Protein AF-A0A7I7JTP1-F1 (afdb_monomer)

pLDDT: mean 88.86, std 14.03, range [28.48, 98.88]

Radius of gyration: 30.69 Å; Cα contacts (8 Å, |Δi|>4): 1264; chains: 1; bounding box: 69×74×82 Å

InterPro domains:
  IPR002641 Patatin-like phospholipase domain [PF01734] (325-523)
  IPR002641 Patatin-like phospholipase domain [PS51635] (325-524)
  IPR016035 Acyl transferase/acyl hydrolase/lysophospholipase [SSF52151] (318-543)
  IPR036291 NAD(P)-binding domain superfamily [SSF51735] (4-66)
  IPR045760 2,4-diaminopentanoate dehydrogenase, C-terminal domain [PF19328] (105-294)
  IPR050301 Neuropathy target esterase [PTHR14226] (308-523)

Sequence (605 aa):
MHSPDKAGRDVGDIAGTDPLGVTATNDVDEILALDADAVIYTPLMGDQDQVAALLRAGKNVVTPVGWLYPSERSGAPLREAALAGNATLHGTGIAPGGISEKFPLMLSAMSTGVTFVRAEEYSDLRTYEAPDVLRHVMGFGETPDKALTGPMQKMLDAGFIQAVRMCVDQLGFAADPKVRATQEVAVATAPIDSPIGQIEPGQVAGRKFHWEALVDDEPVVRVTVNWLMGEDNLDPAWSFGPAGQRYEIEVCGNPDFTVSIKGFQSDIGGEGPEYGVVGTAAHCVNSVPAVRGATRDRHLSRSAADQRQSRTREGAPMTDGMRALVLAGGGLAGIAWETGVLLGICDEAPRAGAALLDSEVLVGTSAGSTVAAQLSSGTALEELFARQLSDEAGAREIHPGVAIETITEFFLDAMQTPGATKEEKLRKIGAVAAAADTVSEPTRRDVIAHRLPSHDWPRRVLRMTGIDLDTGELVIFDNDSGVGLVDAVAASCAVPGVWPPVRIGSRRFMDGGVGSTVNMSAADDCATAVALVPSSSQTPSPWGTGTVDEINAFPGATLAIYADAESLQAFGPNPLDPACRAPSAQAGRAQGRREARRVAEFLGA

Solvent-accessible surface area (backbone atoms only — not comparable to full-atom values): 31378 Å² total; per-residue (Å²): 92,90,57,76,94,49,43,76,36,40,47,16,62,74,71,74,48,72,77,67,88,42,69,34,54,60,54,64,68,61,61,56,68,50,97,49,75,60,41,82,51,79,66,98,65,69,54,68,67,62,53,24,50,38,12,44,61,36,20,20,36,30,23,65,52,51,66,64,51,52,53,68,85,75,32,44,69,48,49,54,18,12,59,71,20,65,24,42,78,42,29,30,24,44,72,49,54,26,54,44,24,56,45,47,58,61,55,41,74,74,31,46,78,69,62,32,40,33,16,38,40,30,44,60,55,60,54,54,95,44,39,67,48,44,38,76,53,66,26,43,57,31,47,60,71,56,48,73,71,40,70,42,64,68,61,49,44,68,43,50,51,22,27,45,48,51,42,35,62,77,73,64,57,84,43,52,95,63,67,48,73,49,76,51,72,17,20,18,70,41,76,40,87,45,75,75,46,75,27,44,59,63,15,23,41,29,42,35,40,40,39,30,32,25,42,96,88,41,72,36,31,39,36,35,43,38,43,24,58,62,55,69,51,37,47,65,79,50,70,60,58,98,76,39,63,31,39,38,34,39,35,37,43,50,59,63,52,74,50,78,46,69,78,46,68,58,62,83,89,56,89,77,75,48,33,45,58,51,49,23,51,49,45,48,61,67,42,50,64,56,50,56,42,56,52,49,48,60,58,46,54,53,54,61,58,43,68,72,45,58,83,84,50,81,78,75,72,72,44,88,80,35,30,27,34,34,23,15,32,28,43,45,11,20,37,17,19,54,47,13,23,51,49,13,13,33,73,68,27,52,58,30,26,47,58,53,77,62,29,58,31,34,31,11,12,21,18,13,22,53,46,45,50,34,66,55,47,74,58,55,66,70,57,60,42,49,49,38,65,31,66,75,60,39,70,58,58,72,75,60,91,62,60,70,64,60,47,50,52,56,53,50,61,34,64,65,50,75,93,55,52,74,32,55,31,39,23,48,44,28,55,49,20,71,69,43,88,47,64,54,54,69,64,54,44,53,42,45,46,68,74,35,90,47,67,67,68,50,94,60,52,46,38,28,27,20,22,32,28,86,67,23,44,84,42,77,42,37,80,82,64,82,61,56,43,45,56,47,38,37,13,9,51,5,41,61,59,45,33,39,50,33,74,59,88,96,47,45,21,24,20,19,35,79,85,38,36,58,53,56,75,79,47,68,60,29,43,30,37,40,34,45,34,57,40,52,80,79,54,82,42,96,79,73,65,28,72,59,55,50,54,70,65,44,92,42,52,72,47,81,47,53,38,47,75,66,29,53,58,32,18,53,98,48,32,58,39,67,82,14,16,42,48,7,20,54,34,16,24,56,48,15,40,71,45,18,61,63,49,14,66,73,71,73,80

Foldseek 3Di:
DQDPVQAQDFPCVVVVHPGPVDGDHPDLVVVLPDPEQEDEDEDPADDLVSLLSNLLSLHAYEYCHAPQQDDCVRCVSNVVSNVNSLFHYHHAALVPHPQLAPVQLVVLVVFDAWQAKEKEFDAACQQPPPLCCCCVQCPFLHAPVCNQPDCNQVSVCRRNVSRQVNNCQSVVPPWDPDWDKDKDFKFFQAWAQGPNGIRHGNTTFKMKMWTFTDDVNHGRYIYMYIYGNAQPRIVVRDAPPPVHGWMKMWIVHVNTDIDTGDDQADDNVDDDHRSSVVRGVCVSVVCSVVRSVVSVVVVVVVVVVCVVCVVPDPDDALDPPAEEEFQFAQALLSLLLVLQLLVLLCVQPVVLSVCNLVGLEYEAFASSLLNLLQSQLPDDSVVLNVCLVDV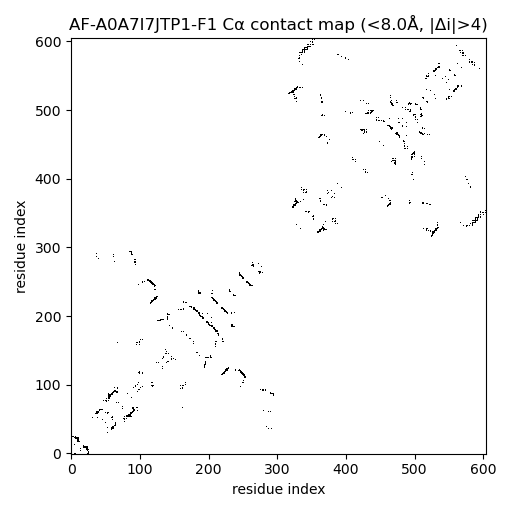VLLVLADQLPDDPVVLVVQLVVLLSPRPDDLQSSLLSLLVQLQVADEPDQVSLLVNLVSSGPDFAAHPGWYWYWWAWNHRRDIDIDTNPNPDTSSLSNSLSNARRNRHHFGDDPNTTIHHRVSSPRGPLVRCLSHQEYEYEAAADQPDDDSVSQGPVNVQVPRPHHYHYDYQDPQLVVLCPPDVNNSNSRNSSNNSSSVSSNVCSVVSCVSSVD

Secondary structure (DSSP, 8-state):
---GGGTTSBHHHHHTSS--S-B----HHHHHHS--SEEE---SS--HHHHHHHHHTT-EEEESSS-SS--HHHHHHHHHHHHHTT--EEE--STTTTTTTHHHHHHHTTSEEEEEEEEEEEEEGGG-S-HHIIIIIT-TTS-HHHHHHSTHHHHHHHHHHHHHHHHHHHHT----SSPEEEEEEEEESS-B--TTSPBPTTSEEEEEEEEEEEETTEEEEEEEEEEES-STTEES-----TT-SEEEEEEEEES-EEEEE-SSSPPTT-SS--HHHHHHHHHHHHHHHHHHHHHHHHHHHHHHHHHHHTTT-PPPPP-TT-EEEEE---HHHHHHHHHHHHHHHHHH-HHHHHHHHT-SEEEE-THHHHHHHHHTTT--HHHHHHHHT-HHHHTTSPP--S-HHHHHHHHHHHHT-TT--HHHHHHHHHHHHHHS----HHHHHHHHHHH-S--SPPSSEEEEEEEETTT--EEEE-TTS---HHHHHHHHT--TTTSPPEEETTEEEEEGGGT-SS-GGGGTT-SEEEEEESS-TTPPPTTSS-HHHHHHT-SSEEEEEE--HHHHHHH-S-TTSGGGHHHHHHHHHHHHHHHHHHHHHHHT-

Structure (mmCIF, N/CA/C/O backbone):
data_AF-A0A7I7JTP1-F1
#
_entry.id   AF-A0A7I7JTP1-F1
#
loop_
_atom_site.group_PDB
_atom_site.id
_atom_site.type_symbol
_atom_site.label_atom_id
_atom_site.label_alt_id
_atom_site.label_comp_id
_atom_site.label_asym_id
_atom_site.label_entity_id
_atom_site.label_seq_id
_atom_site.pdbx_PDB_ins_code
_atom_site.Cartn_x
_atom_site.Cartn_y
_atom_site.Cartn_z
_atom_site.occupancy
_atom_site.B_iso_or_equiv
_atom_site.auth_seq_id
_atom_site.auth_comp_id
_atom_site.auth_asym_id
_atom_site.auth_atom_id
_atom_site.pdbx_PDB_model_num
ATOM 1 N N . MET A 1 1 ? 7.003 29.189 -7.211 1.00 61.03 1 MET A N 1
ATOM 2 C CA . MET A 1 1 ? 8.195 29.647 -7.971 1.00 61.03 1 MET A CA 1
ATOM 3 C C . MET A 1 1 ? 9.410 29.602 -7.061 1.00 61.03 1 MET A C 1
ATOM 5 O O . MET A 1 1 ? 9.263 30.005 -5.922 1.00 61.03 1 MET A O 1
ATOM 9 N N . HIS A 1 2 ? 10.585 29.157 -7.519 1.00 67.69 2 HIS A N 1
ATOM 10 C CA . HIS A 1 2 ? 11.796 29.135 -6.669 1.00 67.69 2 HIS A CA 1
ATOM 11 C C . HIS A 1 2 ? 12.806 30.255 -6.982 1.00 67.69 2 HIS A C 1
ATOM 13 O O . HIS A 1 2 ? 13.687 30.521 -6.171 1.00 67.69 2 HIS A O 1
ATOM 19 N N . SER A 1 3 ? 12.687 30.927 -8.135 1.00 76.75 3 SER A N 1
ATOM 20 C CA . SER A 1 3 ? 13.569 32.044 -8.506 1.00 76.75 3 SER A CA 1
ATOM 21 C C . SER A 1 3 ? 13.039 33.370 -7.937 1.00 76.75 3 SER A C 1
ATOM 23 O O . SER A 1 3 ? 11.869 33.688 -8.184 1.00 76.75 3 SER A O 1
ATOM 25 N N . PRO A 1 4 ? 13.876 34.161 -7.236 1.00 81.12 4 PRO A N 1
ATOM 26 C CA . PRO A 1 4 ? 13.506 35.489 -6.743 1.00 81.12 4 PRO A CA 1
ATOM 27 C C . PRO A 1 4 ? 13.031 36.436 -7.851 1.00 81.12 4 PRO A C 1
ATOM 29 O O . PRO A 1 4 ? 12.098 37.200 -7.640 1.00 81.12 4 PRO A O 1
ATOM 32 N N . ASP A 1 5 ? 13.596 36.318 -9.057 1.00 86.62 5 ASP A N 1
ATOM 33 C CA . ASP A 1 5 ? 13.313 37.201 -10.203 1.00 86.62 5 ASP A CA 1
ATOM 34 C C . ASP A 1 5 ? 11.901 37.032 -10.781 1.00 86.62 5 ASP A C 1
ATOM 36 O O . ASP A 1 5 ? 11.477 37.781 -11.667 1.00 86.62 5 ASP A O 1
ATOM 40 N N . LYS A 1 6 ? 11.177 36.009 -10.319 1.00 89.44 6 LYS A N 1
ATOM 41 C CA . LYS A 1 6 ? 9.810 35.700 -10.739 1.00 89.44 6 LYS A CA 1
ATOM 42 C C . LYS A 1 6 ? 8.774 36.056 -9.671 1.00 89.44 6 LYS A C 1
ATOM 44 O O . LYS A 1 6 ? 7.608 36.201 -10.015 1.00 89.44 6 LYS A O 1
ATOM 49 N N . ALA A 1 7 ? 9.165 36.196 -8.405 1.00 91.50 7 ALA A N 1
ATOM 50 C CA . ALA A 1 7 ? 8.237 36.548 -7.333 1.00 91.50 7 ALA A CA 1
ATOM 51 C C . ALA A 1 7 ? 7.756 38.004 -7.483 1.00 91.50 7 ALA A C 1
ATOM 53 O O . ALA A 1 7 ? 8.536 38.896 -7.810 1.00 91.50 7 ALA A O 1
ATOM 54 N N . GLY A 1 8 ? 6.461 38.244 -7.275 1.00 90.75 8 GLY A N 1
ATOM 55 C CA . GLY A 1 8 ? 5.838 39.564 -7.405 1.00 90.75 8 GLY A CA 1
ATOM 56 C C . GLY A 1 8 ? 5.546 40.014 -8.842 1.00 90.75 8 GLY A C 1
ATOM 57 O O . GLY A 1 8 ? 4.978 41.088 -9.029 1.00 90.75 8 GLY A O 1
ATOM 58 N N . ARG A 1 9 ? 5.898 39.216 -9.859 1.00 94.75 9 ARG A N 1
ATOM 59 C CA . ARG A 1 9 ? 5.584 39.498 -11.271 1.00 94.75 9 ARG A CA 1
ATOM 60 C C . ARG A 1 9 ? 4.258 38.872 -11.689 1.00 94.75 9 ARG A C 1
ATOM 62 O O . ARG A 1 9 ? 3.831 37.879 -11.103 1.00 94.75 9 ARG A O 1
ATOM 69 N N . ASP A 1 10 ? 3.633 39.425 -12.725 1.00 95.81 10 ASP A N 1
ATOM 70 C CA . ASP A 1 10 ? 2.453 38.815 -13.337 1.00 95.81 10 ASP A CA 1
ATOM 71 C C . ASP A 1 10 ? 2.828 37.518 -14.076 1.00 95.81 10 ASP A C 1
ATOM 73 O O . ASP A 1 10 ? 3.858 37.438 -14.753 1.00 95.81 10 ASP A O 1
ATOM 77 N N . VAL A 1 11 ? 2.005 36.479 -13.928 1.00 93.31 11 VAL A N 1
ATOM 78 C CA . VAL A 1 11 ? 2.215 35.174 -14.571 1.00 93.31 11 VAL A CA 1
ATOM 79 C C . VAL A 1 11 ? 2.166 35.271 -16.101 1.00 93.31 11 VAL A C 1
ATOM 81 O O . VAL A 1 11 ? 2.909 34.544 -16.757 1.00 93.31 11 VAL A O 1
ATOM 84 N N . GLY A 1 12 ? 1.369 36.179 -16.672 1.00 94.19 12 GLY A N 1
ATOM 85 C CA . GLY A 1 12 ? 1.336 36.452 -18.111 1.00 94.19 12 GLY A CA 1
ATOM 86 C C . GLY A 1 12 ? 2.679 36.965 -18.622 1.00 94.19 12 GLY A C 1
ATOM 87 O O . GLY A 1 12 ? 3.249 36.383 -19.543 1.00 94.19 12 GLY A O 1
ATOM 88 N N . ASP A 1 13 ? 3.270 37.944 -17.931 1.00 93.62 13 ASP A N 1
ATOM 89 C CA . ASP A 1 13 ? 4.604 38.465 -18.268 1.00 93.62 13 ASP A CA 1
ATOM 90 C C . ASP A 1 13 ? 5.690 37.382 -18.185 1.00 93.62 13 ASP A C 1
ATOM 92 O O . ASP A 1 13 ? 6.661 37.392 -18.942 1.00 93.62 13 ASP A O 1
ATOM 96 N N . ILE A 1 14 ? 5.563 36.457 -17.230 1.00 92.12 14 ILE A N 1
ATOM 97 C CA . ILE A 1 14 ? 6.485 35.327 -17.074 1.00 92.12 14 ILE A CA 1
ATOM 98 C C . ILE A 1 14 ? 6.313 34.316 -18.215 1.00 92.12 14 ILE A C 1
ATOM 100 O O . ILE A 1 14 ? 7.306 33.761 -18.683 1.00 92.12 14 ILE A O 1
ATOM 104 N N . ALA A 1 15 ? 5.074 34.066 -18.638 1.00 89.69 15 ALA A N 1
ATOM 105 C CA . ALA A 1 15 ? 4.733 33.146 -19.719 1.00 89.69 15 ALA A CA 1
ATOM 106 C C . ALA A 1 15 ? 4.939 33.749 -21.122 1.00 89.69 15 ALA A C 1
ATOM 108 O O . ALA A 1 15 ? 4.825 33.028 -22.111 1.00 89.69 15 ALA A O 1
ATOM 109 N N . GLY A 1 16 ? 5.246 35.047 -21.219 1.00 90.56 16 GLY A N 1
ATOM 110 C CA . GLY A 1 16 ? 5.393 35.754 -22.493 1.00 90.56 16 GLY A CA 1
ATOM 111 C C . GLY A 1 16 ? 4.059 36.080 -23.174 1.00 90.56 16 GLY A C 1
ATOM 112 O O . GLY A 1 16 ? 4.017 36.200 -24.397 1.00 90.56 16 GLY A O 1
ATOM 113 N N . THR A 1 17 ? 2.975 36.202 -22.406 1.00 93.69 17 THR A N 1
ATOM 114 C CA . THR A 1 17 ? 1.635 36.583 -22.879 1.00 93.69 17 THR A CA 1
ATOM 115 C C . THR A 1 17 ? 1.206 37.932 -22.300 1.00 93.69 17 THR A C 1
ATOM 117 O O . THR A 1 17 ? 1.915 38.518 -21.484 1.00 93.69 17 THR A O 1
ATOM 120 N N . ASP A 1 18 ? 0.020 38.414 -22.682 1.00 94.81 18 ASP A N 1
ATOM 121 C CA . ASP A 1 18 ? -0.593 39.571 -22.022 1.00 94.81 18 ASP A CA 1
ATOM 122 C C . ASP A 1 18 ? -0.785 39.308 -20.511 1.00 94.81 18 ASP A C 1
ATOM 124 O O . ASP A 1 18 ? -0.993 38.148 -20.121 1.00 94.81 18 ASP A O 1
ATOM 128 N N . PRO A 1 19 ? -0.748 40.355 -19.660 1.00 95.38 19 PRO A N 1
ATOM 129 C CA . PRO A 1 19 ? -0.946 40.217 -18.222 1.00 95.38 19 PRO A CA 1
ATOM 130 C C . PRO A 1 19 ? -2.258 39.513 -17.867 1.00 95.38 19 PRO A C 1
ATOM 132 O O . PRO A 1 19 ? -3.325 39.845 -18.389 1.00 95.38 19 PRO A O 1
ATOM 135 N N . LEU A 1 20 ? -2.180 38.566 -16.935 1.00 95.00 20 LEU A N 1
ATOM 136 C CA . LEU A 1 20 ? -3.303 37.724 -16.515 1.00 95.00 20 LEU A CA 1
ATOM 137 C C . LEU A 1 20 ? -3.936 38.183 -15.194 1.00 95.00 20 LEU A C 1
ATOM 139 O O . LEU A 1 20 ? -4.983 37.668 -14.806 1.00 95.00 20 LEU A O 1
ATOM 143 N N . GLY A 1 21 ? -3.318 39.139 -14.495 1.00 93.75 21 GLY A N 1
ATOM 144 C CA . GLY A 1 21 ? -3.765 39.618 -13.188 1.00 93.75 21 GLY A CA 1
ATOM 145 C C . GLY A 1 21 ? -3.470 38.639 -12.050 1.00 93.75 21 GLY A C 1
ATOM 146 O O . GLY A 1 21 ? -4.061 38.753 -10.978 1.00 93.75 21 GLY A O 1
ATOM 147 N N . VAL A 1 22 ? -2.577 37.671 -12.276 1.00 92.81 22 VAL A N 1
ATOM 148 C CA . VAL A 1 22 ? -2.168 36.671 -11.284 1.00 92.81 22 VAL A CA 1
ATOM 149 C C . VAL A 1 22 ? -0.717 36.936 -10.920 1.00 92.81 22 VAL A C 1
ATOM 151 O O . VAL A 1 22 ? 0.177 36.770 -11.747 1.00 92.81 22 VAL A O 1
ATOM 154 N N . THR A 1 23 ? -0.472 37.341 -9.677 1.00 93.75 23 THR A N 1
ATOM 155 C CA . THR A 1 23 ? 0.882 37.592 -9.174 1.00 93.75 23 THR A CA 1
ATOM 156 C C . THR A 1 23 ? 1.546 36.284 -8.754 1.00 93.75 23 THR A C 1
ATOM 158 O O . THR A 1 23 ? 0.998 35.519 -7.964 1.00 93.75 23 THR A O 1
ATOM 161 N N . ALA A 1 24 ? 2.745 36.021 -9.266 1.00 94.00 24 ALA A N 1
ATOM 162 C CA . ALA A 1 24 ? 3.530 34.859 -8.881 1.00 94.00 24 ALA A CA 1
ATOM 163 C C . ALA A 1 24 ? 4.126 35.025 -7.473 1.00 94.00 24 ALA A C 1
ATOM 165 O O . ALA A 1 24 ? 4.693 36.068 -7.149 1.00 94.00 24 ALA A O 1
ATOM 166 N N . THR A 1 25 ? 4.076 33.963 -6.666 1.00 92.12 25 THR A N 1
ATOM 167 C CA . THR A 1 25 ? 4.666 33.917 -5.319 1.00 92.12 25 THR A CA 1
ATOM 168 C C . THR A 1 25 ? 5.666 32.764 -5.164 1.00 92.12 25 THR A C 1
ATOM 170 O O . THR A 1 25 ? 5.635 31.751 -5.886 1.00 92.12 25 THR A O 1
ATOM 173 N N . ASN A 1 26 ? 6.607 32.948 -4.243 1.00 90.06 26 ASN A N 1
ATOM 174 C CA . ASN A 1 26 ? 7.528 31.929 -3.748 1.00 90.06 26 ASN A CA 1
ATOM 175 C C . ASN A 1 26 ? 7.262 31.559 -2.278 1.00 90.06 26 ASN A C 1
ATOM 177 O O . ASN A 1 26 ? 8.008 30.747 -1.733 1.00 90.06 26 ASN A O 1
ATOM 181 N N . ASP A 1 27 ? 6.217 32.116 -1.665 1.00 90.25 27 ASP A N 1
ATOM 182 C CA . ASP A 1 27 ? 5.775 31.768 -0.320 1.00 90.25 27 ASP A CA 1
ATOM 183 C C . ASP A 1 27 ? 4.878 30.519 -0.367 1.00 90.25 27 ASP A C 1
ATOM 185 O O . ASP A 1 27 ? 3.879 30.461 -1.087 1.00 90.25 27 ASP A O 1
ATOM 189 N N . VAL A 1 28 ? 5.270 29.484 0.377 1.00 87.94 28 VAL A N 1
ATOM 190 C CA . VAL A 1 28 ? 4.549 28.206 0.428 1.00 87.94 28 VAL A CA 1
ATOM 191 C C . VAL A 1 28 ? 3.227 28.342 1.177 1.00 87.94 28 VAL A C 1
ATOM 193 O O . VAL A 1 28 ? 2.246 27.726 0.762 1.00 87.94 28 VAL A O 1
ATOM 196 N N . ASP A 1 29 ? 3.167 29.156 2.228 1.00 90.56 29 ASP A N 1
ATOM 197 C CA . ASP A 1 29 ? 1.951 29.335 3.019 1.00 90.56 29 ASP A CA 1
ATOM 198 C C . ASP A 1 29 ? 0.891 30.076 2.199 1.00 90.56 29 ASP A C 1
ATOM 200 O O . ASP A 1 29 ? -0.280 29.687 2.206 1.00 90.56 29 ASP A O 1
ATOM 204 N N . GLU A 1 30 ? 1.305 31.067 1.399 1.00 91.56 30 GLU A N 1
ATOM 205 C CA . GLU A 1 30 ? 0.418 31.716 0.426 1.00 91.56 30 GLU A CA 1
ATOM 206 C C . GLU A 1 30 ? -0.136 30.703 -0.583 1.00 91.56 30 GLU A C 1
ATOM 208 O O . GLU A 1 30 ? -1.344 30.671 -0.814 1.00 91.56 30 GLU A O 1
ATOM 213 N N . ILE A 1 31 ? 0.713 29.829 -1.143 1.00 91.38 31 ILE A N 1
ATOM 214 C CA . ILE A 1 31 ? 0.295 28.790 -2.101 1.00 91.38 31 ILE A CA 1
ATOM 215 C C . ILE A 1 31 ? -0.700 27.812 -1.462 1.00 91.38 31 ILE A C 1
ATOM 217 O O . ILE A 1 31 ? -1.704 27.452 -2.082 1.00 91.38 31 ILE A O 1
ATOM 221 N N . LEU A 1 32 ? -0.441 27.370 -0.229 1.00 93.25 32 LEU A N 1
ATOM 222 C CA . LEU A 1 32 ? -1.309 26.440 0.493 1.00 93.25 32 LEU A CA 1
ATOM 223 C C . LEU A 1 32 ? -2.648 27.076 0.879 1.00 93.25 32 LEU A C 1
ATOM 225 O O . LEU A 1 32 ? -3.653 26.364 0.912 1.00 93.25 32 LEU A O 1
ATOM 229 N N . ALA A 1 33 ? -2.686 28.388 1.111 1.00 92.94 33 ALA A N 1
ATOM 230 C CA . ALA A 1 33 ? -3.902 29.130 1.433 1.00 92.94 33 ALA A CA 1
ATOM 231 C C . ALA A 1 33 ? -4.793 29.433 0.214 1.00 92.94 33 ALA A C 1
ATOM 233 O O . ALA A 1 33 ? -5.962 29.776 0.398 1.00 92.94 33 ALA A O 1
ATOM 234 N N . LEU A 1 34 ? -4.286 29.298 -1.020 1.00 92.50 34 LEU A N 1
ATOM 235 C CA . LEU A 1 34 ? -5.083 29.531 -2.230 1.00 92.50 34 LEU A CA 1
ATOM 236 C C . LEU A 1 34 ? -6.291 28.587 -2.305 1.00 92.50 34 LEU A C 1
ATOM 238 O O . LEU A 1 34 ? -6.168 27.373 -2.100 1.00 92.50 34 LEU A O 1
ATOM 242 N N . ASP A 1 35 ? -7.440 29.142 -2.686 1.00 91.31 35 ASP A N 1
ATOM 243 C CA . ASP A 1 35 ? -8.646 28.384 -3.027 1.00 91.31 35 ASP A CA 1
ATOM 244 C C . ASP A 1 35 ? -8.494 27.775 -4.431 1.00 91.31 35 ASP A C 1
ATOM 246 O O . ASP A 1 35 ? -8.944 28.323 -5.437 1.00 91.31 35 ASP A O 1
ATOM 250 N N . ALA A 1 36 ? -7.737 26.679 -4.507 1.00 92.75 36 ALA A N 1
ATOM 251 C CA . ALA A 1 36 ? -7.420 25.980 -5.744 1.00 92.75 36 ALA A CA 1
ATOM 252 C C . ALA A 1 36 ? -7.896 24.526 -5.690 1.00 92.75 36 ALA A C 1
ATOM 254 O O . ALA A 1 36 ? -7.556 23.775 -4.779 1.00 92.75 36 ALA A O 1
ATOM 255 N N . ASP A 1 37 ? -8.619 24.109 -6.729 1.00 91.00 37 ASP A N 1
ATOM 256 C CA . ASP A 1 37 ? -9.105 22.735 -6.889 1.00 91.00 37 ASP A CA 1
ATOM 257 C C . ASP A 1 37 ? -7.995 21.722 -7.221 1.00 91.00 37 ASP A C 1
ATOM 259 O O . ASP A 1 37 ? -8.114 20.528 -6.930 1.00 91.00 37 ASP A O 1
ATOM 263 N N . ALA A 1 38 ? -6.954 22.175 -7.922 1.00 95.00 38 ALA A N 1
ATOM 264 C CA . ALA A 1 38 ? -5.852 21.347 -8.385 1.00 95.00 38 ALA A CA 1
ATOM 265 C C . ALA A 1 38 ? -4.580 22.177 -8.593 1.00 95.00 38 ALA A C 1
ATOM 267 O O . ALA A 1 38 ? -4.641 23.373 -8.879 1.00 95.00 38 ALA A O 1
ATOM 268 N N . VAL A 1 39 ? -3.431 21.514 -8.497 1.00 96.31 39 VAL A N 1
ATOM 269 C CA . VAL A 1 39 ? -2.097 22.078 -8.682 1.00 96.31 39 VAL A CA 1
ATOM 270 C C . VAL A 1 39 ? -1.341 21.231 -9.695 1.00 96.31 39 VAL A C 1
ATOM 272 O O . VAL A 1 39 ? -1.206 20.019 -9.528 1.00 96.31 39 VAL A O 1
ATOM 275 N N . ILE A 1 40 ? -0.833 21.881 -10.741 1.00 96.94 40 ILE A N 1
ATOM 276 C CA . ILE A 1 40 ? 0.142 21.285 -11.655 1.00 96.94 40 ILE A CA 1
ATOM 277 C C . ILE A 1 40 ? 1.529 21.552 -11.065 1.00 96.94 40 ILE A C 1
ATOM 279 O O . ILE A 1 40 ? 1.986 22.693 -11.016 1.00 96.94 40 ILE A O 1
ATOM 283 N N . TYR A 1 41 ? 2.164 20.503 -10.553 1.00 95.69 41 TYR A N 1
ATOM 284 C CA . TYR A 1 41 ? 3.421 20.568 -9.815 1.00 95.69 41 TYR A CA 1
ATOM 285 C C . TYR A 1 41 ? 4.593 20.160 -10.717 1.00 95.69 41 TYR A C 1
ATOM 287 O O . TYR A 1 41 ? 4.709 18.997 -11.084 1.00 95.69 41 TYR A O 1
ATOM 295 N N . THR A 1 42 ? 5.445 21.117 -11.106 1.00 93.44 42 THR A N 1
ATOM 296 C CA . THR A 1 42 ? 6.498 20.922 -12.131 1.00 93.44 42 THR A CA 1
ATOM 297 C C . THR A 1 42 ? 7.869 21.497 -11.723 1.00 93.44 42 THR A C 1
ATOM 299 O O . THR A 1 42 ? 8.402 22.373 -12.414 1.00 93.44 42 THR A O 1
ATOM 302 N N . PRO A 1 43 ? 8.455 21.091 -10.583 1.00 89.69 43 PRO A N 1
ATOM 303 C CA . PRO A 1 43 ? 9.831 21.461 -10.245 1.00 89.69 43 PRO A CA 1
ATOM 304 C C . PRO A 1 43 ? 10.844 20.688 -11.109 1.00 89.69 43 PRO A C 1
ATOM 306 O O . PRO A 1 43 ? 10.483 19.763 -11.828 1.00 89.69 43 PRO A O 1
ATOM 309 N N . LEU A 1 44 ? 12.137 21.007 -10.985 1.00 80.50 44 LEU A N 1
ATOM 310 C CA . LEU A 1 44 ? 13.202 20.199 -11.600 1.00 80.50 44 LEU A CA 1
ATOM 311 C C . LEU A 1 44 ? 13.281 18.782 -10.997 1.00 80.50 44 LEU A C 1
ATOM 313 O O . LEU A 1 44 ? 13.512 17.813 -11.711 1.00 80.50 44 LEU A O 1
ATOM 317 N N . MET A 1 45 ? 13.088 18.666 -9.680 1.00 82.00 45 MET A N 1
ATOM 318 C CA . MET A 1 45 ? 12.990 17.397 -8.955 1.00 82.00 45 MET A CA 1
ATOM 319 C C . MET A 1 45 ? 11.801 17.459 -8.005 1.00 82.00 45 MET A C 1
ATOM 321 O O . MET A 1 45 ? 11.574 18.490 -7.374 1.00 82.00 45 MET A O 1
ATOM 325 N N . GLY A 1 46 ? 11.047 16.365 -7.913 1.00 86.62 46 GLY A N 1
ATOM 326 C CA . GLY A 1 46 ? 9.886 16.295 -7.036 1.00 86.62 46 GLY A CA 1
ATOM 327 C C . GLY A 1 46 ? 10.282 16.304 -5.561 1.00 86.62 46 GLY A C 1
ATOM 328 O O . GLY A 1 46 ? 11.131 15.518 -5.144 1.00 86.62 46 GLY A O 1
ATOM 329 N N . ASP A 1 47 ? 9.637 17.163 -4.776 1.00 91.31 47 ASP A N 1
ATOM 330 C CA . ASP A 1 47 ? 9.766 17.210 -3.322 1.00 91.31 47 ASP A CA 1
ATOM 331 C C . ASP A 1 47 ? 8.526 16.568 -2.688 1.00 91.31 47 ASP A C 1
ATOM 333 O O . ASP A 1 47 ? 7.398 17.048 -2.837 1.00 91.31 47 ASP A O 1
ATOM 337 N N . GLN A 1 48 ? 8.740 15.448 -1.997 1.00 92.69 48 GLN A N 1
ATOM 338 C CA . GLN A 1 48 ? 7.665 14.678 -1.380 1.00 92.69 48 GLN A CA 1
ATOM 339 C C . GLN A 1 48 ? 6.919 15.482 -0.309 1.00 92.69 48 GLN A C 1
ATOM 341 O O . GLN A 1 48 ? 5.701 15.358 -0.200 1.00 92.69 48 GLN A O 1
ATOM 346 N N . ASP A 1 49 ? 7.617 16.313 0.464 1.00 93.75 49 ASP A N 1
ATOM 347 C CA . ASP A 1 49 ? 7.014 17.047 1.574 1.00 93.75 49 ASP A CA 1
ATOM 348 C C . ASP A 1 49 ? 6.138 18.190 1.054 1.00 93.75 49 ASP A C 1
ATOM 350 O O . ASP A 1 49 ? 5.040 18.413 1.568 1.00 93.75 49 ASP A O 1
ATOM 354 N N . GLN A 1 50 ? 6.556 18.846 -0.033 1.00 94.00 50 GLN A N 1
ATOM 355 C CA . GLN A 1 50 ? 5.734 19.848 -0.720 1.00 94.00 50 GLN A CA 1
ATOM 356 C C . GLN A 1 50 ? 4.456 19.233 -1.295 1.00 94.00 50 GLN A C 1
ATOM 358 O O . GLN A 1 50 ? 3.364 19.768 -1.096 1.00 94.00 50 GLN A O 1
ATOM 363 N N . VAL A 1 51 ? 4.570 18.090 -1.979 1.00 95.81 51 VAL A N 1
ATOM 364 C CA . VAL A 1 51 ? 3.403 17.389 -2.532 1.00 95.81 51 VAL A CA 1
ATOM 365 C C . VAL A 1 51 ? 2.475 16.926 -1.407 1.00 95.81 51 VAL A C 1
ATOM 367 O O . VAL A 1 51 ? 1.264 17.119 -1.498 1.00 95.81 51 VAL A O 1
ATOM 370 N N . ALA A 1 52 ? 3.019 16.392 -0.310 1.00 95.75 52 ALA A N 1
ATOM 371 C CA . ALA A 1 52 ? 2.234 16.014 0.860 1.00 95.75 52 ALA A CA 1
ATOM 372 C C . ALA A 1 52 ? 1.503 17.215 1.485 1.00 95.75 52 ALA A C 1
ATOM 374 O O . ALA A 1 52 ? 0.340 17.094 1.865 1.00 95.75 52 ALA A O 1
ATOM 375 N N . ALA A 1 53 ? 2.149 18.380 1.583 1.00 96.31 53 ALA A N 1
ATOM 376 C CA . ALA A 1 53 ? 1.524 19.593 2.105 1.00 96.31 53 ALA A CA 1
ATOM 377 C C . ALA A 1 53 ? 0.353 20.060 1.224 1.00 96.31 53 ALA A C 1
ATOM 379 O O . ALA A 1 53 ? -0.730 20.329 1.744 1.00 96.31 53 ALA A O 1
ATOM 380 N N . LEU A 1 54 ? 0.536 20.079 -0.102 1.00 96.56 54 LEU A N 1
ATOM 381 C CA . LEU A 1 54 ? -0.524 20.414 -1.063 1.00 96.56 54 LEU A CA 1
ATOM 382 C C . LEU A 1 54 ? -1.722 19.467 -0.926 1.00 96.56 54 LEU A C 1
ATOM 384 O O . LEU A 1 54 ? -2.863 19.917 -0.817 1.00 96.56 54 LEU A O 1
ATOM 388 N N . LEU A 1 55 ? -1.450 18.163 -0.867 1.00 96.50 55 LEU A N 1
ATOM 389 C CA . LEU A 1 55 ? -2.474 17.136 -0.715 1.00 96.50 55 LEU A CA 1
ATOM 390 C C . LEU A 1 55 ? -3.239 17.280 0.604 1.00 96.50 55 LEU A C 1
ATOM 392 O O . LEU A 1 55 ? -4.464 17.270 0.574 1.00 96.50 55 LEU A O 1
ATOM 396 N N . ARG A 1 56 ? -2.554 17.491 1.741 1.00 95.44 56 ARG A N 1
ATOM 397 C CA . ARG A 1 56 ? -3.199 17.723 3.051 1.00 95.44 56 ARG A CA 1
ATOM 398 C C . ARG A 1 56 ? -4.045 18.993 3.075 1.00 95.44 56 ARG A C 1
ATOM 400 O O . ARG A 1 56 ? -5.077 19.016 3.734 1.00 95.44 56 ARG A O 1
ATOM 407 N N . ALA A 1 57 ? -3.641 20.022 2.332 1.00 95.38 57 ALA A N 1
ATOM 408 C CA . ALA A 1 57 ? -4.417 21.248 2.144 1.00 95.38 57 ALA A CA 1
ATOM 409 C C . ALA A 1 57 ? -5.625 21.073 1.196 1.00 95.38 57 ALA A C 1
ATOM 411 O O . ALA A 1 57 ? -6.250 22.062 0.810 1.00 95.38 57 ALA A O 1
ATOM 412 N N . GLY A 1 58 ? -5.939 19.838 0.791 1.00 94.88 58 GLY A N 1
ATOM 413 C CA . GLY A 1 58 ? -7.089 19.486 -0.040 1.00 94.88 58 GLY A CA 1
ATOM 414 C C . GLY A 1 58 ? -6.922 19.767 -1.528 1.00 94.88 58 GLY A C 1
ATOM 415 O O . GLY A 1 58 ? -7.892 19.717 -2.283 1.00 94.88 58 GLY A O 1
ATOM 416 N N . LYS A 1 59 ? -5.694 20.042 -1.976 1.00 95.62 59 LYS A N 1
ATOM 417 C CA . LYS A 1 59 ? -5.401 20.342 -3.378 1.00 95.62 59 LYS A CA 1
ATOM 418 C C . LYS A 1 59 ? -5.061 19.054 -4.105 1.00 95.62 59 LYS A C 1
ATOM 420 O O . LYS A 1 59 ? -4.119 18.355 -3.740 1.00 95.62 59 LYS A O 1
ATOM 425 N N . ASN A 1 60 ? -5.800 18.753 -5.169 1.00 97.12 60 ASN A N 1
ATOM 426 C CA . ASN A 1 60 ? -5.411 17.682 -6.081 1.00 97.12 60 ASN A CA 1
ATOM 427 C C . ASN A 1 60 ? -4.075 18.032 -6.746 1.00 97.12 60 ASN A C 1
ATOM 429 O O . ASN A 1 60 ? -3.863 19.183 -7.113 1.00 97.12 60 ASN A O 1
ATOM 433 N N . VAL A 1 61 ? -3.185 17.065 -6.939 1.00 97.38 61 VAL A N 1
ATOM 434 C CA . VAL A 1 61 ? -1.861 17.310 -7.522 1.00 97.38 61 VAL A CA 1
ATOM 435 C C . VAL A 1 61 ? -1.690 16.490 -8.793 1.00 97.38 61 VAL A C 1
ATOM 437 O O . VAL A 1 61 ? -1.843 15.271 -8.777 1.00 97.38 61 VAL A O 1
ATOM 440 N N . VAL A 1 62 ? -1.336 17.157 -9.890 1.00 97.62 62 VAL A N 1
ATOM 441 C CA . VAL A 1 62 ? -0.888 16.529 -11.140 1.00 97.62 62 VAL A CA 1
ATOM 442 C C . VAL A 1 62 ? 0.576 16.887 -11.352 1.00 97.62 62 VAL A C 1
ATOM 444 O O . VAL A 1 62 ? 0.932 18.059 -11.271 1.00 97.62 62 VAL A O 1
ATOM 447 N N . THR A 1 63 ? 1.434 15.906 -11.616 1.00 96.12 63 THR A N 1
ATOM 448 C CA . THR A 1 63 ? 2.880 16.138 -11.757 1.00 96.12 63 THR A CA 1
ATOM 449 C C . THR A 1 63 ? 3.471 15.314 -12.900 1.00 96.12 63 THR A C 1
ATOM 451 O O . THR A 1 63 ? 3.156 14.127 -12.997 1.00 96.12 63 THR A O 1
ATOM 454 N N . PRO A 1 64 ? 4.344 15.891 -13.751 1.00 92.75 64 PRO A N 1
ATOM 455 C CA . PRO A 1 64 ? 5.165 15.124 -14.674 1.00 92.75 64 PRO A CA 1
ATOM 456 C C . PRO A 1 64 ? 6.443 14.561 -14.032 1.00 92.75 64 PRO A C 1
ATOM 458 O O . PRO A 1 64 ? 7.253 13.922 -14.697 1.00 92.75 64 PRO A O 1
ATOM 461 N N . VAL A 1 65 ? 6.662 14.828 -12.742 1.00 87.62 65 VAL A N 1
ATOM 462 C CA . VAL A 1 65 ? 7.917 14.547 -12.043 1.00 87.62 65 VAL A CA 1
ATOM 463 C C . VAL A 1 65 ? 7.659 13.557 -10.911 1.00 87.62 65 VAL A C 1
ATOM 465 O O . VAL A 1 65 ? 7.465 13.943 -9.759 1.00 87.62 65 VAL A O 1
ATOM 468 N N . GLY A 1 66 ? 7.660 12.267 -11.255 1.00 86.88 66 GLY A N 1
ATOM 469 C CA . GLY A 1 66 ? 7.593 11.152 -10.303 1.00 86.88 66 GLY A CA 1
ATOM 470 C C . GLY A 1 66 ? 6.185 10.642 -9.975 1.00 86.88 66 GLY A C 1
ATOM 471 O O . GLY A 1 66 ? 5.182 11.110 -10.505 1.00 86.88 66 GLY A O 1
ATOM 472 N N . TRP A 1 67 ? 6.137 9.635 -9.094 1.00 91.06 67 TRP A N 1
ATOM 473 C CA . TRP A 1 67 ? 4.914 8.985 -8.585 1.00 91.06 67 TRP A CA 1
ATOM 474 C C . TRP A 1 67 ? 3.926 8.510 -9.661 1.00 91.06 67 TRP A C 1
ATOM 476 O O . TRP A 1 67 ? 2.714 8.555 -9.460 1.00 91.06 67 TRP A O 1
ATOM 486 N N . LEU A 1 68 ? 4.450 8.017 -10.785 1.00 91.56 68 LEU A N 1
ATOM 487 C CA . LEU A 1 68 ? 3.652 7.402 -11.845 1.00 91.56 68 LEU A CA 1
ATOM 488 C C . LEU A 1 68 ? 2.987 6.103 -11.367 1.00 91.56 68 LEU A C 1
ATOM 490 O O . LEU A 1 68 ? 1.786 5.906 -11.528 1.00 91.56 68 LEU A O 1
ATOM 494 N N . TYR A 1 69 ? 3.793 5.208 -10.802 1.00 92.44 69 TYR A N 1
ATOM 495 C CA . TYR A 1 69 ? 3.377 3.911 -10.280 1.00 92.44 69 TYR A CA 1
ATOM 496 C C . TYR A 1 69 ? 4.283 3.545 -9.096 1.00 92.44 69 TYR A C 1
ATOM 498 O O . TYR A 1 69 ? 5.130 2.648 -9.186 1.00 92.44 69 TYR A O 1
ATOM 506 N N . PRO A 1 70 ? 4.215 4.332 -8.004 1.00 86.75 70 PRO A N 1
ATOM 507 C CA . PRO A 1 70 ? 5.111 4.158 -6.876 1.00 86.75 70 PRO A CA 1
ATOM 508 C C . PRO A 1 70 ? 4.818 2.826 -6.181 1.00 86.75 70 PRO A C 1
ATOM 510 O O . PRO A 1 70 ? 3.665 2.444 -6.007 1.00 86.75 70 PRO A O 1
ATOM 513 N N . SER A 1 71 ? 5.868 2.150 -5.707 1.00 81.88 71 SER A N 1
ATOM 514 C CA . SER A 1 71 ? 5.702 1.021 -4.780 1.00 81.88 71 SER A CA 1
ATOM 515 C C . SER A 1 71 ? 4.943 1.464 -3.527 1.00 81.88 71 SER A C 1
ATOM 517 O O . SER A 1 71 ? 5.039 2.636 -3.154 1.00 81.88 71 SER A O 1
ATOM 519 N N . GLU A 1 72 ? 4.281 0.539 -2.829 1.00 74.25 72 GLU A N 1
ATOM 520 C CA . GLU A 1 72 ? 3.561 0.853 -1.583 1.00 74.25 72 GLU A CA 1
ATOM 521 C C . GLU A 1 72 ? 4.440 1.631 -0.592 1.00 74.25 72 GLU A C 1
ATOM 523 O O . GLU A 1 72 ? 4.054 2.696 -0.121 1.00 74.25 72 GLU A O 1
ATOM 528 N N . ARG A 1 73 ? 5.697 1.209 -0.398 1.00 75.88 73 ARG A N 1
ATOM 529 C CA . ARG A 1 73 ? 6.656 1.918 0.464 1.00 75.88 73 ARG A CA 1
ATOM 530 C C . ARG A 1 73 ? 6.891 3.376 0.047 1.00 75.88 73 ARG A C 1
ATOM 532 O O . ARG A 1 73 ? 6.955 4.249 0.904 1.00 75.88 73 ARG A O 1
ATOM 539 N N . SER A 1 74 ? 7.081 3.638 -1.247 1.00 75.31 74 SER A N 1
ATOM 540 C CA . SER A 1 74 ? 7.362 4.988 -1.770 1.00 75.31 74 SER A CA 1
ATOM 541 C C . SER A 1 74 ? 6.107 5.848 -1.950 1.00 75.31 74 SER A C 1
ATOM 543 O O . SER A 1 74 ? 6.208 7.066 -2.044 1.00 75.31 74 SER A O 1
ATOM 545 N N . GLY A 1 75 ? 4.934 5.220 -2.053 1.00 83.12 75 GLY A N 1
ATOM 546 C CA . GLY A 1 75 ? 3.651 5.888 -2.250 1.00 83.12 75 GLY A CA 1
ATOM 547 C C . GLY A 1 75 ? 2.902 6.172 -0.949 1.00 83.12 75 GLY A C 1
ATOM 548 O O . GLY A 1 75 ? 2.105 7.108 -0.922 1.00 83.12 75 GLY A O 1
ATOM 549 N N . ALA A 1 76 ? 3.160 5.410 0.121 1.00 79.19 76 ALA A N 1
ATOM 550 C CA . ALA A 1 76 ? 2.428 5.501 1.384 1.00 79.19 76 ALA A CA 1
ATOM 551 C C . ALA A 1 76 ? 2.368 6.927 1.970 1.00 79.19 76 ALA A C 1
ATOM 553 O O . ALA A 1 76 ? 1.253 7.394 2.203 1.00 79.19 76 ALA A O 1
ATOM 554 N N . PRO A 1 77 ? 3.479 7.689 2.089 1.00 84.12 77 PRO A N 1
ATOM 555 C CA . PRO A 1 77 ? 3.422 9.033 2.676 1.00 84.12 77 PRO A CA 1
ATOM 556 C C . PRO A 1 77 ? 2.520 10.006 1.900 1.00 84.12 77 PRO A C 1
ATOM 558 O O . PRO A 1 77 ? 1.817 10.832 2.482 1.00 84.12 77 PRO A O 1
ATOM 561 N N . LEU A 1 78 ? 2.511 9.906 0.566 1.00 91.56 78 LEU A N 1
ATOM 562 C CA . LEU A 1 78 ? 1.661 10.745 -0.281 1.00 91.56 78 LEU A CA 1
ATOM 563 C C . LEU A 1 78 ? 0.220 10.246 -0.321 1.00 91.56 78 LEU A C 1
ATOM 565 O O . LEU A 1 78 ? -0.695 11.057 -0.432 1.00 91.56 78 LEU A O 1
ATOM 569 N N . ARG A 1 79 ? -0.002 8.935 -0.184 1.00 87.19 79 ARG A N 1
ATOM 570 C CA . ARG A 1 79 ? -1.344 8.366 -0.051 1.00 87.19 79 ARG A CA 1
ATOM 571 C C . ARG A 1 79 ? -2.006 8.825 1.247 1.00 87.19 79 ARG A C 1
ATOM 573 O O . ARG A 1 79 ? -3.158 9.241 1.204 1.00 87.19 79 ARG A O 1
ATOM 580 N N . GLU A 1 80 ? -1.284 8.816 2.365 1.00 83.62 80 GLU A N 1
ATOM 581 C CA . GLU A 1 80 ? -1.755 9.371 3.640 1.00 83.62 80 GLU A CA 1
ATOM 582 C C . GLU A 1 80 ? -2.137 10.848 3.503 1.00 83.62 80 GLU A C 1
ATOM 584 O O . GLU A 1 80 ? -3.231 11.251 3.896 1.00 83.62 80 GLU A O 1
ATOM 589 N N . ALA A 1 81 ? -1.261 11.653 2.896 1.00 91.38 81 ALA A N 1
ATOM 590 C CA . ALA A 1 81 ? -1.511 13.073 2.673 1.00 91.38 81 ALA A CA 1
ATOM 591 C C . ALA A 1 81 ? -2.733 13.325 1.771 1.00 91.38 81 ALA A C 1
ATOM 593 O O . ALA A 1 81 ? -3.567 14.175 2.082 1.00 91.38 81 ALA A O 1
ATOM 594 N N . ALA A 1 82 ? -2.857 12.559 0.683 1.00 91.38 82 ALA A N 1
ATOM 595 C CA . ALA A 1 82 ? -3.996 12.594 -0.231 1.00 91.38 82 ALA A CA 1
ATOM 596 C C . ALA A 1 82 ? -5.307 12.248 0.486 1.00 91.38 82 ALA A C 1
ATOM 598 O O . ALA A 1 82 ? -6.307 12.941 0.320 1.00 91.38 82 ALA A O 1
ATOM 599 N N . LEU A 1 83 ? -5.308 11.212 1.329 1.00 85.56 83 LEU A N 1
ATOM 600 C CA . LEU A 1 83 ? -6.485 10.828 2.108 1.00 85.56 83 LEU A CA 1
ATOM 601 C C . LEU A 1 83 ? -6.863 11.897 3.139 1.00 85.56 83 LEU A C 1
ATOM 603 O O . LEU A 1 83 ? -8.039 12.246 3.229 1.00 85.56 83 LEU A O 1
ATOM 607 N N . ALA A 1 84 ? -5.886 12.455 3.858 1.00 87.81 84 ALA A N 1
ATOM 608 C CA . ALA A 1 84 ? -6.118 13.476 4.878 1.00 87.81 84 ALA A CA 1
ATOM 609 C C . ALA A 1 84 ? -6.776 14.748 4.316 1.00 87.81 84 ALA A C 1
ATOM 611 O O . ALA A 1 84 ? -7.645 15.320 4.967 1.00 87.81 84 ALA A O 1
ATOM 612 N N . GLY A 1 85 ? -6.398 15.175 3.108 1.00 89.00 85 GLY A N 1
ATOM 613 C CA . GLY A 1 85 ? -7.021 16.330 2.456 1.00 89.00 85 GLY A CA 1
ATOM 614 C C . GLY A 1 85 ? -8.180 15.995 1.518 1.00 89.00 85 GLY A C 1
ATOM 615 O O . GLY A 1 85 ? -8.707 16.897 0.876 1.00 89.00 85 GLY A O 1
ATOM 616 N N . ASN A 1 86 ? -8.587 14.725 1.398 1.00 90.69 86 ASN A N 1
ATOM 617 C CA . ASN A 1 86 ? -9.537 14.281 0.369 1.00 90.69 86 ASN A CA 1
ATOM 618 C C . ASN A 1 86 ? -9.121 14.731 -1.050 1.00 90.69 86 ASN A C 1
ATOM 620 O O . ASN A 1 86 ? -9.927 15.197 -1.853 1.00 90.69 86 ASN A O 1
ATOM 624 N N . ALA A 1 87 ? -7.833 14.610 -1.347 1.00 94.44 87 ALA A N 1
ATOM 625 C CA . ALA A 1 87 ? -7.212 14.990 -2.602 1.00 94.44 87 ALA A CA 1
ATOM 626 C C . ALA A 1 87 ? -6.682 13.758 -3.346 1.00 94.44 87 ALA A C 1
ATOM 628 O O . ALA A 1 87 ? -6.559 12.663 -2.794 1.00 94.44 87 ALA A O 1
ATOM 629 N N . THR A 1 88 ? -6.348 13.939 -4.617 1.00 95.19 88 THR A N 1
ATOM 630 C CA . THR A 1 88 ? -5.761 12.908 -5.473 1.00 95.19 88 THR A CA 1
ATOM 631 C C . THR A 1 88 ? -4.402 13.374 -5.985 1.00 95.19 88 THR A C 1
ATOM 633 O O . THR A 1 88 ? -4.263 14.515 -6.422 1.00 95.19 88 THR A O 1
ATOM 636 N N . LEU A 1 89 ? -3.409 12.481 -5.962 1.00 95.69 89 LEU A N 1
ATOM 637 C CA . LEU A 1 89 ? -2.124 12.653 -6.641 1.00 95.69 89 LEU A CA 1
ATOM 638 C C . LEU A 1 89 ? -2.120 11.857 -7.947 1.00 95.69 89 LEU A C 1
ATOM 640 O O . LEU A 1 89 ? -2.470 10.678 -7.953 1.00 95.69 89 LEU A O 1
ATOM 644 N N . HIS A 1 90 ? -1.677 12.482 -9.032 1.00 95.56 90 HIS A N 1
ATOM 645 C CA . HIS A 1 90 ? -1.532 11.853 -10.337 1.00 95.56 90 HIS A CA 1
ATOM 646 C C . HIS A 1 90 ? -0.170 12.182 -10.960 1.00 95.56 90 HIS A C 1
ATOM 648 O O . HIS A 1 90 ? 0.044 13.292 -11.454 1.00 95.56 90 HIS A O 1
ATOM 654 N N . GLY A 1 91 ? 0.741 11.205 -10.947 1.00 94.31 91 GLY A N 1
ATOM 655 C CA . GLY A 1 91 ? 1.961 11.232 -11.752 1.00 94.31 91 GLY A CA 1
ATOM 656 C C . GLY A 1 91 ? 1.650 10.895 -13.212 1.00 94.31 91 GLY A C 1
ATOM 657 O O . GLY A 1 91 ? 0.983 9.896 -13.491 1.00 94.31 91 GLY A O 1
ATOM 658 N N . THR A 1 92 ? 2.093 11.730 -14.148 1.00 94.00 92 THR A N 1
ATOM 659 C CA . THR A 1 92 ? 1.860 11.539 -15.588 1.00 94.00 92 THR A CA 1
ATOM 660 C C . THR A 1 92 ? 3.020 12.083 -16.426 1.00 94.00 92 THR A C 1
ATOM 662 O O . THR A 1 92 ? 4.076 12.360 -15.882 1.00 94.00 92 THR A O 1
ATOM 665 N N . GLY A 1 93 ? 2.875 12.184 -17.746 1.00 92.44 93 GLY A N 1
ATOM 666 C CA . GLY A 1 93 ? 3.920 12.669 -18.650 1.00 92.44 93 GLY A CA 1
ATOM 667 C C . GLY A 1 93 ? 3.839 12.034 -20.034 1.00 92.44 93 GLY A C 1
ATOM 668 O O . GLY A 1 93 ? 2.861 11.350 -20.348 1.00 92.44 93 GLY A O 1
ATOM 669 N N . ILE A 1 94 ? 4.843 12.276 -20.881 1.00 91.75 94 ILE A N 1
ATOM 670 C CA . ILE A 1 94 ? 4.950 11.599 -22.182 1.00 91.75 94 ILE A CA 1
ATOM 671 C C . ILE A 1 94 ? 5.621 10.225 -22.037 1.00 91.75 94 ILE A C 1
ATOM 673 O O . ILE A 1 94 ? 5.020 9.215 -22.399 1.00 91.75 94 ILE A O 1
ATOM 677 N N . ALA A 1 95 ? 6.814 10.181 -21.443 1.00 91.31 95 ALA A N 1
ATOM 678 C CA . ALA A 1 95 ? 7.578 8.981 -21.118 1.00 91.31 95 ALA A CA 1
ATOM 679 C C . ALA A 1 95 ? 8.577 9.321 -19.988 1.00 91.31 95 ALA A C 1
ATOM 681 O O . ALA A 1 95 ? 9.554 10.024 -20.250 1.00 91.31 95 ALA A O 1
ATOM 682 N N . PRO A 1 96 ? 8.359 8.881 -18.733 1.00 89.50 96 PRO A N 1
ATOM 683 C CA . PRO A 1 96 ? 7.251 8.060 -18.242 1.00 89.50 96 PRO A CA 1
ATOM 684 C C . PRO A 1 96 ? 5.907 8.801 -18.124 1.00 89.50 96 PRO A C 1
ATOM 686 O O . PRO A 1 96 ? 5.884 10.017 -17.957 1.00 89.50 96 PRO A O 1
ATOM 689 N N . GLY A 1 97 ? 4.777 8.086 -18.226 1.00 87.38 97 GLY A N 1
ATOM 690 C CA . GLY A 1 97 ? 3.434 8.642 -17.988 1.00 87.38 97 GLY A CA 1
ATOM 691 C C . GLY A 1 97 ? 2.404 8.414 -19.095 1.00 87.38 97 GLY A C 1
ATOM 692 O O . GLY A 1 97 ? 1.207 8.625 -18.866 1.00 87.38 97 GLY A O 1
ATOM 693 N N . GLY A 1 98 ? 2.851 7.963 -20.268 1.00 90.75 98 GLY A N 1
ATOM 694 C CA . GLY A 1 98 ? 2.009 7.640 -21.414 1.00 90.75 98 GLY A CA 1
ATOM 695 C C . GLY A 1 98 ? 2.619 6.540 -22.276 1.00 90.75 98 GLY A C 1
ATOM 696 O O . GLY A 1 98 ? 2.205 5.383 -22.204 1.00 90.75 98 GLY A O 1
ATOM 697 N N . ILE A 1 99 ? 3.596 6.906 -23.101 1.00 94.56 99 ILE A N 1
ATOM 698 C CA . ILE A 1 99 ? 4.150 6.059 -24.162 1.00 94.56 99 ILE A CA 1
ATOM 699 C C . ILE A 1 99 ? 4.889 4.838 -23.613 1.00 94.56 99 ILE A C 1
ATOM 701 O O . ILE A 1 99 ? 4.808 3.768 -24.206 1.00 94.56 99 ILE A O 1
ATOM 705 N N . SER A 1 100 ? 5.586 4.971 -22.487 1.00 94.06 100 SER A N 1
ATOM 706 C CA . SER A 1 100 ? 6.390 3.882 -21.924 1.00 94.06 100 SER A CA 1
ATOM 707 C C . SER A 1 100 ? 5.585 2.772 -21.249 1.00 94.06 100 SER A C 1
ATOM 709 O O . SER A 1 100 ? 6.113 1.675 -21.106 1.00 94.06 100 SER A O 1
ATOM 711 N N . GLU A 1 101 ? 4.338 3.026 -20.836 1.00 94.62 101 GLU A N 1
ATOM 712 C CA . GLU A 1 101 ? 3.547 2.046 -20.080 1.00 94.62 101 GLU A CA 1
ATOM 713 C C . GLU A 1 101 ? 2.061 2.005 -20.447 1.00 94.62 101 GLU A C 1
ATOM 715 O O . GLU A 1 101 ? 1.546 0.939 -20.781 1.00 94.62 101 GLU A O 1
ATOM 720 N N . LYS A 1 102 ? 1.353 3.144 -20.476 1.00 94.44 102 LYS A N 1
ATOM 721 C CA . LYS A 1 102 ? -0.093 3.161 -20.765 1.00 94.44 102 LYS A CA 1
ATOM 722 C C . LYS A 1 102 ? -0.398 2.739 -22.200 1.00 94.44 102 LYS A C 1
ATOM 724 O O . LYS A 1 102 ? -1.381 2.044 -22.431 1.00 94.44 102 LYS A O 1
ATOM 729 N N . PHE A 1 103 ? 0.421 3.156 -23.165 1.00 96.12 103 PHE A N 1
ATOM 730 C CA . PHE A 1 103 ? 0.214 2.827 -24.578 1.00 96.12 103 PHE A CA 1
ATOM 731 C C . PHE A 1 103 ? 0.476 1.340 -24.860 1.00 96.12 103 PHE A C 1
ATOM 733 O O . PHE A 1 103 ? -0.409 0.715 -25.443 1.00 96.12 103 PHE A O 1
ATOM 740 N N . PRO A 1 104 ? 1.595 0.739 -24.404 1.00 96.88 104 PRO A N 1
ATOM 741 C CA . PRO A 1 104 ? 1.787 -0.707 -24.446 1.00 96.88 104 PRO A CA 1
ATOM 742 C C . PRO A 1 104 ? 0.629 -1.484 -23.816 1.00 96.88 104 PRO A C 1
ATOM 744 O O . PRO A 1 104 ? 0.135 -2.421 -24.433 1.00 96.88 104 PRO A O 1
ATOM 747 N N . LEU A 1 105 ? 0.139 -1.059 -22.644 1.00 96.44 105 LEU A N 1
ATOM 748 C CA . LEU A 1 105 ? -0.993 -1.699 -21.962 1.00 96.44 105 LEU A CA 1
ATOM 749 C C . LEU A 1 105 ? -2.319 -1.572 -22.714 1.00 96.44 105 LEU A C 1
ATOM 751 O O . LEU A 1 105 ? -3.096 -2.517 -22.787 1.00 96.44 105 LEU A O 1
ATOM 755 N N . MET A 1 106 ? -2.599 -0.399 -23.274 1.00 97.31 106 MET A N 1
ATOM 756 C CA . MET A 1 106 ? -3.808 -0.179 -24.062 1.00 97.31 106 MET A CA 1
ATOM 757 C C . MET A 1 106 ? -3.780 -1.004 -25.351 1.00 97.31 106 MET A C 1
ATOM 759 O O . MET A 1 106 ? -4.781 -1.611 -25.726 1.00 97.31 106 MET A O 1
ATOM 763 N N . LEU A 1 107 ? -2.644 -1.001 -26.050 1.00 97.69 107 LEU A N 1
ATOM 764 C CA . LEU A 1 107 ? -2.496 -1.677 -27.333 1.00 97.69 107 LEU A CA 1
ATOM 765 C C . LEU A 1 107 ? -2.466 -3.198 -27.163 1.00 97.69 107 LEU A C 1
ATOM 767 O O . LEU A 1 107 ? -3.046 -3.899 -27.990 1.00 97.69 107 LEU A O 1
ATOM 771 N N . SER A 1 108 ? -1.869 -3.716 -26.085 1.00 97.50 108 SER A N 1
ATOM 772 C CA . SER A 1 108 ? -1.780 -5.159 -25.838 1.00 97.50 108 SER A CA 1
ATOM 773 C C . SER A 1 108 ? -3.141 -5.854 -25.775 1.00 97.50 108 SER A C 1
ATOM 775 O O . SER A 1 108 ? -3.232 -7.022 -26.139 1.00 97.50 108 SER A O 1
ATOM 777 N N . ALA A 1 109 ? -4.216 -5.136 -25.431 1.00 96.81 109 ALA A N 1
ATOM 778 C CA . ALA A 1 109 ? -5.588 -5.648 -25.470 1.00 96.81 109 ALA A CA 1
ATOM 779 C C . ALA A 1 109 ? -6.031 -6.145 -26.864 1.00 96.81 109 ALA A C 1
ATOM 781 O O . ALA A 1 109 ? -7.013 -6.879 -26.975 1.00 96.81 109 ALA A O 1
ATOM 782 N N . MET A 1 110 ? -5.325 -5.758 -27.932 1.00 96.88 110 MET A N 1
ATOM 783 C CA . MET A 1 110 ? -5.559 -6.225 -29.302 1.00 96.88 110 MET A CA 1
ATOM 784 C C . MET A 1 110 ? -4.833 -7.543 -29.634 1.00 96.88 110 MET A C 1
ATOM 786 O O . MET A 1 110 ? -4.943 -8.019 -30.763 1.00 96.88 110 MET A O 1
ATOM 790 N N . SER A 1 111 ? -4.108 -8.137 -28.679 1.00 97.62 111 SER A N 1
ATOM 791 C CA . SER A 1 111 ? -3.368 -9.391 -28.838 1.00 97.62 111 SER A CA 1
ATOM 792 C C . SER A 1 111 ? -3.680 -10.377 -27.711 1.00 97.62 111 SER A C 1
ATOM 794 O O . SER A 1 111 ? -3.854 -10.011 -26.551 1.00 97.62 111 SER A O 1
ATOM 796 N N . THR A 1 112 ? -3.774 -11.659 -28.054 1.00 95.88 112 THR A N 1
ATOM 797 C CA . THR A 1 112 ? -3.956 -12.753 -27.088 1.00 95.88 112 THR A CA 1
ATOM 798 C C . THR A 1 112 ? -2.619 -13.400 -26.750 1.00 95.88 112 THR A C 1
ATOM 800 O O . THR A 1 112 ? -1.748 -13.479 -27.607 1.00 95.88 112 THR A O 1
ATOM 803 N N . GLY A 1 113 ? -2.454 -13.897 -25.519 1.00 94.44 113 GLY A N 1
ATOM 804 C CA . GLY A 1 113 ? -1.235 -14.614 -25.123 1.00 94.44 113 GLY A CA 1
ATOM 805 C C . GLY A 1 113 ? 0.032 -13.765 -25.246 1.00 94.44 113 GLY A C 1
ATOM 806 O O . GLY A 1 113 ? 1.014 -14.226 -25.814 1.00 94.44 113 GLY A O 1
ATOM 807 N N . VAL A 1 114 ? -0.018 -12.520 -24.765 1.00 98.00 114 VAL A N 1
ATOM 808 C CA . VAL A 1 114 ? 1.098 -11.571 -24.849 1.00 98.00 114 VAL A CA 1
ATOM 809 C C . VAL A 1 114 ? 2.311 -12.117 -24.094 1.00 98.00 114 VAL A C 1
ATOM 811 O O . VAL A 1 114 ? 2.217 -12.422 -22.908 1.00 98.00 114 VAL A O 1
ATOM 814 N N . THR A 1 115 ? 3.447 -12.234 -24.780 1.00 97.12 115 THR A N 1
ATOM 815 C CA . THR A 1 115 ? 4.716 -12.734 -24.225 1.00 97.12 115 THR A CA 1
ATOM 816 C C . THR A 1 115 ? 5.766 -11.643 -24.069 1.00 97.12 115 THR A C 1
ATOM 818 O O . THR A 1 115 ? 6.709 -11.815 -23.303 1.00 97.12 115 THR A O 1
ATOM 821 N N . PHE A 1 116 ? 5.626 -10.531 -24.795 1.00 98.44 116 PHE A N 1
ATOM 822 C CA . PHE A 1 116 ? 6.558 -9.413 -24.734 1.00 98.44 116 PHE A CA 1
ATOM 823 C C . PHE A 1 116 ? 5.867 -8.097 -25.081 1.00 98.44 116 PHE A C 1
ATOM 825 O O . PHE A 1 116 ? 5.057 -8.042 -26.008 1.00 98.44 116 PHE A O 1
ATOM 832 N N . VAL A 1 117 ? 6.224 -7.027 -24.371 1.00 98.25 117 VAL A N 1
ATOM 833 C CA . VAL A 1 117 ? 5.903 -5.655 -24.778 1.00 98.25 117 VAL A CA 1
ATOM 834 C C . VAL A 1 117 ? 7.133 -4.757 -24.709 1.00 98.25 117 VAL A C 1
ATOM 836 O O . VAL A 1 117 ? 7.940 -4.842 -23.778 1.00 98.25 117 VAL A O 1
ATOM 839 N N . ARG A 1 118 ? 7.256 -3.850 -25.677 1.00 97.75 118 ARG A N 1
ATOM 840 C CA . ARG A 1 118 ? 8.318 -2.842 -25.724 1.00 97.75 118 ARG A CA 1
ATOM 841 C C . ARG A 1 118 ? 7.752 -1.460 -25.981 1.00 97.75 118 ARG A C 1
ATOM 843 O O . ARG A 1 118 ? 6.859 -1.314 -26.808 1.00 97.75 118 ARG A O 1
ATOM 850 N N . ALA A 1 119 ? 8.331 -0.458 -25.330 1.00 98.19 119 ALA A N 1
ATOM 851 C CA . ALA A 1 119 ? 8.217 0.942 -25.718 1.00 98.19 119 ALA A CA 1
ATOM 852 C C . ALA A 1 119 ? 9.616 1.519 -25.941 1.00 98.19 119 ALA A C 1
ATOM 854 O O . ALA A 1 119 ? 10.502 1.345 -25.104 1.00 98.19 119 ALA A O 1
ATOM 855 N N . GLU A 1 120 ? 9.827 2.200 -27.061 1.00 97.62 120 GLU A N 1
ATOM 856 C CA . GLU A 1 120 ? 11.138 2.710 -27.445 1.00 97.62 120 GLU A CA 1
ATOM 857 C C . GLU A 1 120 ? 11.059 4.117 -28.035 1.00 97.62 120 GLU A C 1
ATOM 859 O O . GLU A 1 120 ? 10.284 4.389 -28.952 1.00 97.62 120 GLU A O 1
ATOM 864 N N . GLU A 1 121 ? 11.869 5.020 -27.492 1.00 96.94 121 GLU A N 1
ATOM 865 C CA . GLU A 1 121 ? 12.034 6.384 -27.984 1.00 96.94 121 GLU A CA 1
ATOM 866 C C . GLU A 1 121 ? 13.247 6.498 -28.911 1.00 96.94 121 GLU A C 1
ATOM 868 O O . GLU A 1 121 ? 14.314 5.960 -28.613 1.00 96.94 121 GLU A O 1
ATOM 873 N N . TYR A 1 122 ? 13.094 7.267 -29.989 1.00 96.44 122 TYR A N 1
ATOM 874 C CA . TYR A 1 122 ? 14.158 7.717 -30.880 1.00 96.44 122 TYR A CA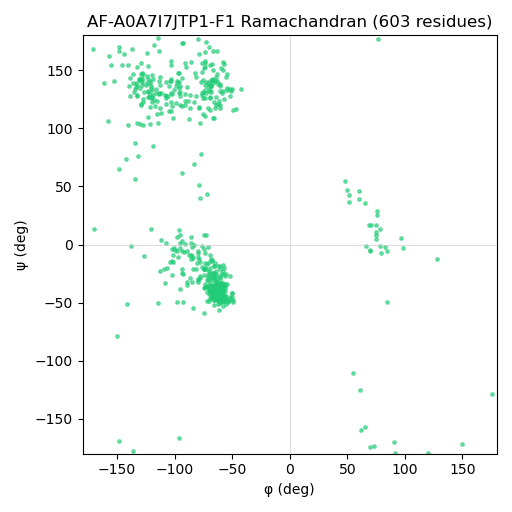 1
ATOM 875 C C . TYR A 1 122 ? 14.065 9.236 -31.023 1.00 96.44 122 TYR A C 1
ATOM 877 O O . TYR A 1 122 ? 13.205 9.727 -31.761 1.00 96.44 122 TYR A O 1
ATOM 885 N N . SER A 1 123 ? 14.942 9.961 -30.327 1.00 95.31 123 SER A N 1
ATOM 886 C CA . SER A 1 123 ? 14.890 11.425 -30.251 1.00 95.31 123 SER A CA 1
ATOM 887 C C . SER A 1 123 ? 16.262 12.059 -30.477 1.00 95.31 123 SER A C 1
ATOM 889 O O . SER A 1 123 ? 17.278 11.627 -29.922 1.00 95.31 123 SER A O 1
ATOM 891 N N . ASP A 1 124 ? 16.274 13.109 -31.291 1.00 94.50 124 ASP A N 1
ATOM 892 C CA . ASP A 1 124 ? 17.402 14.010 -31.466 1.00 94.50 124 ASP A CA 1
ATOM 893 C C . ASP A 1 124 ? 17.329 15.107 -30.407 1.00 94.50 124 ASP A C 1
ATOM 895 O O . ASP A 1 124 ? 16.379 15.884 -30.360 1.00 94.50 124 ASP A O 1
ATOM 899 N N . LEU A 1 125 ? 18.326 15.174 -29.531 1.00 93.38 125 LEU A N 1
ATOM 900 C CA . LEU A 1 125 ? 18.294 16.116 -28.415 1.00 93.38 125 LEU A CA 1
ATOM 901 C C . LEU A 1 125 ? 18.829 17.505 -28.766 1.00 93.38 125 LEU A C 1
ATOM 903 O O . LEU A 1 125 ? 18.910 18.366 -27.890 1.00 93.38 125 LEU A O 1
ATOM 907 N N . ARG A 1 126 ? 19.145 17.770 -30.039 1.00 91.69 126 ARG A N 1
ATOM 908 C CA . ARG A 1 126 ? 19.540 19.113 -30.483 1.00 91.69 126 ARG A CA 1
ATOM 909 C C . ARG A 1 126 ? 18.387 20.119 -30.481 1.00 91.69 126 ARG A C 1
ATOM 911 O O . ARG A 1 126 ? 18.659 21.313 -30.531 1.00 91.69 126 ARG A O 1
ATOM 918 N N . THR A 1 127 ? 17.132 19.679 -30.389 1.00 87.19 127 THR A N 1
ATOM 919 C CA . THR A 1 127 ? 15.972 20.571 -30.189 1.00 87.19 127 THR A CA 1
ATOM 920 C C . THR A 1 127 ? 15.611 20.770 -28.720 1.00 87.19 127 THR A C 1
ATOM 922 O O . THR A 1 127 ? 14.768 21.604 -28.403 1.00 87.19 127 THR A O 1
ATOM 925 N N . TYR A 1 128 ? 16.255 20.052 -27.794 1.00 85.75 128 TYR A N 1
ATOM 926 C CA . TYR A 1 128 ? 15.890 20.108 -26.385 1.00 85.75 128 TYR A CA 1
ATOM 927 C C . TYR A 1 128 ? 16.367 21.413 -25.726 1.00 85.75 128 TYR A C 1
ATOM 929 O O . TYR A 1 128 ? 17.562 21.635 -25.518 1.00 85.75 128 TYR A O 1
ATOM 937 N N . GLU A 1 129 ? 15.419 22.273 -25.347 1.00 80.88 129 GLU A N 1
ATOM 938 C CA . GLU A 1 129 ? 15.650 23.647 -24.865 1.00 80.88 129 GLU A CA 1
ATOM 939 C C . GLU A 1 129 ? 16.125 23.738 -23.396 1.00 80.88 129 GLU A C 1
ATOM 941 O O . GLU A 1 129 ? 15.704 24.605 -22.629 1.00 80.88 129 GLU A O 1
ATOM 946 N N . ALA A 1 130 ? 17.012 22.836 -22.970 1.00 83.38 130 ALA A N 1
ATOM 947 C CA . ALA A 1 130 ? 17.598 22.839 -21.628 1.00 83.38 130 ALA A CA 1
ATOM 948 C C . ALA A 1 130 ? 19.082 22.417 -21.662 1.00 83.38 130 ALA A C 1
ATOM 950 O O . ALA A 1 130 ? 19.425 21.305 -21.245 1.00 83.38 130 ALA A O 1
ATOM 951 N N . PRO A 1 131 ? 19.991 23.290 -22.138 1.00 85.88 131 PRO A N 1
ATOM 952 C CA . PRO A 1 131 ? 21.401 22.949 -22.340 1.00 85.88 131 PRO A CA 1
ATOM 953 C C . PRO A 1 131 ? 22.109 22.512 -21.050 1.00 85.88 131 PRO A C 1
ATOM 955 O O . PRO A 1 131 ? 22.880 21.553 -21.062 1.00 85.88 131 PRO A O 1
ATOM 958 N N . ASP A 1 132 ? 21.792 23.124 -19.909 1.00 81.94 132 ASP A N 1
ATOM 959 C CA . ASP A 1 132 ? 22.366 22.710 -18.622 1.00 81.94 132 ASP A CA 1
ATOM 960 C C . ASP A 1 132 ? 21.951 21.282 -18.241 1.00 81.94 132 ASP A C 1
ATOM 962 O O . ASP A 1 132 ? 22.754 20.522 -17.696 1.00 81.94 132 ASP A O 1
ATOM 966 N N . VAL A 1 133 ? 20.718 20.880 -18.573 1.00 83.06 133 VAL A N 1
ATOM 967 C CA . VAL A 1 133 ? 20.244 19.505 -18.371 1.00 83.06 133 VAL A CA 1
ATOM 968 C C . VAL A 1 133 ? 20.986 18.564 -19.315 1.00 83.06 133 VAL A C 1
ATOM 970 O O . VAL A 1 133 ? 21.503 17.549 -18.854 1.00 83.06 133 VAL A O 1
ATOM 973 N N . LEU A 1 134 ? 21.123 18.911 -20.597 1.00 88.31 134 LEU A N 1
ATOM 974 C CA . LEU A 1 134 ? 21.870 18.109 -21.575 1.00 88.31 134 LEU A CA 1
ATOM 975 C C . LEU A 1 134 ? 23.326 17.871 -21.139 1.00 88.31 134 LEU A C 1
ATOM 977 O O . LEU A 1 134 ? 23.826 16.745 -21.178 1.00 88.31 134 LEU A O 1
ATOM 981 N N . ARG A 1 135 ? 24.003 18.925 -20.675 1.00 86.75 135 ARG A N 1
ATOM 982 C CA . ARG A 1 135 ? 25.408 18.871 -20.266 1.00 86.75 135 ARG A CA 1
ATOM 983 C C . ARG A 1 135 ? 25.584 18.169 -18.923 1.00 86.75 135 ARG A C 1
ATOM 985 O O . ARG A 1 135 ? 26.316 17.189 -18.818 1.00 86.75 135 ARG A O 1
ATOM 992 N N . HIS A 1 136 ? 24.945 18.687 -17.879 1.00 81.88 136 HIS A N 1
ATOM 993 C CA . HIS A 1 136 ? 25.284 18.345 -16.497 1.00 81.88 136 HIS A CA 1
ATOM 994 C C . HIS A 1 136 ? 24.460 17.192 -15.935 1.00 81.88 136 HIS A C 1
ATOM 996 O O . HIS A 1 136 ? 24.925 16.497 -15.032 1.00 81.88 136 HIS A O 1
ATOM 1002 N N . VAL A 1 137 ? 23.257 16.971 -16.468 1.00 77.62 137 VAL A N 1
ATOM 1003 C CA . VAL A 1 137 ? 22.397 15.856 -16.059 1.00 77.62 137 VAL A CA 1
ATOM 1004 C C . VAL A 1 137 ? 22.548 14.708 -17.052 1.00 77.62 137 VAL A C 1
ATOM 1006 O O . VAL A 1 137 ? 22.819 13.586 -16.634 1.00 77.62 137 VAL A O 1
ATOM 1009 N N . MET A 1 138 ? 22.448 14.983 -18.358 1.00 85.12 138 MET A N 1
ATOM 1010 C CA . MET A 1 138 ? 22.546 13.976 -19.417 1.00 85.12 138 MET A CA 1
ATOM 1011 C C . MET A 1 138 ? 23.964 13.630 -19.855 1.00 85.12 138 MET A C 1
ATOM 1013 O O . MET A 1 138 ? 24.145 12.599 -20.495 1.00 85.12 138 MET A O 1
ATOM 1017 N N . GLY A 1 139 ? 24.980 14.389 -19.449 1.00 88.56 139 GLY A N 1
ATOM 1018 C CA . GLY A 1 139 ? 26.381 14.026 -19.670 1.00 88.56 139 GLY A CA 1
ATOM 1019 C C . GLY A 1 139 ? 26.828 14.076 -21.133 1.00 88.56 139 GLY A C 1
ATOM 1020 O O . GLY A 1 139 ? 27.860 13.492 -21.463 1.00 88.56 139 GLY A O 1
ATOM 1021 N N . PHE A 1 140 ? 26.080 14.747 -22.014 1.00 93.81 140 PHE A N 1
ATOM 1022 C CA . PHE A 1 140 ? 26.549 15.010 -23.374 1.00 93.81 140 PHE A CA 1
ATOM 1023 C C . PHE A 1 140 ? 27.772 15.932 -23.336 1.00 93.81 140 PHE A C 1
ATOM 1025 O O . PHE A 1 140 ? 27.846 16.850 -22.517 1.00 93.81 140 PHE A O 1
ATOM 1032 N N . GLY A 1 141 ? 28.757 15.677 -24.197 1.00 94.38 141 GLY A N 1
ATOM 1033 C CA . GLY A 1 141 ? 30.025 16.414 -24.194 1.00 94.38 141 GLY A CA 1
ATOM 1034 C C . GLY A 1 141 ? 30.992 16.041 -23.057 1.00 94.38 141 GLY A C 1
ATOM 1035 O O . GLY A 1 141 ? 32.037 16.679 -22.920 1.00 94.38 141 GLY A O 1
ATOM 1036 N N . GLU A 1 142 ? 30.680 15.032 -22.235 1.00 94.12 142 GLU A N 1
ATOM 1037 C CA . GLU A 1 142 ? 31.615 14.443 -21.262 1.00 94.12 142 GLU A CA 1
ATOM 1038 C C . GLU A 1 142 ? 32.346 13.219 -21.837 1.00 94.12 142 GLU A C 1
ATOM 1040 O O . GLU A 1 142 ? 32.056 12.745 -22.935 1.00 94.12 142 GLU A O 1
ATOM 1045 N N . THR A 1 143 ? 33.318 12.688 -21.089 1.00 94.38 143 THR A N 1
ATOM 1046 C CA . THR A 1 143 ? 33.981 11.426 -21.443 1.00 94.38 143 THR A CA 1
ATOM 1047 C C . THR A 1 143 ? 33.069 10.221 -21.160 1.00 94.38 143 THR A C 1
ATOM 1049 O O . THR A 1 143 ? 32.269 10.279 -20.218 1.00 94.38 143 THR A O 1
ATOM 1052 N N . PRO A 1 144 ? 33.216 9.100 -21.896 1.00 93.81 144 PRO A N 1
ATOM 1053 C CA . PRO A 1 144 ? 32.438 7.877 -21.667 1.00 93.81 144 PRO A CA 1
ATOM 1054 C C . PRO A 1 144 ? 32.415 7.421 -20.205 1.00 93.81 144 PRO A C 1
ATOM 1056 O O . PRO A 1 144 ? 31.343 7.205 -19.645 1.00 93.81 144 PRO A O 1
ATOM 1059 N N . ASP A 1 145 ? 33.581 7.369 -19.552 1.00 90.31 145 ASP A N 1
ATOM 1060 C CA . ASP A 1 145 ? 33.698 6.935 -18.154 1.00 90.31 145 ASP A CA 1
ATOM 1061 C C . ASP A 1 145 ? 32.858 7.794 -17.202 1.00 90.31 145 ASP A C 1
ATOM 1063 O O . ASP A 1 145 ? 32.172 7.277 -16.317 1.00 90.31 145 ASP A O 1
ATOM 1067 N N . LYS A 1 146 ? 32.873 9.119 -17.390 1.00 87.31 146 LYS A N 1
ATOM 1068 C CA . LYS A 1 146 ? 32.076 10.039 -16.573 1.00 87.31 146 LYS A CA 1
ATOM 1069 C C . LYS A 1 146 ? 30.584 9.901 -16.855 1.00 87.31 146 LYS A C 1
ATOM 1071 O O . LYS A 1 146 ? 29.790 9.922 -15.918 1.00 87.31 146 LYS A O 1
ATOM 1076 N N . ALA A 1 147 ? 30.196 9.746 -18.119 1.00 85.00 147 ALA A N 1
ATOM 1077 C CA . ALA A 1 147 ? 28.793 9.598 -18.498 1.00 85.00 147 ALA A CA 1
ATOM 1078 C C . ALA A 1 147 ? 28.181 8.290 -17.962 1.00 85.00 147 ALA A C 1
ATOM 1080 O O . ALA A 1 147 ? 27.041 8.299 -17.488 1.00 85.00 147 ALA A O 1
ATOM 1081 N N . LEU A 1 148 ? 28.951 7.195 -17.980 1.00 86.62 148 LEU A N 1
ATOM 1082 C CA . LEU A 1 148 ? 28.535 5.875 -17.493 1.00 86.62 148 LEU A CA 1
ATOM 1083 C C . LEU A 1 148 ? 28.473 5.794 -15.962 1.00 86.62 148 LEU A C 1
ATOM 1085 O O . LEU A 1 148 ? 27.616 5.105 -15.412 1.00 86.62 148 LEU A O 1
ATOM 1089 N N . THR A 1 149 ? 29.356 6.504 -15.257 1.00 82.81 149 THR A N 1
ATOM 1090 C CA . THR A 1 149 ? 29.399 6.504 -13.781 1.00 82.81 149 THR A CA 1
ATOM 1091 C C . THR A 1 149 ? 28.591 7.634 -13.133 1.00 82.81 149 THR A C 1
ATOM 1093 O O . THR A 1 149 ? 28.445 7.670 -11.909 1.00 82.81 149 THR A O 1
ATOM 1096 N N . GLY A 1 150 ? 28.046 8.549 -13.939 1.00 72.38 150 GLY A N 1
ATOM 1097 C CA . GLY A 1 150 ? 27.274 9.703 -13.488 1.00 72.38 150 GLY A CA 1
ATOM 1098 C C . GLY A 1 150 ? 25.928 9.355 -12.828 1.00 72.38 150 GLY A C 1
ATOM 1099 O O . GLY A 1 150 ? 25.421 8.237 -12.939 1.00 72.38 150 GLY A O 1
ATOM 1100 N N . PRO A 1 151 ? 25.290 10.329 -12.150 1.00 70.94 151 PRO A N 1
ATOM 1101 C CA . PRO A 1 151 ? 24.069 10.101 -11.372 1.00 70.94 151 PRO A CA 1
ATOM 1102 C C . PRO A 1 151 ? 22.808 9.898 -12.232 1.00 70.94 151 PRO A C 1
ATOM 1104 O O . PRO A 1 151 ? 21.755 9.563 -11.689 1.00 70.94 151 PRO A O 1
ATOM 1107 N N . MET A 1 152 ? 22.902 10.086 -13.555 1.00 76.94 152 MET A N 1
ATOM 1108 C CA . MET A 1 152 ? 21.773 10.028 -14.488 1.00 76.94 152 MET A CA 1
ATOM 1109 C C . MET A 1 152 ? 20.991 8.723 -14.410 1.00 76.94 152 MET A C 1
ATOM 1111 O O . MET A 1 152 ? 19.773 8.777 -14.273 1.00 76.94 152 MET A O 1
ATOM 1115 N N . GLN A 1 153 ? 21.668 7.572 -14.486 1.00 78.38 153 GLN A N 1
ATOM 1116 C CA . GLN A 1 153 ? 20.987 6.274 -14.496 1.00 78.38 153 GLN A CA 1
ATOM 1117 C C . GLN A 1 153 ? 20.046 6.161 -13.295 1.00 78.38 153 GLN A C 1
ATOM 1119 O O . GLN A 1 153 ? 18.862 5.914 -13.463 1.00 78.38 153 GLN A O 1
ATOM 1124 N N . LYS A 1 154 ? 20.545 6.477 -12.094 1.00 79.56 154 LYS A N 1
ATOM 1125 C CA . LYS A 1 154 ? 19.757 6.423 -10.856 1.00 79.56 154 LYS A CA 1
ATOM 1126 C C . LYS A 1 154 ? 18.576 7.395 -10.852 1.00 79.56 154 LYS A C 1
ATOM 1128 O O . LYS A 1 154 ? 17.544 7.081 -10.268 1.00 79.56 154 LYS A O 1
ATOM 1133 N N . MET A 1 155 ? 18.724 8.574 -11.463 1.00 79.06 155 MET A N 1
ATOM 1134 C CA . MET A 1 155 ? 17.622 9.535 -11.583 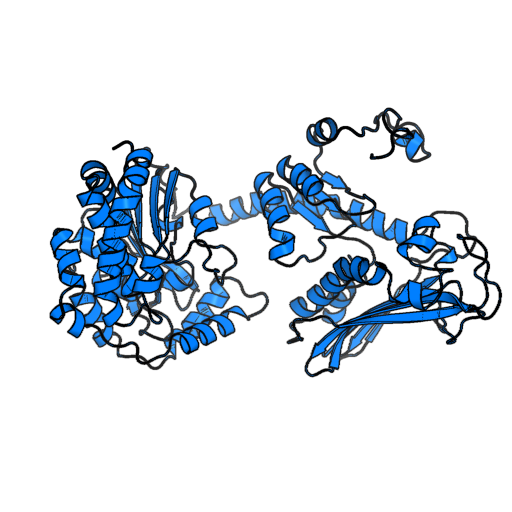1.00 79.06 155 MET A CA 1
ATOM 1135 C C . MET A 1 155 ? 16.530 9.025 -12.530 1.00 79.06 155 MET A C 1
ATOM 1137 O O . MET A 1 155 ? 15.352 9.108 -12.194 1.00 79.06 155 MET A O 1
ATOM 1141 N N . LEU A 1 156 ? 16.912 8.461 -13.679 1.00 84.25 156 LEU A N 1
ATOM 1142 C CA . LEU A 1 156 ? 15.972 7.910 -14.659 1.00 84.25 156 LEU A CA 1
ATOM 1143 C C . LEU A 1 156 ? 15.313 6.613 -14.165 1.00 84.25 156 LEU A C 1
ATOM 1145 O O . LEU A 1 156 ? 14.113 6.419 -14.369 1.00 84.25 156 LEU A O 1
ATOM 1149 N N . ASP A 1 157 ? 16.064 5.771 -13.446 1.00 86.75 157 ASP A N 1
ATOM 1150 C CA . ASP A 1 157 ? 15.589 4.521 -12.844 1.00 86.75 157 ASP A CA 1
ATOM 1151 C C . ASP A 1 157 ? 14.313 4.741 -12.029 1.00 86.75 157 ASP A C 1
ATOM 1153 O O . ASP A 1 157 ? 13.374 3.954 -12.129 1.00 86.75 157 ASP A O 1
ATOM 1157 N N . ALA A 1 158 ? 14.240 5.832 -11.259 1.00 80.19 158 ALA A N 1
ATOM 1158 C CA . ALA A 1 158 ? 13.094 6.119 -10.404 1.00 80.19 158 ALA A CA 1
ATOM 1159 C C . ALA A 1 158 ? 11.764 6.173 -11.176 1.00 80.19 158 ALA A C 1
ATOM 1161 O O . ALA A 1 158 ? 10.746 5.741 -10.636 1.00 80.19 158 ALA A O 1
ATOM 1162 N N . GLY A 1 159 ? 11.763 6.677 -12.415 1.00 86.50 159 GLY A N 1
ATOM 1163 C CA . GLY A 1 159 ? 10.572 6.780 -13.262 1.00 86.50 159 GLY A CA 1
ATOM 1164 C C . GLY A 1 159 ? 10.375 5.574 -14.181 1.00 86.50 159 GLY A C 1
ATOM 1165 O O . GLY A 1 159 ? 9.298 4.980 -14.202 1.00 86.50 159 GLY A O 1
ATOM 1166 N N . PHE A 1 160 ? 11.416 5.166 -14.910 1.00 94.00 160 PHE A N 1
ATOM 1167 C CA . PHE A 1 160 ? 11.297 4.102 -15.911 1.00 94.00 160 PHE A CA 1
ATOM 1168 C C . PHE A 1 160 ? 11.105 2.708 -15.300 1.00 94.00 160 PHE A C 1
ATOM 1170 O O . PHE A 1 160 ? 10.377 1.894 -15.866 1.00 94.00 160 PHE A O 1
ATOM 1177 N N . ILE A 1 161 ? 11.642 2.442 -14.102 1.00 94.44 161 ILE A N 1
ATOM 1178 C CA . ILE A 1 161 ? 11.338 1.196 -13.377 1.00 94.44 161 ILE A CA 1
ATOM 1179 C C . ILE A 1 161 ? 9.855 1.146 -12.985 1.00 94.44 161 ILE A C 1
ATOM 1181 O O . ILE A 1 161 ? 9.264 0.070 -13.002 1.00 94.44 161 ILE A O 1
ATOM 1185 N N . GLN A 1 162 ? 9.229 2.282 -12.655 1.00 93.94 162 GLN A N 1
ATOM 1186 C CA . GLN A 1 162 ? 7.790 2.326 -12.364 1.00 93.94 162 GLN A CA 1
ATOM 1187 C C . GLN A 1 162 ? 6.956 2.034 -13.617 1.00 93.94 162 GLN A C 1
ATOM 1189 O O . GLN A 1 162 ? 5.991 1.281 -13.528 1.00 93.94 162 GLN A O 1
ATOM 1194 N N . ALA A 1 163 ? 7.360 2.561 -14.778 1.00 94.94 163 ALA A N 1
ATOM 1195 C CA . ALA A 1 163 ? 6.723 2.258 -16.061 1.00 94.94 163 ALA A CA 1
ATOM 1196 C C . ALA A 1 163 ? 6.802 0.756 -16.397 1.00 94.94 163 ALA A C 1
ATOM 1198 O O . ALA A 1 163 ? 5.776 0.123 -16.642 1.00 94.94 163 ALA A O 1
ATOM 1199 N N . VAL A 1 164 ? 7.998 0.158 -16.300 1.00 97.38 164 VAL A N 1
ATOM 1200 C CA . VAL A 1 164 ? 8.197 -1.288 -16.512 1.00 97.38 164 VAL A CA 1
ATOM 1201 C C . VAL A 1 164 ? 7.355 -2.115 -15.537 1.00 97.38 164 VAL A C 1
ATOM 1203 O O . VAL A 1 164 ? 6.664 -3.039 -15.959 1.00 97.38 164 VAL A O 1
ATOM 1206 N N . ARG A 1 165 ? 7.365 -1.769 -14.243 1.00 94.69 165 ARG A N 1
ATOM 1207 C CA . ARG A 1 165 ? 6.570 -2.464 -13.217 1.00 94.69 165 ARG A CA 1
ATOM 1208 C C . ARG A 1 165 ? 5.073 -2.378 -13.476 1.00 94.69 165 ARG A C 1
ATOM 1210 O O . ARG A 1 165 ? 4.393 -3.380 -13.314 1.00 94.69 165 ARG A O 1
ATOM 1217 N N . MET A 1 166 ? 4.570 -1.227 -13.925 1.00 95.12 166 MET A N 1
ATOM 1218 C CA . MET A 1 166 ? 3.162 -1.106 -14.301 1.00 95.12 166 MET A CA 1
ATOM 1219 C C . MET A 1 166 ? 2.816 -2.095 -15.421 1.00 95.12 166 MET A C 1
ATOM 1221 O O . MET A 1 166 ? 1.806 -2.786 -15.328 1.00 95.12 166 MET A O 1
ATOM 1225 N N . CYS A 1 167 ? 3.660 -2.211 -16.451 1.00 96.56 167 CYS A N 1
ATOM 1226 C CA . CYS A 1 167 ? 3.448 -3.192 -17.513 1.00 96.56 167 CYS A CA 1
ATOM 1227 C C . CYS A 1 167 ? 3.481 -4.639 -17.004 1.00 96.56 167 CYS A C 1
ATOM 1229 O O . CYS A 1 167 ? 2.601 -5.416 -17.364 1.00 96.56 167 CYS A O 1
ATOM 1231 N N . VAL A 1 168 ? 4.455 -4.993 -16.158 1.00 96.25 168 VAL A N 1
ATOM 1232 C CA . VAL A 1 168 ? 4.562 -6.334 -15.552 1.00 96.25 168 VAL A CA 1
ATOM 1233 C C . VAL A 1 168 ? 3.302 -6.681 -14.762 1.00 96.25 168 VAL A C 1
ATOM 1235 O O . VAL A 1 168 ? 2.683 -7.710 -15.030 1.00 96.25 168 VAL A O 1
ATOM 1238 N N . ASP A 1 169 ? 2.896 -5.803 -13.844 1.00 91.38 169 ASP A N 1
ATOM 1239 C CA . ASP A 1 169 ? 1.770 -6.037 -12.940 1.00 91.38 169 ASP A CA 1
ATOM 1240 C C . ASP A 1 169 ? 0.442 -6.169 -13.696 1.00 91.38 169 ASP A C 1
ATOM 1242 O O . ASP A 1 169 ? -0.371 -7.036 -13.380 1.00 91.38 169 ASP A O 1
ATOM 1246 N N . GLN A 1 170 ? 0.210 -5.311 -14.695 1.00 92.81 170 GLN A N 1
ATOM 1247 C CA . GLN A 1 170 ? -1.061 -5.266 -15.426 1.00 92.81 170 GLN A CA 1
ATOM 1248 C C . GLN A 1 170 ? -1.178 -6.358 -16.498 1.00 92.81 170 GLN A C 1
ATOM 1250 O O . GLN A 1 170 ? -2.285 -6.813 -16.777 1.00 92.81 170 GLN A O 1
ATOM 1255 N N . LEU A 1 171 ? -0.062 -6.799 -17.091 1.00 92.12 171 LEU A N 1
ATOM 1256 C CA . LEU A 1 171 ? -0.051 -7.926 -18.036 1.00 92.12 171 LEU A CA 1
ATOM 1257 C C . LEU A 1 171 ? 0.068 -9.284 -17.332 1.00 92.12 171 LEU A C 1
ATOM 1259 O O . LEU A 1 171 ? -0.175 -10.313 -17.958 1.00 92.12 171 LEU A O 1
ATOM 1263 N N . GLY A 1 172 ? 0.405 -9.295 -16.038 1.00 92.31 172 GLY A N 1
ATOM 1264 C CA . GLY A 1 172 ? 0.483 -10.508 -15.227 1.00 92.31 172 GLY A CA 1
ATOM 1265 C C . GLY A 1 172 ? 1.730 -11.351 -15.495 1.00 92.31 172 GLY A C 1
ATOM 1266 O O . GLY A 1 172 ? 1.686 -12.570 -15.334 1.00 92.31 172 GLY A O 1
ATOM 1267 N N . PHE A 1 173 ? 2.837 -10.733 -15.914 1.00 91.69 173 PHE A N 1
ATOM 1268 C CA . PHE A 1 173 ? 4.097 -11.453 -16.090 1.00 91.69 173 PHE A CA 1
ATOM 1269 C C . PHE A 1 173 ? 4.683 -11.865 -14.734 1.00 91.69 173 PHE A C 1
ATOM 1271 O O . PHE A 1 173 ? 4.833 -11.039 -13.837 1.00 91.69 173 PHE A O 1
ATOM 1278 N N . ALA A 1 174 ? 5.096 -13.127 -14.607 1.00 91.50 174 ALA A N 1
ATOM 1279 C CA . ALA A 1 174 ? 5.814 -13.642 -13.437 1.00 91.50 174 ALA A CA 1
ATOM 1280 C C . ALA A 1 174 ? 7.309 -13.258 -13.471 1.00 91.50 174 ALA A C 1
ATOM 1282 O O . ALA A 1 174 ? 8.183 -14.119 -13.406 1.00 91.50 174 ALA A O 1
ATOM 1283 N N . ALA A 1 175 ? 7.599 -11.970 -13.665 1.00 87.62 175 ALA A N 1
ATOM 1284 C CA . ALA A 1 175 ? 8.956 -11.468 -13.852 1.00 87.62 175 ALA A CA 1
ATOM 1285 C C . ALA A 1 175 ? 9.757 -11.401 -12.540 1.00 87.62 175 ALA A C 1
ATOM 1287 O O . ALA A 1 175 ? 9.188 -11.270 -11.453 1.00 87.62 175 ALA A O 1
ATOM 1288 N N . ASP A 1 176 ? 11.088 -11.433 -12.649 1.00 84.75 176 ASP A N 1
ATOM 1289 C CA . ASP A 1 176 ? 12.006 -11.160 -11.542 1.00 84.75 176 ASP A CA 1
ATOM 1290 C C . ASP A 1 176 ? 11.634 -9.814 -10.882 1.00 84.75 176 ASP A C 1
ATOM 1292 O O . ASP A 1 176 ? 11.414 -8.814 -11.581 1.00 84.75 176 ASP A O 1
ATOM 1296 N N . PRO A 1 177 ? 11.574 -9.740 -9.538 1.00 77.19 177 PRO A N 1
ATOM 1297 C CA . PRO A 1 177 ? 11.278 -8.495 -8.824 1.00 77.19 177 PRO A CA 1
ATOM 1298 C C . PRO A 1 177 ? 12.248 -7.338 -9.139 1.00 77.19 177 PRO A C 1
ATOM 1300 O O . PRO A 1 177 ? 11.936 -6.162 -8.884 1.00 77.19 177 PRO A O 1
ATOM 1303 N N . LYS A 1 178 ? 13.442 -7.639 -9.659 1.00 88.88 178 LYS A N 1
ATOM 1304 C CA . LYS A 1 178 ? 14.457 -6.672 -10.058 1.00 88.88 178 LYS A CA 1
ATOM 1305 C C . LYS A 1 178 ? 14.371 -6.365 -11.555 1.00 88.88 178 LYS A C 1
ATOM 1307 O O . LYS A 1 178 ? 14.643 -7.202 -12.406 1.00 88.88 178 LYS A O 1
ATOM 1312 N N . VAL A 1 179 ? 14.140 -5.090 -11.867 1.00 94.38 179 VAL A N 1
ATOM 1313 C CA . VAL A 1 179 ? 14.293 -4.563 -13.230 1.00 94.38 179 VAL A CA 1
ATOM 1314 C C . VAL A 1 179 ? 15.780 -4.404 -13.547 1.00 94.38 179 VAL A C 1
ATOM 1316 O O . VAL A 1 179 ? 16.523 -3.756 -12.799 1.00 94.38 179 VAL A O 1
ATOM 1319 N N . ARG A 1 180 ? 16.222 -4.998 -14.656 1.00 95.31 180 ARG A N 1
ATOM 1320 C CA . ARG A 1 180 ? 17.578 -4.846 -15.182 1.00 95.31 180 ARG A CA 1
ATOM 1321 C C . ARG A 1 180 ? 17.678 -3.509 -15.908 1.00 95.31 180 ARG A C 1
ATOM 1323 O O . ARG A 1 180 ? 16.983 -3.290 -16.893 1.00 95.31 180 ARG A O 1
ATOM 1330 N N . ALA A 1 181 ? 18.549 -2.633 -15.418 1.00 95.00 181 ALA A N 1
ATOM 1331 C CA . ALA A 1 181 ? 18.859 -1.358 -16.050 1.00 95.00 181 ALA A CA 1
ATOM 1332 C C . ALA A 1 181 ? 20.255 -1.413 -16.685 1.00 95.00 181 ALA A C 1
ATOM 1334 O O . ALA A 1 181 ? 21.226 -1.769 -16.010 1.00 95.00 181 ALA A O 1
ATOM 1335 N N . THR A 1 182 ? 20.364 -1.059 -17.964 1.00 93.25 182 THR A N 1
ATOM 1336 C CA . THR A 1 182 ? 21.643 -0.972 -18.685 1.00 93.25 182 THR A CA 1
ATOM 1337 C C . THR A 1 182 ? 21.733 0.327 -19.468 1.00 93.25 182 THR A C 1
ATOM 1339 O O . THR A 1 182 ? 20.718 0.871 -19.896 1.00 93.25 182 THR A O 1
ATOM 1342 N N . GLN A 1 183 ? 22.958 0.795 -19.693 1.00 94.12 183 GLN A N 1
ATOM 1343 C CA . GLN A 1 183 ? 23.234 1.979 -20.500 1.00 94.12 183 GLN A CA 1
ATOM 1344 C C . GLN A 1 183 ? 24.403 1.737 -21.445 1.00 94.12 183 GLN A C 1
ATOM 1346 O O . GLN A 1 183 ? 25.363 1.044 -21.105 1.00 94.12 183 GLN A O 1
ATOM 1351 N N . GLU A 1 184 ? 24.323 2.372 -22.603 1.00 95.12 184 GLU A N 1
ATOM 1352 C CA . GLU A 1 184 ? 25.363 2.416 -23.618 1.00 95.12 184 GLU A CA 1
ATOM 1353 C C . GLU A 1 184 ? 25.603 3.873 -24.026 1.00 95.12 184 GLU A C 1
ATOM 1355 O O . GLU A 1 184 ? 24.716 4.729 -23.916 1.00 95.12 184 GLU A O 1
ATOM 1360 N N . VAL A 1 185 ? 26.800 4.154 -24.540 1.00 96.88 185 VAL A N 1
ATOM 1361 C CA . VAL A 1 185 ? 27.160 5.471 -25.073 1.00 96.88 185 VAL A CA 1
ATOM 1362 C C . VAL A 1 185 ? 27.759 5.339 -26.466 1.00 96.88 185 VAL A C 1
ATOM 1364 O O . VAL A 1 185 ? 28.474 4.378 -26.746 1.00 96.88 185 VAL A O 1
ATOM 1367 N N . ALA A 1 186 ? 27.500 6.341 -27.299 1.00 97.94 186 ALA A N 1
ATOM 1368 C CA . ALA A 1 186 ? 28.236 6.594 -28.526 1.00 97.94 186 ALA A CA 1
ATOM 1369 C C . ALA A 1 186 ? 28.994 7.915 -28.394 1.00 97.94 186 ALA A C 1
ATOM 1371 O O . ALA A 1 186 ? 28.492 8.884 -27.810 1.00 97.94 186 ALA A O 1
ATOM 1372 N N . VAL A 1 187 ? 30.215 7.947 -28.917 1.00 98.38 187 VAL A N 1
ATOM 1373 C CA . VAL A 1 187 ? 31.063 9.138 -28.926 1.00 98.38 187 VAL A CA 1
ATOM 1374 C C . VAL A 1 187 ? 31.088 9.788 -30.297 1.00 98.38 187 VAL A C 1
ATOM 1376 O O . VAL A 1 187 ? 30.904 9.123 -31.312 1.00 98.38 187 VAL A O 1
ATOM 1379 N N . ALA A 1 188 ? 31.350 11.089 -30.323 1.00 98.31 188 ALA A N 1
ATOM 1380 C CA . ALA A 1 188 ? 31.581 11.814 -31.557 1.00 98.31 188 ALA A CA 1
ATOM 1381 C C . ALA A 1 188 ? 32.887 11.344 -32.230 1.00 98.31 188 ALA A C 1
ATOM 1383 O O . ALA A 1 188 ? 33.909 11.167 -31.564 1.00 98.31 188 ALA A O 1
ATOM 1384 N N . THR A 1 189 ? 32.891 11.185 -33.552 1.00 98.12 189 THR A N 1
ATOM 1385 C CA . THR A 1 189 ? 34.097 10.908 -34.361 1.00 98.12 189 THR A CA 1
ATOM 1386 C C . THR A 1 189 ? 34.629 12.153 -35.073 1.00 98.12 189 THR A C 1
ATOM 1388 O O . THR A 1 189 ? 35.759 12.162 -35.558 1.00 98.12 189 THR A O 1
ATOM 1391 N N . ALA A 1 190 ? 33.817 13.205 -35.134 1.00 97.81 190 ALA A N 1
ATOM 1392 C CA . ALA A 1 190 ? 34.118 14.536 -35.653 1.00 97.81 190 ALA A CA 1
ATOM 1393 C C . ALA A 1 190 ? 33.368 15.570 -34.789 1.00 97.81 190 ALA A C 1
ATOM 1395 O O . ALA A 1 190 ? 32.452 15.171 -34.072 1.00 97.81 190 ALA A O 1
ATOM 1396 N N . PRO A 1 191 ? 33.716 16.867 -34.830 1.00 97.75 191 PRO A N 1
ATOM 1397 C CA . PRO A 1 191 ? 32.976 17.879 -34.081 1.00 97.75 191 PRO A CA 1
ATOM 1398 C C . PRO A 1 191 ? 31.486 17.915 -34.461 1.00 97.75 191 PRO A C 1
ATOM 1400 O O . PRO A 1 191 ? 31.154 17.938 -35.648 1.00 97.75 191 PRO A O 1
ATOM 1403 N N . ILE A 1 192 ? 30.600 17.931 -33.460 1.00 96.94 192 ILE A N 1
ATOM 1404 C CA . ILE A 1 192 ? 29.139 18.001 -33.628 1.00 96.94 192 ILE A CA 1
ATOM 1405 C C . ILE A 1 192 ? 28.622 19.292 -32.989 1.00 96.94 192 ILE A C 1
ATOM 1407 O O . ILE A 1 192 ? 28.840 19.534 -31.800 1.00 96.94 192 ILE A O 1
ATOM 1411 N N . ASP A 1 193 ? 27.909 20.106 -33.765 1.00 93.81 193 ASP A N 1
ATOM 1412 C CA . ASP A 1 193 ? 27.244 21.304 -33.253 1.00 93.81 193 ASP A CA 1
ATOM 1413 C C . ASP A 1 193 ? 25.987 20.923 -32.460 1.00 93.81 193 ASP A C 1
ATOM 1415 O O . ASP A 1 193 ? 25.155 20.131 -32.914 1.00 93.81 193 ASP A O 1
ATOM 1419 N N . SER A 1 194 ? 25.845 21.491 -31.261 1.00 92.56 194 SER A N 1
ATOM 1420 C CA . SER A 1 194 ? 24.742 21.178 -30.353 1.00 92.56 194 SER A CA 1
ATOM 1421 C C . SER A 1 194 ? 24.338 22.385 -29.490 1.00 92.56 194 SER A C 1
ATOM 1423 O O . SER A 1 194 ? 25.103 23.351 -29.381 1.00 92.56 194 SER A O 1
ATOM 1425 N N . PRO A 1 195 ? 23.176 22.333 -28.810 1.00 88.81 195 PRO A N 1
ATOM 1426 C CA . PRO A 1 195 ? 22.730 23.393 -27.899 1.00 88.81 195 PRO A CA 1
ATOM 1427 C C . PRO A 1 195 ? 23.672 23.666 -26.718 1.00 88.81 195 PRO A C 1
ATOM 1429 O O . PRO A 1 195 ? 23.595 24.729 -26.108 1.00 88.81 195 PRO A O 1
ATOM 1432 N N . ILE A 1 196 ? 24.568 22.729 -26.388 1.00 93.12 196 ILE A N 1
ATOM 1433 C CA . ILE A 1 196 ? 25.554 22.867 -25.300 1.00 93.12 196 ILE A CA 1
ATOM 1434 C C . ILE A 1 196 ? 26.927 23.349 -25.790 1.00 93.12 196 ILE A C 1
ATOM 1436 O O . ILE A 1 196 ? 27.912 23.280 -25.052 1.00 93.12 196 ILE A O 1
ATOM 1440 N N . GLY A 1 197 ? 27.000 23.819 -27.037 1.00 92.38 197 GLY A N 1
ATOM 1441 C CA . GLY A 1 197 ? 28.246 24.086 -27.745 1.00 92.38 197 GLY A CA 1
ATOM 1442 C C . GLY A 1 197 ? 28.728 22.871 -28.537 1.00 92.38 197 GLY A C 1
ATOM 1443 O O . GLY A 1 197 ? 28.005 21.892 -28.724 1.00 92.38 197 GLY A O 1
ATOM 1444 N N . GLN A 1 198 ? 29.956 22.945 -29.039 1.00 96.19 198 GLN A N 1
ATOM 1445 C CA . GLN A 1 198 ? 30.531 21.879 -29.853 1.00 96.19 198 GLN A CA 1
ATOM 1446 C C . GLN A 1 198 ? 30.886 20.659 -28.989 1.00 96.19 198 GLN A C 1
ATOM 1448 O O . GLN A 1 198 ? 31.526 20.794 -27.943 1.00 96.19 198 GLN A O 1
ATOM 1453 N N . ILE A 1 199 ? 30.458 19.474 -29.427 1.00 97.44 199 ILE A N 1
ATOM 1454 C CA . ILE A 1 199 ? 30.875 18.185 -28.867 1.00 97.44 199 ILE A CA 1
ATOM 1455 C C . ILE A 1 199 ? 32.065 17.694 -29.689 1.00 97.44 199 ILE A C 1
ATOM 1457 O O . ILE A 1 199 ? 31.958 17.506 -30.899 1.00 97.44 199 ILE A O 1
ATOM 1461 N N . GLU A 1 200 ? 33.203 17.513 -29.028 1.00 98.12 200 GLU A N 1
ATOM 1462 C CA . GLU A 1 200 ? 34.473 17.156 -29.658 1.00 98.12 200 GLU A CA 1
ATOM 1463 C C . GLU A 1 200 ? 34.623 15.639 -29.852 1.00 98.12 200 GLU A C 1
ATOM 1465 O O . GLU A 1 200 ? 34.037 14.857 -29.095 1.00 98.12 200 GLU A O 1
ATOM 1470 N N . PRO A 1 201 ? 35.466 15.187 -30.802 1.00 98.31 201 PRO A N 1
ATOM 1471 C CA . PRO A 1 201 ? 35.758 13.770 -30.979 1.00 98.31 201 PRO A CA 1
ATOM 1472 C C . PRO A 1 201 ? 36.161 13.063 -29.674 1.00 98.31 201 PRO A C 1
ATOM 1474 O O . PRO A 1 201 ? 36.991 13.554 -28.907 1.00 98.31 201 PRO A O 1
ATOM 1477 N N . GLY A 1 202 ? 35.584 11.886 -29.430 1.00 97.50 202 GLY A N 1
ATOM 1478 C CA . GLY A 1 202 ? 35.776 11.094 -28.213 1.00 97.50 202 GLY A CA 1
ATOM 1479 C C . GLY A 1 202 ? 34.876 11.488 -27.034 1.00 97.50 202 GLY A C 1
ATOM 1480 O O . GLY A 1 202 ? 34.887 10.795 -26.015 1.00 97.50 202 GLY A O 1
ATOM 1481 N N . GLN A 1 203 ? 34.085 12.559 -27.148 1.00 97.94 203 GLN A N 1
ATOM 1482 C CA . GLN A 1 203 ? 33.067 12.921 -26.158 1.00 97.94 203 GLN A CA 1
ATOM 1483 C C . GLN A 1 203 ? 31.720 12.274 -26.477 1.00 97.94 203 GLN A C 1
ATOM 1485 O O . GLN A 1 203 ? 31.409 11.995 -27.631 1.00 97.94 203 GLN A O 1
ATOM 1490 N N . VAL A 1 204 ? 30.905 12.050 -25.448 1.00 97.69 204 VAL A N 1
ATOM 1491 C CA . VAL A 1 204 ? 29.588 11.415 -25.573 1.00 97.69 204 VAL A CA 1
ATOM 1492 C C . VAL A 1 204 ? 28.632 12.293 -26.382 1.00 97.69 204 VAL A C 1
ATOM 1494 O O . VAL A 1 204 ? 28.357 13.435 -26.009 1.00 97.69 204 VAL A O 1
ATOM 1497 N N . ALA A 1 205 ? 28.102 11.719 -27.461 1.00 97.75 205 ALA A N 1
ATOM 1498 C CA . ALA A 1 205 ? 27.153 12.332 -28.392 1.00 97.75 205 ALA A CA 1
ATOM 1499 C C . ALA A 1 205 ? 25.885 11.482 -28.600 1.00 97.75 205 ALA A C 1
ATOM 1501 O O . ALA A 1 205 ? 24.906 11.960 -29.165 1.00 97.75 205 ALA A O 1
ATOM 1502 N N . GLY A 1 206 ? 25.865 10.245 -28.100 1.00 97.31 206 GLY A N 1
ATOM 1503 C CA . GLY A 1 206 ? 24.681 9.395 -28.069 1.00 97.31 206 GLY A CA 1
ATOM 1504 C C . GLY A 1 206 ? 24.577 8.649 -26.748 1.00 97.31 206 GLY A C 1
ATOM 1505 O O . GLY A 1 206 ? 25.585 8.217 -26.183 1.00 97.31 206 GLY A O 1
ATOM 1506 N N . ARG A 1 207 ? 23.352 8.478 -26.257 1.00 95.62 207 ARG A N 1
ATOM 1507 C CA . ARG A 1 207 ? 23.042 7.679 -25.074 1.00 95.62 207 ARG A CA 1
ATOM 1508 C C . ARG A 1 207 ? 21.871 6.757 -25.349 1.00 95.62 207 ARG A C 1
ATOM 1510 O O . ARG A 1 207 ? 20.864 7.170 -25.920 1.00 95.62 207 ARG A O 1
ATOM 1517 N N . LYS A 1 208 ? 22.005 5.519 -24.890 1.00 95.62 208 LYS A N 1
ATOM 1518 C CA . LYS A 1 208 ? 20.932 4.534 -24.912 1.00 95.62 208 LYS A CA 1
ATOM 1519 C C . LYS A 1 208 ? 20.761 3.938 -23.532 1.00 95.62 208 LYS A C 1
ATOM 1521 O O . LYS A 1 208 ? 21.751 3.612 -22.880 1.00 95.62 208 LYS A O 1
ATOM 1526 N N . PHE A 1 209 ? 19.517 3.784 -23.109 1.00 96.00 209 PHE A N 1
ATOM 1527 C CA . PHE A 1 209 ? 19.179 3.139 -21.848 1.00 96.00 209 PHE A CA 1
ATOM 1528 C C . PHE A 1 209 ? 18.119 2.076 -22.075 1.00 96.00 209 PHE A C 1
ATOM 1530 O O . PHE A 1 209 ? 17.194 2.294 -22.855 1.00 96.00 209 PHE A O 1
ATOM 1537 N N . HIS A 1 210 ? 18.238 0.967 -21.352 1.00 96.25 210 HIS A N 1
ATOM 1538 C CA . HIS A 1 210 ? 17.239 -0.091 -21.310 1.00 96.25 210 HIS A CA 1
ATOM 1539 C C . HIS A 1 210 ? 16.820 -0.353 -19.871 1.00 96.25 210 HIS A C 1
ATOM 1541 O O . HIS A 1 210 ? 17.668 -0.461 -18.983 1.00 96.25 210 HIS A O 1
ATOM 1547 N N . TRP A 1 211 ? 15.517 -0.517 -19.672 1.00 97.94 211 TRP A N 1
ATOM 1548 C CA . TRP A 1 211 ? 14.923 -1.054 -18.455 1.00 97.94 211 TRP A CA 1
ATOM 1549 C C . TRP A 1 211 ? 14.107 -2.284 -18.820 1.00 97.94 211 TRP A C 1
ATOM 1551 O O . TRP A 1 211 ? 13.155 -2.192 -19.596 1.00 97.94 211 TRP A O 1
ATOM 1561 N N . GLU A 1 212 ? 14.494 -3.433 -18.277 1.00 98.25 212 GLU A N 1
ATOM 1562 C CA . GLU A 1 212 ? 13.942 -4.731 -18.653 1.00 98.25 212 GLU A CA 1
ATOM 1563 C C . GLU A 1 212 ? 13.435 -5.503 -17.438 1.00 98.25 212 GLU A C 1
ATOM 1565 O O . GLU A 1 212 ? 14.149 -5.656 -16.444 1.00 98.25 212 GLU A O 1
ATOM 1570 N N . ALA A 1 213 ? 12.218 -6.029 -17.537 1.00 97.88 213 ALA A N 1
ATOM 1571 C CA . ALA A 1 213 ? 11.746 -7.093 -16.660 1.00 97.88 213 ALA A CA 1
ATOM 1572 C C . ALA A 1 213 ? 11.972 -8.441 -17.346 1.00 97.88 213 ALA A C 1
ATOM 1574 O O . ALA A 1 213 ? 11.710 -8.569 -18.546 1.00 97.88 213 ALA A O 1
ATOM 1575 N N . LEU A 1 214 ? 12.460 -9.425 -16.591 1.00 97.62 214 LEU A N 1
ATOM 1576 C CA . LEU A 1 214 ? 12.892 -10.721 -17.115 1.00 97.62 214 LEU A CA 1
ATOM 1577 C C . LEU A 1 214 ? 12.054 -11.856 -16.520 1.00 97.62 214 LEU A C 1
ATOM 1579 O O . LEU A 1 214 ? 11.762 -11.820 -15.330 1.00 97.62 214 LEU A O 1
ATOM 1583 N N . VAL A 1 215 ? 11.728 -12.874 -17.311 1.00 95.81 215 VAL A N 1
ATOM 1584 C CA . VAL A 1 215 ? 11.222 -14.181 -16.855 1.00 95.81 215 VAL A CA 1
ATOM 1585 C C . VAL A 1 215 ? 12.217 -15.222 -17.346 1.00 95.81 215 VAL A C 1
ATOM 1587 O O . VAL A 1 215 ? 12.482 -15.268 -18.542 1.00 95.81 215 VAL A O 1
ATOM 1590 N N . ASP A 1 216 ? 12.795 -16.016 -16.444 1.00 92.62 216 ASP A N 1
ATOM 1591 C CA . ASP A 1 216 ? 13.823 -17.014 -16.785 1.00 92.62 216 ASP A CA 1
ATOM 1592 C C . ASP A 1 216 ? 14.962 -16.436 -17.660 1.00 92.62 216 ASP A C 1
ATOM 1594 O O . ASP A 1 216 ? 15.345 -17.010 -18.674 1.00 92.62 216 ASP A O 1
ATOM 1598 N N . ASP A 1 217 ? 15.477 -15.261 -17.269 1.00 92.06 217 ASP A N 1
ATOM 1599 C CA . ASP A 1 217 ? 16.496 -14.457 -17.974 1.00 92.06 217 ASP A CA 1
ATOM 1600 C C . ASP A 1 217 ? 16.082 -13.846 -19.334 1.00 92.06 217 ASP A C 1
ATOM 1602 O O . ASP A 1 217 ? 16.844 -13.055 -19.904 1.00 92.06 217 ASP A O 1
ATOM 1606 N N . GLU A 1 218 ? 14.860 -14.096 -19.811 1.00 95.69 218 GLU A N 1
ATOM 1607 C CA . GLU A 1 218 ? 14.327 -13.543 -21.061 1.00 95.69 218 GLU A CA 1
ATOM 1608 C C . GLU A 1 218 ? 13.500 -12.263 -20.826 1.00 95.69 218 GLU A C 1
ATOM 1610 O O . GLU A 1 218 ? 12.613 -12.245 -19.966 1.00 95.69 218 GLU A O 1
ATOM 1615 N N . PRO A 1 219 ? 13.740 -11.165 -21.573 1.00 97.25 219 PRO A N 1
ATOM 1616 C CA . PRO A 1 219 ? 12.951 -9.942 -21.448 1.00 97.25 219 PRO A CA 1
ATOM 1617 C C . PRO A 1 219 ? 11.482 -10.136 -21.838 1.00 97.25 219 PRO A C 1
ATOM 1619 O O . PRO A 1 219 ? 11.184 -10.544 -22.955 1.00 97.25 219 PRO A O 1
ATOM 1622 N N . VAL A 1 220 ? 10.567 -9.748 -20.944 1.00 97.94 220 VAL A N 1
ATOM 1623 C CA . VAL A 1 220 ? 9.103 -9.748 -21.176 1.00 97.94 220 VAL A CA 1
ATOM 1624 C C . VAL A 1 220 ? 8.506 -8.339 -21.227 1.00 97.94 220 VAL A C 1
ATOM 1626 O O . VAL A 1 220 ? 7.469 -8.106 -21.843 1.00 97.94 220 VAL A O 1
ATOM 1629 N N . VAL A 1 221 ? 9.186 -7.362 -20.627 1.00 98.50 221 VAL A N 1
ATOM 1630 C CA . VAL A 1 221 ? 8.872 -5.935 -20.760 1.00 98.50 221 VAL A CA 1
ATOM 1631 C C . VAL A 1 221 ? 10.176 -5.193 -20.984 1.00 98.50 221 VAL A C 1
ATOM 1633 O O . VAL A 1 221 ? 11.119 -5.387 -20.215 1.00 98.50 221 VAL A O 1
ATOM 1636 N N . ARG A 1 222 ? 10.226 -4.314 -21.987 1.00 98.31 222 ARG A N 1
ATOM 1637 C CA . ARG A 1 222 ? 11.373 -3.433 -22.231 1.00 98.31 222 ARG A CA 1
ATOM 1638 C C . ARG A 1 222 ? 10.932 -1.994 -22.459 1.00 98.31 222 ARG A C 1
ATOM 1640 O O . ARG A 1 222 ? 10.143 -1.718 -23.356 1.00 98.31 222 ARG A O 1
ATOM 1647 N N . VAL A 1 223 ? 11.518 -1.062 -21.718 1.00 98.25 223 VAL A N 1
ATOM 1648 C CA . VAL A 1 223 ? 11.468 0.361 -22.065 1.00 98.25 223 VAL A CA 1
ATOM 1649 C C . VAL A 1 223 ? 12.862 0.816 -22.463 1.00 98.25 223 VAL A C 1
ATOM 1651 O O . VAL A 1 223 ? 13.828 0.553 -21.747 1.00 98.25 223 VAL A O 1
ATOM 1654 N N . THR A 1 224 ? 12.965 1.484 -23.608 1.00 97.50 224 THR A N 1
ATOM 1655 C CA . THR A 1 224 ? 14.229 1.963 -24.167 1.00 97.50 224 THR A CA 1
ATOM 1656 C C . THR A 1 224 ? 14.125 3.440 -24.517 1.00 97.50 224 THR A C 1
ATOM 1658 O O . THR A 1 224 ? 13.118 3.880 -25.071 1.00 97.50 224 THR A O 1
ATOM 1661 N N . VAL A 1 225 ? 15.192 4.197 -24.275 1.00 96.19 225 VAL A N 1
ATOM 1662 C CA . VAL A 1 225 ? 15.345 5.529 -24.871 1.00 96.19 225 VAL A CA 1
ATOM 1663 C C . VAL A 1 225 ? 16.642 5.607 -25.662 1.00 96.19 225 VAL A C 1
ATOM 1665 O O . VAL A 1 225 ? 17.694 5.188 -25.176 1.00 96.19 225 VAL A O 1
ATOM 1668 N N . ASN A 1 226 ? 16.553 6.128 -26.885 1.00 96.69 226 ASN A N 1
ATOM 1669 C CA . ASN A 1 226 ? 17.676 6.414 -27.768 1.00 96.69 226 ASN A CA 1
ATOM 1670 C C . ASN A 1 226 ? 17.756 7.931 -27.952 1.00 96.69 226 ASN A C 1
ATOM 1672 O O . ASN A 1 226 ? 16.950 8.522 -28.675 1.00 96.69 226 ASN A O 1
ATOM 1676 N N . TRP A 1 227 ? 18.729 8.552 -27.293 1.00 96.31 227 TRP A N 1
ATOM 1677 C CA . TRP A 1 227 ? 18.956 9.993 -27.325 1.00 96.31 227 TRP A CA 1
ATOM 1678 C C . TRP A 1 227 ? 20.263 10.297 -28.043 1.00 96.31 227 TRP A C 1
ATOM 1680 O O . TRP A 1 227 ? 21.335 9.884 -27.599 1.00 96.31 227 TRP A O 1
ATOM 1690 N N . LEU A 1 228 ? 20.176 11.011 -29.160 1.00 96.62 228 LEU A N 1
ATOM 1691 C CA . LEU A 1 228 ? 21.297 11.222 -30.069 1.00 96.62 228 LEU A CA 1
ATOM 1692 C C . LEU A 1 228 ? 21.473 12.716 -30.355 1.00 96.62 228 LEU A C 1
ATOM 1694 O O . LEU A 1 228 ? 20.498 13.460 -30.403 1.00 96.62 228 LEU A O 1
ATOM 1698 N N . MET A 1 229 ? 22.710 13.155 -30.575 1.00 95.81 229 MET A N 1
ATOM 1699 C CA . MET A 1 229 ? 23.032 14.488 -31.098 1.00 95.81 229 MET A CA 1
ATOM 1700 C C . MET A 1 229 ? 23.171 14.420 -32.625 1.00 95.81 229 MET A C 1
ATOM 1702 O O . MET A 1 229 ? 24.243 14.656 -33.177 1.00 95.81 229 MET A O 1
ATOM 1706 N N . GLY A 1 230 ? 22.082 14.051 -33.305 1.00 93.81 230 GLY A N 1
ATOM 1707 C CA . GLY A 1 230 ? 22.100 13.632 -34.711 1.00 93.81 230 GLY A CA 1
ATOM 1708 C C . GLY A 1 230 ? 22.629 12.207 -34.924 1.00 93.81 230 GLY A C 1
ATOM 1709 O O . GLY A 1 230 ? 23.026 11.530 -33.983 1.00 93.81 230 GLY A O 1
ATOM 1710 N N . GLU A 1 231 ? 22.604 11.734 -36.172 1.00 94.62 231 GLU A N 1
ATOM 1711 C CA . GLU A 1 231 ? 22.999 10.358 -36.551 1.00 94.62 231 GLU A CA 1
ATOM 1712 C C . GLU A 1 231 ? 24.403 10.290 -37.177 1.00 94.62 231 GLU A C 1
ATOM 1714 O O . GLU A 1 231 ? 24.992 9.218 -37.314 1.00 94.62 231 GLU A O 1
ATOM 1719 N N . ASP A 1 232 ? 24.941 11.445 -37.568 1.00 94.75 232 ASP A N 1
ATOM 1720 C CA . ASP A 1 232 ? 26.245 11.554 -38.206 1.00 94.75 232 ASP A CA 1
ATOM 1721 C C . ASP A 1 232 ? 27.371 11.561 -37.167 1.00 94.75 232 ASP A C 1
ATOM 1723 O O . ASP A 1 232 ? 27.251 12.141 -36.089 1.00 94.75 232 ASP A O 1
ATOM 1727 N N . ASN A 1 233 ? 28.521 11.000 -37.545 1.00 96.69 233 ASN A N 1
ATOM 1728 C CA . ASN A 1 233 ? 29.759 11.049 -36.762 1.00 96.69 233 ASN A CA 1
ATOM 1729 C C . ASN A 1 233 ? 29.662 10.412 -35.363 1.00 96.69 233 ASN A C 1
ATOM 1731 O O . ASN A 1 233 ? 30.249 10.932 -34.416 1.00 96.69 233 ASN A O 1
ATOM 1735 N N . LEU A 1 234 ? 28.955 9.287 -35.232 1.00 97.94 234 LEU A N 1
ATOM 1736 C CA . LEU A 1 234 ? 28.866 8.512 -33.991 1.00 97.94 234 LEU A CA 1
ATOM 1737 C C . LEU A 1 234 ? 29.664 7.201 -34.067 1.00 97.94 234 LEU A C 1
ATOM 1739 O O . LEU A 1 234 ? 29.618 6.502 -35.080 1.00 97.94 234 LEU A O 1
ATOM 1743 N N . ASP A 1 235 ? 30.343 6.844 -32.974 1.00 97.00 235 ASP A N 1
ATOM 1744 C CA . ASP A 1 235 ? 30.955 5.526 -32.758 1.00 97.00 235 ASP A CA 1
ATOM 1745 C C . ASP A 1 235 ? 30.549 4.941 -31.385 1.00 97.00 235 ASP A C 1
ATOM 1747 O O . ASP A 1 235 ? 30.834 5.563 -30.356 1.00 97.00 235 ASP A O 1
ATOM 1751 N N . PRO A 1 236 ? 29.883 3.769 -31.331 1.00 97.44 236 PRO A N 1
ATOM 1752 C CA . PRO A 1 236 ? 29.365 3.008 -32.472 1.00 97.44 236 PRO A CA 1
ATOM 1753 C C . PRO A 1 236 ? 28.345 3.802 -33.300 1.00 97.44 236 PRO A C 1
ATOM 1755 O O . PRO A 1 236 ? 27.637 4.664 -32.782 1.00 97.44 236 PRO A O 1
ATOM 1758 N N . ALA A 1 237 ? 28.259 3.484 -34.595 1.00 96.75 237 ALA A N 1
ATOM 1759 C CA . ALA A 1 237 ? 27.319 4.131 -35.505 1.00 96.75 237 ALA A CA 1
ATOM 1760 C C . ALA A 1 237 ? 25.873 3.801 -35.109 1.00 96.75 237 ALA A C 1
ATOM 1762 O O . ALA A 1 237 ? 25.411 2.667 -35.273 1.00 96.75 237 ALA A O 1
ATOM 1763 N N . TRP A 1 238 ? 25.161 4.797 -34.588 1.00 96.75 238 TRP A N 1
ATOM 1764 C CA . TRP A 1 238 ? 23.746 4.716 -34.239 1.00 96.75 238 TRP A CA 1
ATOM 1765 C C . TRP A 1 238 ? 22.922 5.615 -35.152 1.00 96.75 238 TRP A C 1
ATOM 1767 O O . TRP A 1 238 ? 23.355 6.695 -35.536 1.00 96.75 238 TRP A O 1
ATOM 1777 N N . SER A 1 239 ? 21.721 5.155 -35.491 1.00 95.31 239 SER A N 1
ATOM 1778 C CA . SER A 1 239 ? 20.770 5.889 -36.324 1.00 95.31 239 SER A CA 1
ATOM 1779 C C . SER A 1 239 ? 19.359 5.692 -35.773 1.00 95.31 239 SER A C 1
ATOM 1781 O O . SER A 1 239 ? 19.064 4.672 -35.147 1.00 95.31 239 SER A O 1
ATOM 1783 N N . PHE A 1 240 ? 18.472 6.639 -36.040 1.00 94.50 240 PHE A N 1
ATOM 1784 C CA . PHE A 1 240 ? 17.030 6.513 -35.880 1.00 94.50 240 PHE A CA 1
ATOM 1785 C C . PHE A 1 240 ? 16.430 5.520 -36.891 1.00 94.50 240 PHE A C 1
ATOM 1787 O O . PHE A 1 240 ? 15.285 5.091 -36.739 1.00 94.50 240 PHE A O 1
ATOM 1794 N N . GLY A 1 241 ? 17.188 5.114 -37.912 1.00 93.50 241 GLY A N 1
ATOM 1795 C CA . GLY A 1 241 ? 16.747 4.176 -38.938 1.00 93.50 241 GLY A CA 1
ATOM 1796 C C . GLY A 1 241 ? 15.748 4.799 -39.925 1.00 93.50 241 GLY A C 1
ATOM 1797 O O . GLY A 1 241 ? 15.464 5.996 -39.875 1.00 93.50 241 GLY A O 1
ATOM 1798 N N . PRO A 1 242 ? 15.157 4.004 -40.836 1.00 92.25 242 PRO A N 1
ATOM 1799 C CA . PRO A 1 242 ? 14.350 4.526 -41.946 1.00 92.25 242 PRO A CA 1
ATOM 1800 C C . PRO A 1 242 ? 13.060 5.229 -41.502 1.00 92.25 242 PRO A C 1
ATOM 1802 O O . PRO A 1 242 ? 12.461 5.980 -42.270 1.00 92.25 242 PRO A O 1
ATOM 1805 N N . ALA A 1 243 ? 12.608 4.981 -40.271 1.00 90.88 243 ALA A N 1
ATOM 1806 C CA . ALA A 1 243 ? 11.443 5.639 -39.705 1.00 90.88 243 ALA A CA 1
ATOM 1807 C C . ALA A 1 243 ? 11.778 6.990 -39.043 1.00 90.88 243 ALA A C 1
ATOM 1809 O O . ALA A 1 243 ? 10.845 7.730 -38.732 1.00 90.88 243 ALA A O 1
ATOM 1810 N N . GLY A 1 244 ? 13.055 7.349 -38.880 1.00 94.50 244 GLY A N 1
ATOM 1811 C CA . GLY A 1 244 ? 13.469 8.597 -38.240 1.00 94.50 244 GLY A CA 1
ATOM 1812 C C . GLY A 1 244 ? 13.020 8.703 -36.778 1.00 94.50 244 GLY A C 1
ATOM 1813 O O . GLY A 1 244 ? 12.700 7.694 -36.135 1.00 94.50 244 GLY A O 1
ATOM 1814 N N . GLN A 1 245 ? 12.989 9.940 -36.273 1.00 94.62 245 GLN A N 1
ATOM 1815 C CA . GLN A 1 245 ? 12.539 10.266 -34.918 1.00 94.62 245 GLN A CA 1
ATOM 1816 C C . GLN A 1 245 ? 11.093 9.814 -34.683 1.00 94.62 245 GLN A C 1
ATOM 1818 O O . GLN A 1 245 ? 10.212 10.068 -35.515 1.00 94.62 245 GLN A O 1
ATOM 1823 N N . ARG A 1 246 ? 10.859 9.104 -33.576 1.00 95.75 246 ARG A N 1
ATOM 1824 C CA . ARG A 1 246 ? 9.561 8.499 -33.253 1.00 95.75 246 ARG A CA 1
ATOM 1825 C C . ARG A 1 246 ? 9.524 7.943 -31.837 1.00 95.75 246 ARG A C 1
ATOM 1827 O O . ARG A 1 246 ? 10.554 7.687 -31.221 1.00 95.75 246 ARG A O 1
ATOM 1834 N N . TYR A 1 247 ? 8.317 7.614 -31.408 1.00 97.06 247 TYR A N 1
ATOM 1835 C CA . TYR A 1 247 ? 8.087 6.577 -30.414 1.00 97.06 247 TYR A CA 1
ATOM 1836 C C . TYR A 1 247 ? 7.579 5.305 -31.094 1.00 97.06 247 TYR A C 1
ATOM 1838 O O . TYR A 1 247 ? 6.813 5.363 -32.059 1.00 97.06 247 TYR A O 1
ATOM 1846 N N . GLU A 1 248 ? 8.007 4.153 -30.604 1.00 97.31 248 GLU A N 1
ATOM 1847 C CA . GLU A 1 248 ? 7.644 2.846 -31.138 1.00 97.31 248 GLU A CA 1
ATOM 1848 C C . GLU A 1 248 ? 7.172 1.929 -30.012 1.00 97.31 248 GLU A C 1
ATOM 1850 O O . GLU A 1 248 ? 7.788 1.872 -28.951 1.00 97.31 248 GLU A O 1
ATOM 1855 N N . ILE A 1 249 ? 6.068 1.223 -30.244 1.00 98.25 249 ILE A N 1
ATOM 1856 C CA . ILE A 1 249 ? 5.530 0.212 -29.340 1.00 98.25 249 ILE A CA 1
ATOM 1857 C C . ILE A 1 249 ? 5.473 -1.110 -30.088 1.00 98.25 249 ILE A C 1
ATOM 1859 O O . ILE A 1 249 ? 4.981 -1.160 -31.213 1.00 98.25 249 ILE A O 1
ATOM 1863 N N . GLU A 1 250 ? 5.917 -2.183 -29.454 1.00 98.31 250 GLU A N 1
ATOM 1864 C CA . GLU A 1 250 ? 5.809 -3.545 -29.970 1.00 98.31 250 GLU A CA 1
ATOM 1865 C C . GLU A 1 250 ? 5.083 -4.419 -28.956 1.00 98.31 250 GLU A C 1
ATOM 1867 O O . GLU A 1 250 ? 5.312 -4.311 -27.750 1.00 98.31 250 GLU A O 1
ATOM 1872 N N . VAL A 1 251 ? 4.203 -5.277 -29.460 1.00 98.56 251 VAL A N 1
ATOM 1873 C CA . VAL A 1 251 ? 3.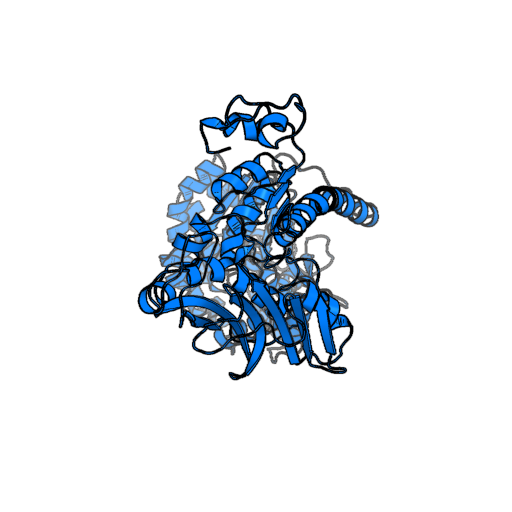492 -6.287 -28.682 1.00 98.56 251 VAL A CA 1
ATOM 1874 C C . VAL A 1 251 ? 3.673 -7.618 -29.395 1.00 98.56 251 VAL A C 1
ATOM 1876 O O . VAL A 1 251 ? 3.255 -7.750 -30.547 1.00 98.56 251 VAL A O 1
ATOM 1879 N N . CYS A 1 252 ? 4.254 -8.596 -28.702 1.00 98.56 252 CYS A N 1
ATOM 1880 C CA . CYS A 1 252 ? 4.343 -9.972 -29.183 1.00 98.56 252 CYS A CA 1
ATOM 1881 C C . CYS A 1 252 ? 3.316 -10.849 -28.465 1.00 98.56 252 CYS A C 1
ATOM 1883 O O . CYS A 1 252 ? 3.232 -10.833 -27.235 1.00 98.56 252 CYS A O 1
ATOM 1885 N N . GLY A 1 253 ? 2.548 -11.614 -29.230 1.00 96.75 253 GLY A N 1
ATOM 1886 C CA . GLY A 1 253 ? 1.466 -12.484 -28.796 1.00 96.75 253 GLY A CA 1
ATOM 1887 C C . GLY A 1 253 ? 0.769 -13.094 -30.012 1.00 96.75 253 GLY A C 1
ATOM 1888 O O . GLY A 1 253 ? 1.394 -13.657 -30.906 1.00 96.75 253 GLY A O 1
ATOM 1889 N N . ASN A 1 254 ? -0.554 -12.989 -30.072 1.00 94.44 254 ASN A N 1
ATOM 1890 C CA . ASN A 1 254 ? -1.339 -13.396 -31.226 1.00 94.44 254 ASN A CA 1
ATOM 1891 C C . ASN A 1 254 ? -2.482 -12.398 -31.498 1.00 94.44 254 ASN A C 1
ATOM 1893 O O . ASN A 1 254 ? -3.512 -12.459 -30.809 1.00 94.44 254 ASN A O 1
ATOM 1897 N N . PRO A 1 255 ? -2.336 -11.512 -32.505 1.00 97.88 255 PRO A N 1
ATOM 1898 C CA . PRO A 1 255 ? -1.164 -11.352 -33.380 1.00 97.88 255 PRO A CA 1
ATOM 1899 C C . PRO A 1 255 ? -0.009 -10.575 -32.723 1.00 97.88 255 PRO A C 1
ATOM 1901 O O . PRO A 1 255 ? -0.220 -9.835 -31.759 1.00 97.88 255 PRO A O 1
ATOM 1904 N N . ASP A 1 256 ? 1.181 -10.684 -33.313 1.00 98.38 256 ASP A N 1
ATOM 1905 C CA . ASP A 1 256 ? 2.268 -9.717 -33.120 1.00 98.38 256 ASP A CA 1
ATOM 1906 C C . ASP A 1 256 ? 1.971 -8.437 -33.903 1.00 98.38 256 ASP A C 1
ATOM 1908 O O . ASP A 1 256 ? 1.481 -8.493 -35.039 1.00 98.38 256 ASP A O 1
ATOM 1912 N N . PHE A 1 257 ? 2.299 -7.277 -33.335 1.00 98.38 257 PHE A N 1
ATOM 1913 C CA . PHE A 1 257 ? 2.223 -6.017 -34.069 1.00 98.38 257 PHE A CA 1
ATOM 1914 C C . PHE A 1 257 ? 3.124 -4.919 -33.487 1.00 98.38 257 PHE A C 1
ATOM 1916 O O . PHE A 1 257 ? 3.543 -4.948 -32.329 1.00 98.38 257 PHE A O 1
ATOM 1923 N N . THR A 1 258 ? 3.376 -3.900 -34.311 1.00 97.88 258 THR A N 1
ATOM 1924 C CA . THR A 1 258 ? 4.154 -2.708 -33.954 1.00 97.88 258 THR A CA 1
ATOM 1925 C C . THR A 1 258 ? 3.369 -1.447 -34.299 1.00 97.88 258 THR A C 1
ATOM 1927 O O . THR A 1 258 ? 2.741 -1.361 -35.356 1.00 97.88 258 THR A O 1
ATOM 1930 N N . VAL A 1 259 ? 3.429 -0.445 -33.426 1.00 97.75 259 VAL A N 1
ATOM 1931 C CA . VAL A 1 259 ? 2.850 0.887 -33.624 1.00 97.75 259 VAL A CA 1
ATOM 1932 C C . VAL A 1 259 ? 3.967 1.920 -33.587 1.00 97.75 259 VAL A C 1
ATOM 1934 O O . VAL A 1 259 ? 4.750 1.957 -32.645 1.00 97.75 259 VAL A O 1
ATOM 1937 N N . SER A 1 260 ? 4.022 2.786 -34.599 1.00 96.75 260 SER A N 1
ATOM 1938 C CA . SER A 1 260 ? 4.948 3.917 -34.644 1.00 96.75 260 SER A CA 1
ATOM 1939 C C . SER A 1 260 ? 4.182 5.232 -34.570 1.00 96.75 260 SER A C 1
ATOM 1941 O O . SER A 1 260 ? 3.229 5.448 -35.319 1.00 96.75 260 SER A O 1
ATOM 1943 N N . ILE A 1 261 ? 4.615 6.109 -33.668 1.00 95.56 261 ILE A N 1
ATOM 1944 C CA . ILE A 1 261 ? 4.015 7.413 -33.409 1.00 95.56 261 ILE A CA 1
ATOM 1945 C C . ILE A 1 261 ? 5.063 8.486 -33.691 1.00 95.56 261 ILE A C 1
ATOM 1947 O O . ILE A 1 261 ? 6.168 8.446 -33.153 1.00 95.56 261 ILE A O 1
ATOM 1951 N N . LYS A 1 262 ? 4.704 9.453 -34.535 1.00 93.88 262 LYS A N 1
ATOM 1952 C CA . LYS A 1 262 ? 5.549 10.590 -34.921 1.00 93.88 262 LYS A CA 1
ATOM 1953 C C . LYS A 1 262 ? 4.833 11.906 -34.634 1.00 93.88 262 LYS A C 1
ATOM 1955 O O . LYS A 1 262 ? 3.616 11.917 -34.466 1.00 93.88 262 LYS A O 1
ATOM 1960 N N . GLY A 1 263 ? 5.590 13.002 -34.638 1.00 89.88 263 GLY A N 1
ATOM 1961 C CA . GLY A 1 263 ? 5.070 14.359 -34.429 1.00 89.88 263 GLY A CA 1
ATOM 1962 C C . GLY A 1 263 ? 5.201 14.875 -32.995 1.00 89.88 263 GLY A C 1
ATOM 1963 O O . GLY A 1 263 ? 4.712 15.959 -32.704 1.00 89.88 263 GLY A O 1
ATOM 1964 N N . PHE A 1 264 ? 5.863 14.118 -32.113 1.00 91.50 264 PHE A N 1
ATOM 1965 C CA . PHE A 1 264 ? 6.252 14.582 -30.777 1.00 91.50 264 PHE A CA 1
ATOM 1966 C C . PHE A 1 264 ? 7.705 15.064 -30.706 1.00 91.50 264 PHE A C 1
ATOM 1968 O O . PHE A 1 264 ? 8.100 15.578 -29.673 1.00 91.50 264 PHE A O 1
ATOM 1975 N N . GLN A 1 265 ? 8.484 14.913 -31.775 1.00 90.88 265 GLN A N 1
ATOM 1976 C CA . GLN A 1 265 ? 9.826 15.472 -31.901 1.00 90.88 265 GLN A CA 1
ATOM 1977 C C . GLN A 1 265 ? 9.768 16.667 -32.849 1.00 90.88 265 GLN A C 1
ATOM 1979 O O . GLN A 1 265 ? 9.233 16.538 -33.955 1.00 90.88 265 GLN A O 1
ATOM 1984 N N . SER A 1 266 ? 10.284 17.813 -32.412 1.00 88.94 266 SER A N 1
ATOM 1985 C CA . SER A 1 266 ? 10.352 19.013 -33.247 1.00 88.94 266 SER A CA 1
ATOM 1986 C C . SER A 1 266 ? 11.437 18.909 -34.329 1.00 88.94 266 SER A C 1
ATOM 1988 O O . SER A 1 266 ? 12.387 18.127 -34.233 1.00 88.94 266 SER A O 1
ATOM 1990 N N . ASP A 1 267 ? 11.291 19.706 -35.389 1.00 85.75 267 ASP A N 1
ATOM 1991 C CA . ASP A 1 267 ? 12.296 19.795 -36.449 1.00 85.75 267 ASP A CA 1
ATOM 1992 C C . ASP A 1 267 ? 13.554 20.519 -35.947 1.00 85.75 267 ASP A C 1
ATOM 1994 O O . ASP A 1 267 ? 13.475 21.545 -35.265 1.00 85.75 267 ASP A O 1
ATOM 1998 N N . ILE A 1 268 ? 14.735 20.025 -36.334 1.00 84.12 268 ILE A N 1
ATOM 1999 C CA . ILE A 1 268 ? 16.011 20.658 -35.978 1.00 84.12 268 ILE A CA 1
ATOM 2000 C C . ILE A 1 268 ? 16.081 22.065 -36.579 1.00 84.12 268 ILE A C 1
ATOM 2002 O O . ILE A 1 268 ? 16.028 22.233 -37.797 1.00 84.12 268 ILE A O 1
ATOM 2006 N N . GLY A 1 269 ? 16.241 23.076 -35.720 1.00 78.88 269 GLY A N 1
ATOM 2007 C CA . GLY A 1 269 ? 16.275 24.483 -36.132 1.00 78.88 269 GLY A CA 1
ATOM 2008 C C . GLY A 1 269 ? 14.906 25.070 -36.493 1.00 78.88 269 GLY A C 1
ATOM 2009 O O . GLY A 1 269 ? 14.857 26.165 -37.053 1.00 78.88 269 GLY A O 1
ATOM 2010 N N . GLY A 1 270 ? 13.811 24.360 -36.202 1.00 77.00 270 GLY A N 1
ATOM 2011 C CA . GLY A 1 270 ? 12.455 24.885 -36.326 1.00 77.00 270 GLY A CA 1
ATOM 2012 C C . GLY A 1 270 ? 12.159 25.995 -35.311 1.00 77.00 270 GLY A C 1
ATOM 2013 O O . GLY A 1 270 ? 12.773 26.069 -34.248 1.00 77.00 270 GLY A O 1
ATOM 2014 N N . GLU A 1 271 ? 11.202 26.863 -35.643 1.00 74.06 271 GLU A N 1
ATOM 2015 C CA . GLU A 1 271 ? 10.663 27.857 -34.710 1.00 74.06 271 GLU A CA 1
ATOM 2016 C C . GLU A 1 271 ? 9.483 27.260 -33.930 1.00 74.06 271 GLU A C 1
ATOM 2018 O O . GLU A 1 271 ? 8.585 26.653 -34.517 1.00 74.06 271 GLU A O 1
ATOM 2023 N N . GLY A 1 272 ? 9.443 27.477 -32.614 1.00 77.62 272 GLY A N 1
ATOM 2024 C CA . GLY A 1 272 ? 8.340 27.044 -31.754 1.00 77.62 272 GLY A CA 1
ATOM 2025 C C . GLY A 1 272 ? 8.775 26.079 -30.649 1.00 77.62 272 GLY A C 1
ATOM 2026 O O . GLY A 1 272 ? 9.959 25.790 -30.514 1.00 77.62 272 GLY A O 1
ATOM 2027 N N . PRO A 1 273 ? 7.824 25.615 -29.820 1.00 80.38 273 PRO A N 1
ATOM 2028 C CA . PRO A 1 273 ? 8.137 24.796 -28.656 1.00 80.38 273 PRO A CA 1
ATOM 2029 C C . PRO A 1 273 ? 8.527 23.364 -29.043 1.00 80.38 273 PRO A C 1
ATOM 2031 O O . PRO A 1 273 ? 8.077 22.831 -30.059 1.00 80.38 273 PRO A O 1
ATOM 2034 N N . GLU A 1 274 ? 9.279 22.696 -28.169 1.00 85.62 274 GLU A N 1
ATOM 2035 C CA . GLU A 1 274 ? 9.527 21.256 -28.278 1.00 85.62 274 GLU A CA 1
ATOM 2036 C C . GLU A 1 274 ? 8.217 20.463 -28.095 1.00 85.62 274 GLU A C 1
ATOM 2038 O O . GLU A 1 274 ? 7.587 20.503 -27.029 1.00 85.62 274 GLU A O 1
ATOM 2043 N N . TYR A 1 275 ? 7.780 19.727 -29.121 1.00 90.06 275 TYR A N 1
ATOM 2044 C CA . TYR A 1 275 ? 6.465 19.076 -29.115 1.00 90.06 275 TYR A CA 1
ATOM 2045 C C . TYR A 1 275 ? 6.332 17.960 -28.073 1.00 90.06 275 TYR A C 1
ATOM 2047 O O . TYR A 1 275 ? 5.225 17.725 -27.579 1.00 90.06 275 TYR A O 1
ATOM 2055 N N . GLY A 1 276 ? 7.431 17.337 -27.645 1.00 89.31 276 GLY A N 1
ATOM 2056 C CA . GLY A 1 276 ? 7.420 16.377 -26.537 1.00 89.31 276 GLY A CA 1
ATOM 2057 C C . GLY A 1 276 ? 7.101 17.049 -25.197 1.00 89.31 276 GLY A C 1
ATOM 2058 O O . GLY A 1 276 ? 6.355 16.509 -24.368 1.00 89.31 276 GLY A O 1
ATOM 2059 N N . VAL A 1 277 ? 7.584 18.283 -25.011 1.00 89.25 277 VAL A N 1
ATOM 2060 C CA . VAL A 1 277 ? 7.276 19.124 -23.844 1.00 89.25 277 VAL A CA 1
ATOM 2061 C C . VAL A 1 277 ? 5.824 19.594 -23.903 1.00 89.25 277 VAL A C 1
ATOM 2063 O O . VAL A 1 277 ? 5.112 19.503 -22.900 1.00 89.25 277 VAL A O 1
ATOM 2066 N N . VAL A 1 278 ? 5.341 20.00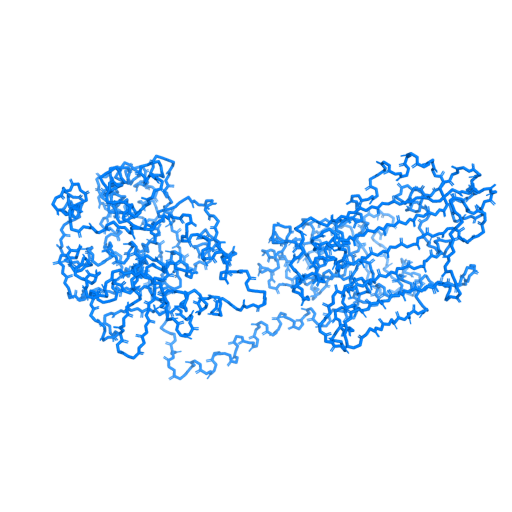4 -25.082 1.00 92.06 278 VAL A N 1
ATOM 2067 C CA . VAL A 1 278 ? 3.923 20.345 -25.292 1.00 92.06 278 VAL A CA 1
ATOM 2068 C C . VAL A 1 278 ? 3.022 19.152 -24.974 1.00 92.06 278 VAL A C 1
ATOM 2070 O O . VAL A 1 278 ? 2.036 19.311 -24.256 1.00 92.06 278 VAL A O 1
ATOM 2073 N N . GLY A 1 279 ? 3.370 17.950 -25.442 1.00 93.19 279 GLY A N 1
ATOM 2074 C CA . GLY A 1 279 ? 2.633 16.719 -25.149 1.00 93.19 279 GLY A CA 1
ATOM 2075 C C . GLY A 1 279 ? 2.573 16.413 -23.650 1.00 93.19 279 GLY A C 1
ATOM 2076 O O . GLY A 1 279 ? 1.503 16.113 -23.119 1.00 93.19 279 GLY A O 1
ATOM 2077 N N . THR A 1 280 ? 3.694 16.572 -22.944 1.00 94.00 280 THR A N 1
ATOM 2078 C CA . THR A 1 280 ? 3.771 16.414 -21.482 1.00 94.00 280 THR A CA 1
ATOM 2079 C C . THR A 1 280 ? 2.881 17.423 -20.750 1.00 94.00 280 THR A C 1
ATOM 2081 O O . THR A 1 280 ? 2.107 17.045 -19.863 1.00 94.00 280 THR A O 1
ATOM 2084 N N . ALA A 1 281 ? 2.945 18.699 -21.139 1.00 94.25 281 ALA A N 1
ATOM 2085 C CA . ALA A 1 281 ? 2.129 19.760 -20.555 1.00 94.25 281 ALA A CA 1
ATOM 2086 C C . ALA A 1 281 ? 0.633 19.527 -20.813 1.00 94.25 281 ALA A C 1
ATOM 2088 O O . ALA A 1 281 ? -0.176 19.595 -19.885 1.00 94.25 281 ALA A O 1
ATOM 2089 N N . ALA A 1 282 ? 0.270 19.177 -22.049 1.00 95.62 282 ALA A N 1
ATOM 2090 C CA . ALA A 1 282 ? -1.098 18.853 -22.428 1.00 95.62 282 ALA A CA 1
ATOM 2091 C C . ALA A 1 282 ? -1.636 17.665 -21.623 1.00 95.62 282 ALA A C 1
ATOM 2093 O O . ALA A 1 282 ? -2.765 17.724 -21.143 1.00 95.62 282 ALA A O 1
ATOM 2094 N N . HIS A 1 283 ? -0.835 16.615 -21.410 1.00 95.25 283 HIS A N 1
ATOM 2095 C CA . HIS A 1 283 ? -1.241 15.477 -20.584 1.00 95.25 283 HIS A CA 1
ATOM 2096 C C . HIS A 1 283 ? -1.539 15.909 -19.142 1.00 95.25 283 HIS A C 1
ATOM 2098 O O . HIS A 1 283 ? -2.588 15.558 -18.606 1.00 95.25 283 HIS A O 1
ATOM 2104 N N . CYS A 1 284 ? -0.679 16.731 -18.532 1.00 96.56 284 CYS A N 1
ATOM 2105 C CA . CYS A 1 284 ? -0.916 17.240 -17.179 1.00 96.56 284 CYS A CA 1
ATOM 2106 C C . CYS A 1 284 ? -2.214 18.058 -17.091 1.00 96.56 284 CYS A C 1
ATOM 2108 O O . CYS A 1 284 ? -3.043 17.815 -16.214 1.00 96.56 284 CYS A O 1
ATOM 2110 N N . VAL A 1 285 ? -2.418 18.998 -18.018 1.00 96.69 285 VAL A N 1
ATOM 2111 C CA . VAL A 1 285 ? -3.616 19.853 -18.053 1.00 96.69 285 VAL A CA 1
ATOM 2112 C C . VAL A 1 285 ? -4.881 19.020 -18.276 1.00 96.69 285 VAL A C 1
ATOM 2114 O O . VAL A 1 285 ? -5.865 19.176 -17.552 1.00 96.69 285 VAL A O 1
ATOM 2117 N N . ASN A 1 286 ? -4.847 18.088 -19.229 1.00 96.19 286 ASN A N 1
ATOM 2118 C CA . ASN A 1 286 ? -5.997 17.255 -19.578 1.00 96.19 286 ASN A CA 1
ATOM 2119 C C . ASN A 1 286 ? -6.365 16.244 -18.480 1.00 96.19 286 ASN A C 1
ATOM 2121 O O . ASN A 1 286 ? -7.511 15.797 -18.435 1.00 96.19 286 ASN A O 1
ATOM 2125 N N . SER A 1 287 ? -5.447 15.916 -17.566 1.00 95.12 287 SER A N 1
ATOM 2126 C CA . SER A 1 287 ? -5.739 15.065 -16.406 1.00 95.12 287 SER A CA 1
ATOM 2127 C C . SER A 1 287 ? -6.514 15.784 -15.293 1.00 95.12 287 SER A C 1
ATOM 2129 O O . SER A 1 287 ? -7.155 15.118 -14.479 1.00 95.12 287 SER A O 1
ATOM 2131 N N . VAL A 1 288 ? -6.519 17.124 -15.242 1.00 94.75 288 VAL A N 1
ATOM 2132 C CA . VAL A 1 288 ? -7.139 17.890 -14.138 1.00 94.75 288 VAL A CA 1
ATOM 2133 C C . VAL A 1 288 ? -8.621 17.535 -13.905 1.00 94.75 288 VAL A C 1
ATOM 2135 O O . VAL A 1 288 ? -8.984 17.278 -12.752 1.00 94.75 288 VAL A O 1
ATOM 2138 N N . PRO A 1 289 ? -9.499 17.454 -14.929 1.00 92.94 289 PRO A N 1
ATOM 2139 C CA . PRO A 1 289 ? -10.902 17.093 -14.717 1.00 92.94 289 PRO A CA 1
ATOM 2140 C C . PRO A 1 289 ? -11.085 15.686 -14.132 1.00 92.94 289 PRO A C 1
ATOM 2142 O O . PRO A 1 289 ? -11.914 15.502 -13.241 1.00 92.94 289 PRO A O 1
ATOM 2145 N N . ALA A 1 290 ? -10.300 14.708 -14.596 1.00 87.75 290 ALA A N 1
ATOM 2146 C CA . ALA A 1 290 ? -10.387 13.321 -14.138 1.00 87.75 290 ALA A CA 1
ATOM 2147 C C . ALA A 1 290 ? -9.952 13.180 -12.673 1.00 87.75 290 ALA A C 1
ATOM 2149 O O . ALA A 1 290 ? -10.620 12.518 -11.882 1.00 87.75 290 ALA A O 1
ATOM 2150 N N . VAL A 1 291 ? -8.878 13.871 -12.290 1.00 88.00 291 VAL A N 1
ATOM 2151 C CA . VAL A 1 291 ? -8.356 13.863 -10.918 1.00 88.00 291 VAL A CA 1
ATOM 2152 C C . VAL A 1 291 ? -9.353 14.502 -9.943 1.00 88.00 291 VAL A C 1
ATOM 2154 O O . VAL A 1 291 ? -9.590 13.958 -8.868 1.00 88.00 291 VAL A O 1
ATOM 2157 N N . ARG A 1 292 ? -10.029 15.591 -10.338 1.00 81.75 292 ARG A N 1
ATOM 2158 C CA . ARG A 1 292 ? -11.135 16.167 -9.547 1.00 81.75 292 ARG A CA 1
ATOM 2159 C C . ARG A 1 292 ? -12.351 15.239 -9.464 1.00 81.75 292 ARG A C 1
ATOM 2161 O O . ARG A 1 292 ? -13.023 15.184 -8.434 1.00 81.75 292 ARG A O 1
ATOM 2168 N N . GLY A 1 293 ? -12.653 14.532 -10.555 1.00 66.56 293 GLY A N 1
ATOM 2169 C CA . GLY A 1 293 ? -13.747 13.564 -10.643 1.00 66.56 293 GLY A CA 1
ATOM 2170 C C . GLY A 1 293 ? -13.560 12.368 -9.709 1.00 66.56 293 GLY A C 1
ATOM 2171 O O . GLY A 1 293 ? -14.505 11.999 -9.022 1.00 66.56 293 GLY A O 1
ATOM 2172 N N . ALA A 1 294 ? -12.338 11.841 -9.586 1.00 64.12 294 ALA A N 1
ATOM 2173 C CA . ALA A 1 294 ? -12.018 10.726 -8.690 1.00 64.12 294 ALA A CA 1
ATOM 2174 C C . ALA A 1 294 ? -12.383 11.012 -7.217 1.00 64.12 294 ALA A C 1
ATOM 2176 O O . ALA A 1 294 ? -12.866 10.131 -6.505 1.00 64.12 294 ALA A O 1
ATOM 2177 N N . THR A 1 295 ? -12.238 12.262 -6.771 1.00 57.44 295 THR A N 1
ATOM 2178 C CA . THR A 1 295 ? -12.676 12.709 -5.439 1.00 57.44 295 THR A CA 1
ATOM 2179 C C . THR A 1 295 ? -14.208 12.786 -5.319 1.00 57.44 295 THR A C 1
ATOM 2181 O O . THR A 1 295 ? -14.771 12.455 -4.274 1.00 57.44 295 THR A O 1
ATOM 2184 N N . ARG A 1 296 ? -14.919 13.168 -6.391 1.00 40.12 296 ARG A N 1
ATOM 2185 C CA . ARG A 1 296 ? -16.397 13.201 -6.431 1.00 40.12 296 ARG A CA 1
ATOM 2186 C C . ARG A 1 296 ? -17.021 11.809 -6.533 1.00 40.12 296 ARG A C 1
ATOM 2188 O O . ARG A 1 296 ? -18.025 11.561 -5.872 1.00 40.12 296 ARG A O 1
ATOM 2195 N N . ASP A 1 297 ? -16.415 10.888 -7.273 1.00 37.25 297 ASP A N 1
ATOM 2196 C CA . ASP A 1 297 ? -16.870 9.498 -7.368 1.00 37.25 297 ASP A CA 1
ATOM 2197 C C . ASP A 1 297 ? -16.627 8.725 -6.070 1.00 37.25 297 ASP A C 1
ATOM 2199 O O . ASP A 1 297 ? -17.417 7.848 -5.739 1.00 37.25 297 ASP A O 1
ATOM 2203 N N . ARG A 1 298 ? -15.634 9.099 -5.249 1.00 44.81 298 ARG A N 1
ATOM 2204 C CA . ARG A 1 298 ? -15.544 8.646 -3.844 1.00 44.81 298 ARG A CA 1
ATOM 2205 C C . ARG A 1 298 ? -16.715 9.136 -2.982 1.00 44.81 298 ARG A C 1
ATOM 2207 O O . ARG A 1 298 ? -17.129 8.432 -2.066 1.00 44.81 298 ARG A O 1
ATOM 2214 N N . HIS A 1 299 ? -17.278 10.309 -3.274 1.00 32.66 299 HIS A N 1
ATOM 2215 C CA . HIS A 1 299 ? -18.484 10.819 -2.609 1.00 32.66 299 HIS A CA 1
ATOM 2216 C C . HIS A 1 299 ? -19.787 10.197 -3.151 1.00 32.66 299 HIS A C 1
ATOM 2218 O O . HIS A 1 299 ? -20.732 10.012 -2.386 1.00 32.66 299 HIS A O 1
ATOM 2224 N N . LEU A 1 300 ? -19.852 9.854 -4.443 1.00 29.64 300 LEU A N 1
ATOM 2225 C CA . LEU A 1 300 ? -21.045 9.295 -5.099 1.00 29.64 300 LEU A CA 1
ATOM 2226 C C . LEU A 1 300 ? -21.123 7.760 -5.033 1.00 29.64 300 LEU A C 1
ATOM 2228 O O . LEU A 1 300 ? -22.216 7.216 -4.900 1.00 29.64 300 LEU A O 1
ATOM 2232 N N . SER A 1 301 ? -19.994 7.045 -5.051 1.00 31.72 301 SER A N 1
ATOM 2233 C CA . SER A 1 301 ? -19.954 5.594 -4.802 1.00 31.72 301 SER A CA 1
ATOM 2234 C C . SER A 1 301 ? -20.354 5.261 -3.363 1.00 31.72 301 SER A C 1
ATOM 2236 O O . SER A 1 301 ? -21.040 4.265 -3.140 1.00 31.72 301 SER A O 1
ATOM 2238 N N . ARG A 1 302 ? -20.048 6.162 -2.414 1.00 37.12 302 ARG A N 1
ATOM 2239 C CA . ARG A 1 302 ? -20.615 6.157 -1.059 1.00 37.12 302 ARG A CA 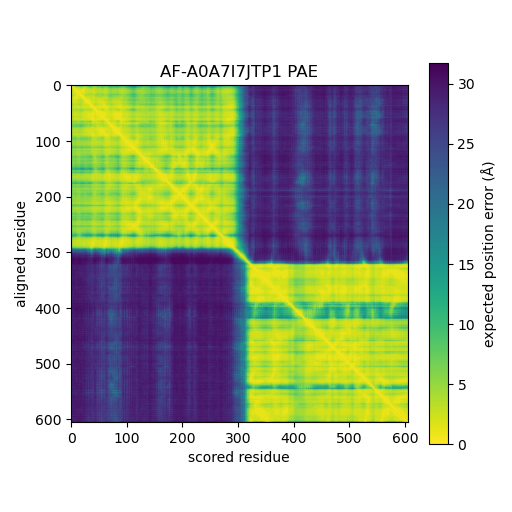1
ATOM 2240 C C . ARG A 1 302 ? -22.145 6.296 -1.081 1.00 37.12 302 ARG A C 1
ATOM 2242 O O . ARG A 1 302 ? -22.815 5.521 -0.415 1.00 37.12 302 ARG A O 1
ATOM 2249 N N . SER A 1 303 ? -22.716 7.180 -1.908 1.00 31.58 303 SER A N 1
ATOM 2250 C CA . SER A 1 303 ? -24.174 7.414 -1.925 1.00 31.58 303 SER A CA 1
ATOM 2251 C C . SER A 1 303 ? -24.998 6.342 -2.665 1.00 31.58 303 SER A C 1
ATOM 2253 O O . SER A 1 303 ? -26.147 6.093 -2.298 1.00 31.58 303 SER A O 1
ATOM 2255 N N . ALA A 1 304 ? -24.435 5.671 -3.677 1.00 30.11 304 ALA A N 1
ATOM 2256 C CA . ALA A 1 304 ? -25.123 4.611 -4.426 1.00 30.11 304 ALA A CA 1
ATOM 2257 C C . ALA A 1 304 ? -25.026 3.226 -3.753 1.00 30.11 304 ALA A C 1
ATOM 2259 O O . ALA A 1 304 ? -25.973 2.438 -3.841 1.00 30.11 304 ALA A O 1
ATOM 2260 N N . ALA A 1 305 ? -23.919 2.939 -3.057 1.00 32.75 305 ALA A N 1
ATOM 2261 C CA . ALA A 1 305 ? -23.795 1.757 -2.202 1.00 32.75 305 ALA A CA 1
ATOM 2262 C C . ALA A 1 305 ? -24.694 1.869 -0.951 1.00 32.75 305 ALA A C 1
ATOM 2264 O O . ALA A 1 305 ? -25.326 0.881 -0.567 1.00 32.75 305 ALA A O 1
ATOM 2265 N N . ASP A 1 306 ? -24.856 3.084 -0.406 1.00 33.53 306 ASP A N 1
ATOM 2266 C CA . ASP A 1 306 ? -25.755 3.374 0.720 1.00 33.53 306 ASP A CA 1
ATOM 2267 C C . ASP A 1 306 ? -27.226 3.068 0.403 1.00 33.53 306 ASP A C 1
ATOM 2269 O O . ASP A 1 306 ? -27.925 2.464 1.212 1.00 33.53 306 ASP A O 1
ATOM 2273 N N . GLN A 1 307 ? -27.724 3.400 -0.793 1.00 28.48 307 GLN A N 1
ATOM 2274 C CA . GLN A 1 307 ? -29.159 3.268 -1.104 1.00 28.48 307 GLN A CA 1
ATOM 2275 C C . GLN A 1 307 ? -29.661 1.823 -1.267 1.00 28.48 307 GLN A C 1
ATOM 2277 O O . GLN A 1 307 ? -30.869 1.584 -1.202 1.00 28.48 307 GLN A O 1
ATOM 2282 N N . ARG A 1 308 ? -28.772 0.838 -1.465 1.00 29.33 308 ARG A N 1
ATOM 2283 C CA . ARG A 1 308 ? -29.151 -0.591 -1.455 1.00 29.33 308 ARG A CA 1
ATOM 2284 C C . ARG A 1 308 ? -28.967 -1.253 -0.089 1.00 29.33 308 ARG A C 1
ATOM 2286 O O . ARG A 1 308 ? -29.655 -2.237 0.169 1.00 29.33 308 ARG A O 1
ATOM 2293 N N . GLN A 1 309 ? -28.134 -0.693 0.792 1.00 35.66 309 GLN A N 1
ATOM 2294 C CA . GLN A 1 309 ? -28.046 -1.095 2.204 1.00 35.66 309 GLN A CA 1
ATOM 2295 C C . GLN A 1 309 ? -29.105 -0.399 3.088 1.00 35.66 309 GLN A C 1
ATOM 2297 O O . GLN A 1 309 ? -29.503 -0.949 4.117 1.00 35.66 309 GLN A O 1
ATOM 2302 N N . SER A 1 310 ? -29.669 0.738 2.653 1.00 30.20 310 SER A N 1
ATOM 2303 C CA . SER A 1 310 ? -30.628 1.549 3.427 1.00 30.20 310 SER A CA 1
ATOM 2304 C C . SER A 1 310 ? -32.039 0.960 3.582 1.00 30.20 310 SER A C 1
ATOM 2306 O O . SER A 1 310 ? -32.941 1.649 4.057 1.00 30.20 310 SER A O 1
ATOM 2308 N N . ARG A 1 311 ? -32.284 -0.290 3.170 1.00 29.20 311 ARG A N 1
ATOM 2309 C CA . ARG A 1 311 ? -33.522 -1.004 3.533 1.00 29.20 311 ARG A CA 1
ATOM 2310 C C . ARG A 1 311 ? -33.334 -2.032 4.648 1.00 29.20 311 ARG A C 1
ATOM 2312 O O . ARG A 1 311 ? -34.331 -2.577 5.107 1.00 29.20 311 ARG A O 1
ATOM 2319 N N . THR A 1 312 ? -32.104 -2.242 5.120 1.00 34.75 312 THR A N 1
ATOM 2320 C CA . THR A 1 312 ? -31.809 -3.135 6.257 1.00 34.75 312 THR A CA 1
ATOM 2321 C C . THR A 1 312 ? -30.781 -2.591 7.257 1.00 34.75 312 THR A C 1
ATOM 2323 O O . THR A 1 312 ? -30.531 -3.251 8.258 1.00 34.75 312 THR A O 1
ATOM 2326 N N . ARG A 1 313 ? -30.204 -1.400 7.045 1.00 35.97 313 ARG A N 1
ATOM 2327 C CA . ARG A 1 313 ? -29.319 -0.720 8.006 1.00 35.97 313 ARG A CA 1
ATOM 2328 C C . ARG A 1 313 ? -29.698 0.758 8.133 1.00 35.97 313 ARG A C 1
ATOM 2330 O O . ARG A 1 313 ? -29.154 1.607 7.435 1.00 35.97 313 ARG A O 1
ATOM 2337 N N . GLU A 1 314 ? -30.640 1.072 9.018 1.00 29.36 314 GLU A N 1
ATOM 2338 C CA . GLU A 1 314 ? -30.576 2.356 9.722 1.00 29.36 314 GLU A CA 1
ATOM 2339 C C . GLU A 1 314 ? -29.395 2.244 10.693 1.00 29.36 314 GLU A C 1
ATOM 2341 O O . GLU A 1 314 ? -29.383 1.358 11.547 1.00 29.36 314 GLU A O 1
ATOM 2346 N N . GLY A 1 315 ? -28.373 3.085 10.518 1.00 33.00 315 GLY A N 1
ATOM 2347 C CA . GLY A 1 315 ? -27.295 3.211 11.491 1.00 33.00 315 GLY A CA 1
ATOM 2348 C C . GLY A 1 315 ? -27.889 3.673 12.813 1.00 33.00 315 GLY A C 1
ATOM 2349 O O . GLY A 1 315 ? -28.462 4.763 12.892 1.00 33.00 315 GLY A O 1
ATOM 2350 N N . ALA A 1 316 ? -27.766 2.838 13.843 1.00 40.19 316 ALA A N 1
ATOM 2351 C CA . ALA A 1 316 ? -27.917 3.317 15.200 1.00 40.19 316 ALA A CA 1
ATOM 2352 C C . ALA A 1 316 ? -26.925 4.485 15.384 1.00 40.19 316 ALA A C 1
ATOM 2354 O O . ALA A 1 316 ? -25.778 4.381 14.940 1.00 40.19 316 ALA A O 1
ATOM 2355 N N . PRO A 1 317 ? -27.346 5.622 15.958 1.00 40.00 317 PRO A N 1
ATOM 2356 C CA . PRO A 1 317 ? -26.420 6.703 16.279 1.00 40.00 317 PRO A CA 1
ATOM 2357 C C . PRO A 1 317 ? -25.288 6.154 17.156 1.00 40.00 317 PRO A C 1
ATOM 2359 O O . PRO A 1 317 ? -25.558 5.270 17.970 1.00 40.00 317 PRO A O 1
ATOM 2362 N N . MET A 1 318 ? -24.058 6.686 17.029 1.00 45.97 318 MET A N 1
ATOM 2363 C CA . MET A 1 318 ? -23.004 6.410 18.016 1.00 45.97 318 MET A CA 1
ATOM 2364 C C . MET A 1 318 ? -23.609 6.602 19.402 1.00 45.97 318 MET A C 1
ATOM 2366 O O . MET A 1 318 ? -24.084 7.691 19.740 1.00 45.97 318 MET A O 1
ATOM 2370 N N . THR A 1 319 ? -23.665 5.528 20.177 1.00 50.50 319 THR A N 1
ATOM 2371 C CA . THR A 1 319 ? -24.222 5.594 21.519 1.00 50.50 319 THR A CA 1
ATOM 2372 C C . THR A 1 319 ? -23.167 6.216 22.408 1.00 50.50 319 THR A C 1
ATOM 2374 O O . THR A 1 319 ? -22.158 5.584 22.726 1.00 50.50 319 THR A O 1
ATOM 2377 N N . ASP A 1 320 ? -23.390 7.483 22.749 1.00 54.41 320 ASP A N 1
ATOM 2378 C CA . ASP A 1 320 ? -22.505 8.269 23.600 1.00 54.41 320 ASP A CA 1
ATOM 2379 C C . ASP A 1 320 ? -22.159 7.468 24.870 1.00 54.41 320 ASP A C 1
ATOM 2381 O O . ASP A 1 320 ? -23.043 7.092 25.644 1.00 54.41 320 ASP A O 1
ATOM 2385 N N . GLY A 1 321 ? -20.876 7.131 25.033 1.00 70.12 321 GLY A N 1
ATOM 2386 C CA . GLY A 1 321 ? -20.345 6.429 26.204 1.00 70.12 321 GLY A CA 1
ATOM 2387 C C . GLY A 1 321 ? -20.125 4.909 26.113 1.00 70.12 321 GLY A C 1
ATOM 2388 O O . GLY A 1 321 ? -19.587 4.370 27.078 1.00 70.12 321 GLY A O 1
ATOM 2389 N N . MET A 1 322 ? -20.466 4.208 25.019 1.00 89.81 322 MET A N 1
ATOM 2390 C CA . MET A 1 322 ? -20.159 2.765 24.911 1.00 89.81 322 MET A CA 1
ATOM 2391 C C . MET A 1 322 ? -18.669 2.496 24.672 1.00 89.81 322 MET A C 1
ATOM 2393 O O . MET A 1 322 ? -18.041 3.104 23.797 1.00 89.81 322 MET A O 1
ATOM 2397 N N . ARG A 1 323 ? -18.116 1.546 25.431 1.00 95.38 323 ARG A N 1
ATOM 2398 C CA . ARG A 1 323 ? -16.729 1.091 25.351 1.00 95.38 323 ARG A CA 1
ATOM 2399 C C . ARG A 1 323 ? -16.649 -0.348 24.848 1.00 95.38 323 ARG A C 1
ATOM 2401 O O . ARG A 1 323 ? -17.366 -1.229 25.319 1.00 95.38 323 ARG A O 1
ATOM 2408 N N . ALA A 1 324 ? -15.704 -0.590 23.949 1.00 98.00 324 ALA A N 1
ATOM 2409 C CA . ALA A 1 324 ? -15.336 -1.915 23.487 1.00 98.00 324 ALA A CA 1
ATOM 2410 C C . ALA A 1 324 ? -14.020 -2.393 24.116 1.00 98.00 324 ALA A C 1
ATOM 2412 O O . ALA A 1 324 ? -13.050 -1.637 24.219 1.00 98.00 324 ALA A O 1
ATOM 2413 N N . LEU A 1 325 ? -13.968 -3.678 24.461 1.00 98.50 325 LEU A N 1
ATOM 2414 C CA . LEU A 1 325 ? -12.717 -4.422 24.598 1.00 98.50 325 LEU A CA 1
ATOM 2415 C C . LEU A 1 325 ? -12.582 -5.329 23.371 1.00 98.50 325 LEU A C 1
ATOM 2417 O O . LEU A 1 325 ? -13.395 -6.232 23.162 1.00 98.50 325 LEU A O 1
ATOM 2421 N N . VAL A 1 326 ? -11.568 -5.051 22.554 1.00 98.75 326 VAL A N 1
ATOM 2422 C CA . VAL A 1 326 ? -11.274 -5.758 21.305 1.00 98.75 326 VAL A CA 1
ATOM 2423 C C . VAL A 1 326 ? -10.100 -6.705 21.537 1.00 98.75 326 VAL A C 1
ATOM 2425 O O . VAL A 1 326 ? -9.021 -6.287 21.956 1.00 98.75 326 VAL A O 1
ATOM 2428 N N . LEU A 1 327 ? -10.319 -7.990 21.285 1.00 98.75 327 LEU A N 1
ATOM 2429 C CA . LEU A 1 327 ? -9.365 -9.071 21.519 1.00 98.75 327 LEU A CA 1
ATOM 2430 C C . LEU A 1 327 ? -9.013 -9.709 20.169 1.00 98.75 327 LEU A C 1
ATOM 2432 O O . LEU A 1 327 ? -9.899 -10.177 19.440 1.00 98.75 327 LEU A O 1
ATOM 2436 N N . ALA A 1 328 ? -7.736 -9.664 19.804 1.00 98.00 328 ALA A N 1
ATOM 2437 C CA . ALA A 1 328 ? -7.267 -9.981 18.462 1.00 98.00 328 ALA A CA 1
ATOM 2438 C C . ALA A 1 328 ? -6.863 -11.459 18.300 1.00 98.00 328 ALA A C 1
ATOM 2440 O O . ALA A 1 328 ? -6.816 -12.258 19.235 1.00 98.00 328 ALA A O 1
ATOM 2441 N N . GLY A 1 329 ? -6.558 -11.849 17.063 1.00 96.06 329 GLY A N 1
ATOM 2442 C CA . GLY A 1 329 ? -6.043 -13.178 16.753 1.00 96.06 329 GLY A CA 1
ATOM 2443 C C . GLY A 1 329 ? -4.592 -13.373 17.205 1.00 96.06 329 GLY A C 1
ATOM 2444 O O . GLY A 1 329 ? -3.756 -12.490 17.034 1.00 96.06 329 GLY A O 1
ATOM 2445 N N . GLY A 1 330 ? -4.280 -14.559 17.741 1.00 92.56 330 GLY A N 1
ATOM 2446 C CA . GLY A 1 330 ? -2.935 -14.881 18.244 1.00 92.56 330 GLY A CA 1
ATOM 2447 C C . GLY A 1 330 ? -2.682 -16.349 18.608 1.00 92.56 330 GLY A C 1
ATOM 2448 O O . GLY A 1 330 ? -1.708 -16.651 19.293 1.00 92.56 330 GLY A O 1
ATOM 2449 N N . GLY A 1 331 ? -3.554 -17.280 18.205 1.00 93.44 331 GLY A N 1
ATOM 2450 C CA . GLY A 1 331 ? -3.425 -18.696 18.568 1.00 93.44 331 GLY A CA 1
ATOM 2451 C C . GLY A 1 331 ? -3.576 -18.985 20.070 1.00 93.44 331 GLY A C 1
ATOM 2452 O O . GLY A 1 331 ? -4.193 -18.223 20.813 1.00 93.44 331 GLY A O 1
ATOM 2453 N N . LEU A 1 332 ? -3.015 -20.109 20.529 1.00 95.12 332 LEU A N 1
ATOM 2454 C CA . LEU A 1 332 ? -3.009 -20.480 21.951 1.00 95.12 332 LEU A CA 1
ATOM 2455 C C . LEU A 1 332 ? -2.163 -19.511 22.787 1.00 95.12 332 LEU A C 1
ATOM 2457 O O . LEU A 1 332 ? -2.542 -19.204 23.920 1.00 95.12 332 LEU A O 1
ATOM 2461 N N . ALA A 1 333 ? -1.071 -18.997 22.214 1.00 96.75 333 ALA A N 1
ATOM 2462 C CA . ALA A 1 333 ? -0.243 -17.966 22.833 1.00 96.75 333 ALA A CA 1
ATOM 2463 C C . ALA A 1 333 ? -1.064 -16.703 23.120 1.00 96.75 333 ALA A C 1
ATOM 2465 O O . ALA A 1 333 ? -1.044 -16.203 24.242 1.00 96.75 333 ALA A O 1
ATOM 2466 N N . GLY A 1 334 ? -1.852 -16.245 22.139 1.00 97.81 334 GLY A N 1
ATOM 2467 C CA . GLY A 1 334 ? -2.738 -15.090 22.270 1.00 97.81 334 GLY A CA 1
ATOM 2468 C C . GLY A 1 334 ? -3.794 -15.264 23.357 1.00 97.81 334 GLY A C 1
ATOM 2469 O O . GLY A 1 334 ? -3.911 -14.394 24.212 1.00 97.81 334 GLY A O 1
ATOM 2470 N N . ILE A 1 335 ? -4.481 -16.415 23.409 1.00 98.38 335 ILE A N 1
ATOM 2471 C CA . ILE A 1 335 ? -5.478 -16.702 24.463 1.00 98.38 335 ILE A CA 1
ATOM 2472 C C . ILE A 1 335 ? -4.846 -16.551 25.851 1.00 98.38 335 ILE A C 1
ATOM 2474 O O . ILE A 1 335 ? -5.404 -15.917 26.751 1.00 98.38 335 ILE A O 1
ATOM 2478 N N . ALA A 1 336 ? -3.669 -17.150 26.027 1.00 98.56 336 ALA A N 1
ATOM 2479 C CA . ALA A 1 336 ? -2.949 -17.114 27.285 1.00 98.56 336 ALA A CA 1
ATOM 2480 C C . ALA A 1 336 ? -2.450 -15.703 27.628 1.00 98.56 336 ALA A C 1
ATOM 2482 O O . ALA A 1 336 ? -2.636 -15.245 28.757 1.00 98.56 336 ALA A O 1
ATOM 2483 N N . TRP A 1 337 ? -1.859 -15.008 26.658 1.00 98.81 337 TRP A N 1
ATOM 2484 C CA . TRP A 1 337 ? -1.303 -13.671 26.828 1.00 98.81 337 TRP A CA 1
ATOM 2485 C C . TRP A 1 337 ? -2.373 -12.626 27.133 1.00 98.81 337 TRP A C 1
ATOM 2487 O O . TRP A 1 337 ? -2.218 -11.904 28.110 1.00 98.81 337 TRP A O 1
ATOM 2497 N N . GLU A 1 338 ? -3.481 -12.584 26.388 1.00 98.81 338 GLU A N 1
ATOM 2498 C CA . GLU A 1 338 ? -4.584 -11.644 26.635 1.00 98.81 338 GLU A CA 1
ATOM 2499 C C . GLU A 1 338 ? -5.179 -11.844 28.034 1.00 98.81 338 GLU A C 1
ATOM 2501 O O . GLU A 1 338 ? -5.339 -10.883 28.786 1.00 98.81 338 GLU A O 1
ATOM 2506 N N . THR A 1 339 ? -5.417 -13.103 28.431 1.00 98.81 339 THR A N 1
ATOM 2507 C CA . THR A 1 339 ? -5.865 -13.448 29.793 1.00 98.81 339 THR A CA 1
ATOM 2508 C C . THR A 1 339 ? -4.870 -12.945 30.846 1.00 98.81 339 THR A C 1
ATOM 2510 O O . THR A 1 339 ? -5.262 -12.390 31.874 1.00 98.81 339 THR A O 1
ATOM 2513 N N . GLY A 1 340 ? -3.570 -13.116 30.584 1.00 98.81 340 GLY A N 1
ATOM 2514 C CA . GLY A 1 340 ? -2.496 -12.612 31.430 1.00 98.81 340 GLY A CA 1
ATOM 2515 C C . GLY A 1 340 ? -2.501 -11.090 31.537 1.00 98.81 340 GLY A C 1
ATOM 2516 O O . GLY A 1 340 ? -2.505 -10.576 32.651 1.00 98.81 340 GLY A O 1
ATOM 2517 N N . VAL A 1 341 ? -2.542 -10.371 30.411 1.00 98.88 341 VAL A N 1
ATOM 2518 C CA . VAL A 1 341 ? -2.551 -8.899 30.357 1.00 98.88 341 VAL A CA 1
ATOM 2519 C C . VAL A 1 341 ? -3.708 -8.338 31.169 1.00 98.88 341 VAL A C 1
ATOM 2521 O O . VAL A 1 341 ? -3.485 -7.479 32.022 1.00 98.88 341 VAL A O 1
ATOM 2524 N N . LEU A 1 342 ? -4.917 -8.868 30.975 1.00 98.81 342 LEU A N 1
ATOM 2525 C CA . LEU A 1 342 ? -6.093 -8.460 31.742 1.00 98.81 342 LEU A CA 1
ATOM 2526 C C . LEU A 1 342 ? -5.878 -8.667 33.248 1.00 98.81 342 LEU A C 1
ATOM 2528 O O . LEU A 1 342 ? -6.110 -7.745 34.030 1.00 98.81 342 LEU A O 1
ATOM 2532 N N . LEU A 1 343 ? -5.365 -9.833 33.663 1.00 98.81 343 LEU A N 1
ATOM 2533 C CA . LEU A 1 343 ? -5.113 -10.109 35.081 1.00 98.81 343 LEU A CA 1
ATOM 2534 C C . LEU A 1 343 ? -4.014 -9.204 35.652 1.00 98.81 343 LEU A C 1
ATOM 2536 O O . LEU A 1 343 ? -4.121 -8.736 36.780 1.00 98.81 343 LEU A O 1
ATOM 2540 N N . GLY A 1 344 ? -2.967 -8.929 34.874 1.00 98.75 344 GLY A N 1
ATOM 2541 C CA . GLY A 1 344 ? -1.889 -8.025 35.263 1.00 98.75 344 GLY A CA 1
ATOM 2542 C C . GLY A 1 344 ? -2.373 -6.590 35.474 1.00 98.75 344 GLY A C 1
ATOM 2543 O O . GLY A 1 344 ? -1.959 -5.940 36.432 1.00 98.75 344 GLY A O 1
ATOM 2544 N N . ILE A 1 345 ? -3.291 -6.116 34.627 1.00 98.75 345 ILE A N 1
ATOM 2545 C CA . ILE A 1 345 ? -3.947 -4.815 34.807 1.00 98.75 345 ILE A CA 1
ATOM 2546 C C . ILE A 1 345 ? -4.810 -4.832 36.076 1.00 98.75 345 ILE A C 1
ATOM 2548 O O . ILE A 1 345 ? -4.732 -3.893 36.863 1.00 98.75 345 ILE A O 1
ATOM 2552 N N . CYS A 1 346 ? -5.587 -5.893 36.319 1.00 98.44 346 CYS A N 1
ATOM 2553 C CA . CYS A 1 346 ? -6.383 -6.040 37.543 1.00 98.44 346 CYS A CA 1
ATOM 2554 C C . CYS A 1 346 ? -5.526 -6.086 38.819 1.00 98.44 346 CYS A C 1
ATOM 2556 O O . CYS A 1 346 ? -5.940 -5.530 39.834 1.00 98.44 346 CYS A O 1
ATOM 2558 N N . ASP A 1 347 ? -4.346 -6.712 38.772 1.00 98.19 347 ASP A N 1
ATOM 2559 C CA . ASP A 1 347 ? -3.414 -6.766 39.904 1.00 98.19 347 ASP A CA 1
ATOM 2560 C C . ASP A 1 347 ? -2.910 -5.368 40.304 1.00 98.19 347 ASP A C 1
ATOM 2562 O O . ASP A 1 347 ? -2.799 -5.070 41.493 1.00 98.19 347 ASP A O 1
ATOM 2566 N N . GLU A 1 348 ? -2.552 -4.541 39.315 1.00 98.38 348 GLU A N 1
ATOM 2567 C CA . GLU A 1 348 ? -1.844 -3.270 39.531 1.00 98.38 348 GLU A CA 1
ATOM 2568 C C . GLU A 1 348 ? -2.797 -2.065 39.601 1.00 98.38 348 GLU A C 1
ATOM 2570 O O . GLU A 1 348 ? -2.618 -1.164 40.420 1.00 98.38 348 GLU A O 1
ATOM 2575 N N . ALA A 1 349 ? -3.847 -2.056 38.778 1.00 97.56 349 ALA A N 1
ATOM 2576 C CA . ALA A 1 349 ? -4.866 -1.011 38.727 1.00 97.56 349 ALA A CA 1
ATOM 2577 C C . ALA A 1 349 ? -6.283 -1.624 38.739 1.00 97.56 349 ALA A C 1
ATOM 2579 O O . ALA A 1 349 ? -6.966 -1.623 37.711 1.00 97.56 349 ALA A O 1
ATOM 2580 N N . PRO A 1 350 ? -6.785 -2.095 39.902 1.00 96.81 350 PRO A N 1
ATOM 2581 C CA . PRO A 1 350 ? -8.058 -2.819 39.992 1.00 96.81 350 PRO A CA 1
ATOM 2582 C C . PRO A 1 350 ? -9.265 -2.081 39.401 1.00 96.81 350 PRO A C 1
ATOM 2584 O O . PRO A 1 350 ? -10.151 -2.710 38.831 1.00 96.81 350 PRO A O 1
ATOM 2587 N N . ARG A 1 351 ? -9.305 -0.743 39.505 1.00 96.69 351 ARG A N 1
ATOM 2588 C CA . ARG A 1 351 ? -10.381 0.079 38.921 1.00 96.69 351 ARG A CA 1
ATOM 2589 C C . ARG A 1 351 ? -10.341 0.097 37.398 1.00 96.69 351 ARG A C 1
ATOM 2591 O O . ARG A 1 351 ? -11.377 -0.087 36.770 1.00 96.69 351 ARG A O 1
ATOM 2598 N N . ALA A 1 352 ? -9.158 0.286 36.818 1.00 95.62 352 ALA A N 1
ATOM 2599 C CA . ALA A 1 352 ? -8.968 0.241 35.374 1.00 95.62 352 ALA A CA 1
ATOM 2600 C C . ALA A 1 352 ? -9.234 -1.170 34.832 1.00 95.62 352 ALA A C 1
ATOM 2602 O O . ALA A 1 352 ? -9.907 -1.320 33.817 1.00 95.62 352 ALA A O 1
ATOM 2603 N N . GLY A 1 353 ? -8.783 -2.200 35.557 1.00 97.12 353 GLY A N 1
ATOM 2604 C CA . GLY A 1 353 ? -9.093 -3.596 35.262 1.00 97.12 353 GLY A CA 1
ATOM 2605 C C . GLY A 1 353 ? -10.598 -3.868 35.256 1.00 97.12 353 GLY A C 1
ATOM 2606 O O . GLY A 1 353 ? -11.106 -4.415 34.284 1.00 97.12 353 GLY A O 1
ATOM 2607 N N . ALA A 1 354 ? -11.330 -3.419 36.281 1.00 96.00 354 ALA A N 1
ATOM 2608 C CA . ALA A 1 354 ? -12.789 -3.529 36.319 1.00 96.00 354 ALA A CA 1
ATOM 2609 C C . ALA A 1 354 ? -13.454 -2.787 35.147 1.00 96.00 354 ALA A C 1
ATOM 2611 O O . ALA A 1 354 ? -14.240 -3.383 34.425 1.00 96.00 354 ALA A O 1
ATOM 2612 N N . ALA A 1 355 ? -13.071 -1.534 34.877 1.00 95.00 355 ALA A N 1
ATOM 2613 C CA . ALA A 1 355 ? -13.623 -0.753 33.765 1.00 95.00 355 ALA A CA 1
ATOM 2614 C C . ALA A 1 355 ? -13.394 -1.404 32.387 1.00 95.00 355 ALA A C 1
ATOM 2616 O O . ALA A 1 355 ? -14.238 -1.295 31.494 1.00 95.00 355 ALA A O 1
ATOM 2617 N N . LEU A 1 356 ? -12.256 -2.083 32.218 1.00 95.00 356 LEU A N 1
ATOM 2618 C CA . LEU A 1 356 ? -11.925 -2.837 31.015 1.00 95.00 356 LEU A CA 1
ATOM 2619 C C . LEU A 1 356 ? -12.776 -4.110 30.906 1.00 95.00 356 LEU A C 1
ATOM 2621 O O . LEU A 1 356 ? -13.393 -4.356 29.867 1.00 95.00 356 LEU A O 1
ATOM 2625 N N . LEU A 1 357 ? -12.860 -4.885 31.992 1.00 96.00 357 LEU A N 1
ATOM 2626 C CA . LEU A 1 357 ? -13.681 -6.093 32.069 1.00 96.00 357 LEU A CA 1
ATOM 2627 C C . LEU A 1 357 ? -15.179 -5.797 31.939 1.00 96.00 357 LEU A C 1
ATOM 2629 O O . LEU A 1 357 ? -15.888 -6.639 31.397 1.00 96.00 357 LEU A O 1
ATOM 2633 N N . ASP A 1 358 ? -15.637 -4.605 32.322 1.00 94.56 358 ASP A N 1
ATOM 2634 C CA . ASP A 1 358 ? -17.037 -4.159 32.277 1.00 94.56 358 ASP A CA 1
ATOM 2635 C C . ASP A 1 358 ? -17.436 -3.445 30.967 1.00 94.56 358 ASP A C 1
ATOM 2637 O O . ASP A 1 358 ? -18.587 -3.044 30.832 1.00 94.56 358 ASP A O 1
ATOM 2641 N N . SER A 1 359 ? -16.528 -3.295 29.987 1.00 96.12 359 SER A N 1
ATOM 2642 C CA . SER A 1 359 ? -16.799 -2.664 28.669 1.00 96.12 359 SER A CA 1
ATOM 2643 C C . SER A 1 359 ? -18.143 -3.090 28.047 1.00 96.12 359 SER A C 1
ATOM 2645 O O . SER A 1 359 ? -18.455 -4.264 27.981 1.00 96.12 359 SER A O 1
ATOM 2647 N N . GLU A 1 360 ? -18.982 -2.217 27.526 1.00 95.19 360 GLU A N 1
ATOM 2648 C CA . GLU A 1 360 ? -20.333 -2.614 27.096 1.00 95.19 360 GLU A CA 1
ATOM 2649 C C . GLU A 1 360 ? -20.329 -3.648 25.948 1.00 95.19 360 GLU A C 1
ATOM 2651 O O . GLU A 1 360 ? -21.204 -4.520 25.893 1.00 95.19 360 GLU A O 1
ATOM 2656 N N . VAL A 1 361 ? -19.295 -3.608 25.099 1.00 97.25 361 VAL A N 1
ATOM 2657 C CA . VAL A 1 361 ? -19.107 -4.506 23.952 1.00 97.25 361 VAL A CA 1
ATOM 2658 C C . VAL A 1 361 ? -17.806 -5.304 24.085 1.00 97.25 361 VAL A C 1
ATOM 2660 O O . VAL A 1 361 ? -16.741 -4.754 24.367 1.00 97.25 361 VAL A O 1
ATOM 2663 N N . LEU A 1 362 ? -17.878 -6.614 23.848 1.00 98.25 362 LEU A N 1
ATOM 2664 C CA . LEU A 1 362 ? -16.702 -7.460 23.636 1.00 98.25 362 LEU A CA 1
ATOM 2665 C C . LEU A 1 362 ? -16.618 -7.874 22.172 1.00 98.25 362 LEU A C 1
ATOM 2667 O O . LEU A 1 362 ? -17.579 -8.419 21.628 1.00 98.25 362 LEU A O 1
ATOM 2671 N N . VAL A 1 363 ? -15.457 -7.667 21.559 1.00 98.56 363 VAL A N 1
ATOM 2672 C CA . VAL A 1 363 ? -15.155 -8.137 20.203 1.00 98.56 363 VAL A CA 1
ATOM 2673 C C . VAL A 1 363 ? -14.021 -9.144 20.282 1.00 98.56 363 VAL A C 1
ATOM 2675 O O . VAL A 1 363 ? -12.994 -8.866 20.895 1.00 98.56 363 VAL A O 1
ATOM 2678 N N . GLY A 1 364 ? -14.189 -10.303 19.651 1.00 98.25 364 GLY A N 1
ATOM 2679 C CA . GLY A 1 364 ? -13.175 -11.348 19.637 1.00 98.25 364 GLY A CA 1
ATOM 2680 C C . GLY A 1 364 ? -12.920 -11.915 18.246 1.00 98.25 364 GLY A C 1
ATOM 2681 O O . GLY A 1 364 ? -13.846 -12.365 17.570 1.00 98.25 364 GLY A O 1
ATOM 2682 N N . THR A 1 365 ? -11.648 -11.952 17.851 1.00 98.38 365 THR A N 1
ATOM 2683 C CA . THR A 1 365 ? -11.173 -12.610 16.626 1.00 98.38 365 THR A CA 1
ATOM 2684 C C . THR A 1 365 ? -10.253 -13.771 16.990 1.00 98.38 365 THR A C 1
ATOM 2686 O O . THR A 1 365 ? -9.248 -13.563 17.662 1.00 98.38 365 THR A O 1
ATOM 2689 N N . SER A 1 366 ? -10.550 -14.995 16.543 1.00 97.25 366 SER A N 1
ATOM 2690 C CA . SER A 1 366 ? -9.701 -16.176 16.772 1.00 97.25 366 SER A CA 1
ATOM 2691 C C . SER A 1 366 ? -9.391 -16.418 18.255 1.00 97.25 366 SER A C 1
ATOM 2693 O O . SER A 1 366 ? -10.290 -16.748 19.026 1.00 97.25 366 SER A O 1
ATOM 2695 N N . ALA A 1 367 ? -8.144 -16.221 18.693 1.00 97.56 367 ALA A N 1
ATOM 2696 C CA . ALA A 1 367 ? -7.765 -16.250 20.106 1.00 97.56 367 ALA A CA 1
ATOM 2697 C C . ALA A 1 367 ? -8.694 -15.381 20.969 1.00 97.56 367 ALA A C 1
ATOM 2699 O O . ALA A 1 367 ? -9.282 -15.872 21.939 1.00 97.56 367 ALA A O 1
ATOM 2700 N N . GLY A 1 368 ? -8.921 -14.141 20.542 1.00 98.31 368 GLY A N 1
ATOM 2701 C CA . GLY A 1 368 ? -9.790 -13.210 21.235 1.00 98.31 368 GLY A CA 1
ATOM 2702 C C . GLY A 1 368 ? -11.255 -13.633 21.299 1.00 98.31 368 GLY A C 1
ATOM 2703 O O . GLY A 1 368 ? -11.935 -13.270 22.254 1.00 98.31 368 GLY A O 1
ATOM 2704 N N . SER A 1 369 ? -11.766 -14.453 20.367 1.00 98.50 369 SER A N 1
ATOM 2705 C CA . SER A 1 369 ? -13.143 -14.975 20.472 1.00 98.50 369 SER A CA 1
ATOM 2706 C C . SER A 1 369 ? -13.284 -15.955 21.638 1.00 98.50 369 SER A C 1
ATOM 2708 O O . SER A 1 369 ? -14.285 -15.930 22.358 1.00 98.50 369 SER A O 1
ATOM 2710 N N . THR A 1 370 ? -12.237 -16.746 21.902 1.00 98.38 370 THR A N 1
ATOM 2711 C CA . THR A 1 370 ? -12.169 -17.619 23.080 1.00 98.38 370 THR A CA 1
ATOM 2712 C C . THR A 1 370 ? -12.109 -16.794 24.364 1.00 98.38 370 THR A C 1
ATOM 2714 O O . THR A 1 370 ? -12.879 -17.061 25.286 1.00 98.38 370 THR A O 1
ATOM 2717 N N . VAL A 1 371 ? -11.239 -15.781 24.429 1.00 98.62 371 VAL A N 1
ATOM 2718 C CA . VAL A 1 371 ? -11.091 -14.934 25.626 1.00 98.62 371 VAL A CA 1
ATOM 2719 C C . VAL A 1 371 ? -12.375 -14.144 25.889 1.00 98.62 371 VAL A C 1
ATOM 2721 O O . VAL A 1 371 ? -12.890 -14.175 27.003 1.00 98.62 371 VAL A O 1
ATOM 2724 N N . ALA A 1 372 ? -12.976 -13.530 24.868 1.00 98.19 372 ALA A N 1
ATOM 2725 C CA . ALA A 1 372 ? -14.232 -12.790 24.996 1.00 98.19 372 ALA A CA 1
ATOM 2726 C C . ALA A 1 372 ? -15.388 -13.671 25.517 1.00 98.19 372 ALA A C 1
ATOM 2728 O O . ALA A 1 372 ? -16.139 -13.261 26.409 1.00 98.19 372 ALA A O 1
ATOM 2729 N N . ALA A 1 373 ? -15.503 -14.907 25.016 1.00 97.94 373 ALA A N 1
ATOM 2730 C CA . ALA A 1 373 ? -16.481 -15.884 25.498 1.00 97.94 373 ALA A CA 1
ATOM 2731 C C . ALA A 1 373 ? -16.194 -16.341 26.940 1.00 97.94 373 ALA A C 1
ATOM 2733 O O . ALA A 1 373 ? -17.115 -16.481 27.746 1.00 97.94 373 ALA A O 1
ATOM 2734 N N . GLN A 1 374 ? -14.921 -16.535 27.293 1.00 97.75 374 GLN A N 1
ATOM 2735 C CA . GLN A 1 374 ? -14.501 -16.893 28.648 1.00 97.75 374 GLN A CA 1
ATOM 2736 C C . GLN A 1 374 ? -14.822 -15.788 29.658 1.00 97.75 374 GLN A C 1
ATOM 2738 O O . GLN A 1 374 ? -15.441 -16.075 30.682 1.00 97.75 374 GLN A O 1
ATOM 2743 N N . LEU A 1 375 ? -14.492 -14.531 29.353 1.00 96.94 375 LEU A N 1
ATOM 2744 C CA . LEU A 1 375 ? -14.828 -13.372 30.192 1.00 96.94 375 LEU A CA 1
ATOM 2745 C C . LEU A 1 375 ? -16.342 -13.226 30.394 1.00 96.94 375 LEU A C 1
ATOM 2747 O O . LEU A 1 375 ? -16.806 -12.806 31.450 1.00 96.94 375 LEU A O 1
ATOM 2751 N N . SER A 1 376 ? -17.121 -13.621 29.389 1.00 94.50 376 SER A N 1
ATOM 2752 C CA . SER A 1 376 ? -18.583 -13.552 29.404 1.00 94.50 376 SER A CA 1
ATOM 2753 C C . SER A 1 376 ? -19.269 -14.682 30.181 1.00 94.50 376 SER A C 1
ATOM 2755 O O . SER A 1 376 ? -20.473 -14.616 30.421 1.00 94.50 376 SER A O 1
ATOM 2757 N N . SER A 1 377 ? -18.529 -15.720 30.580 1.00 94.12 377 SER A N 1
ATOM 2758 C CA . SER A 1 377 ? -19.088 -16.925 31.211 1.00 94.12 377 SER A CA 1
ATOM 2759 C C . SER A 1 377 ? -19.431 -16.769 32.699 1.00 94.12 377 SER A C 1
ATOM 2761 O O . SER A 1 377 ? -20.088 -17.637 33.270 1.00 94.12 377 SER A O 1
ATOM 2763 N N . GLY A 1 378 ? -18.976 -15.685 33.337 1.00 91.25 378 GLY A N 1
ATOM 2764 C CA . GLY A 1 378 ? -19.073 -15.481 34.787 1.00 91.25 378 GLY A CA 1
ATOM 2765 C C . GLY A 1 378 ? -17.968 -16.168 35.599 1.00 91.25 378 GLY A C 1
ATOM 2766 O O . GLY A 1 378 ? -17.923 -16.005 36.817 1.00 91.25 378 GLY A O 1
ATOM 2767 N N . THR A 1 379 ? -17.062 -16.910 34.954 1.00 95.38 379 THR A N 1
ATOM 2768 C CA . THR A 1 379 ? -15.847 -17.433 35.590 1.00 95.38 379 THR A CA 1
ATOM 2769 C C . THR A 1 379 ? -14.884 -16.294 35.932 1.00 95.38 379 THR A C 1
ATOM 2771 O O . THR A 1 379 ? -14.654 -15.401 35.117 1.00 95.38 379 THR A O 1
ATOM 2774 N N . ALA A 1 380 ? -14.302 -16.332 37.133 1.00 96.38 380 ALA A N 1
ATOM 2775 C CA . ALA A 1 380 ? -13.341 -15.327 37.578 1.00 96.38 380 ALA A CA 1
ATOM 2776 C C . ALA A 1 380 ? -12.069 -15.340 36.714 1.00 96.38 380 ALA A C 1
ATOM 2778 O O . ALA A 1 380 ? -11.591 -16.401 36.301 1.00 96.38 380 ALA A O 1
ATOM 2779 N N . LEU A 1 381 ? -11.486 -14.165 36.472 1.00 97.81 381 LEU A N 1
ATOM 2780 C CA . LEU A 1 381 ? -10.310 -14.023 35.612 1.00 97.81 381 LEU A CA 1
ATOM 2781 C C . LEU A 1 381 ? -9.095 -14.798 36.149 1.00 97.81 381 LEU A C 1
ATOM 2783 O O . LEU A 1 381 ? -8.327 -15.364 35.375 1.00 97.81 381 LEU A O 1
ATOM 2787 N N . GLU A 1 382 ? -8.949 -14.897 37.468 1.00 97.94 382 GLU A N 1
ATOM 2788 C CA . GLU A 1 382 ? -7.916 -15.694 38.130 1.00 97.94 382 GLU A CA 1
ATOM 2789 C C . GLU A 1 382 ? -8.057 -17.189 37.821 1.00 97.94 382 GLU A C 1
ATOM 2791 O O . GLU A 1 382 ? -7.056 -17.884 37.644 1.00 97.94 382 GLU A O 1
ATOM 2796 N N . GLU A 1 383 ? -9.291 -17.688 37.723 1.00 97.50 383 GLU A N 1
ATOM 2797 C CA . GLU A 1 383 ? -9.565 -19.079 37.357 1.00 97.50 383 GLU A CA 1
ATOM 2798 C C . GLU A 1 383 ? -9.276 -19.318 35.869 1.00 97.50 383 GLU A C 1
ATOM 2800 O O . GLU A 1 383 ? -8.658 -20.325 35.510 1.00 97.50 383 GLU A O 1
ATOM 2805 N N . LEU A 1 384 ? -9.641 -18.368 35.001 1.00 97.56 384 LEU A N 1
ATOM 2806 C CA . LEU A 1 384 ? -9.288 -18.408 33.578 1.00 97.56 384 LEU A CA 1
ATOM 2807 C C . LEU A 1 384 ? -7.768 -18.405 33.376 1.00 97.56 384 LEU A C 1
ATOM 2809 O O . LEU A 1 384 ? -7.254 -19.177 32.567 1.00 97.56 384 LEU A O 1
ATOM 2813 N N . PHE A 1 385 ? -7.038 -17.603 34.151 1.00 98.12 385 PHE A N 1
ATOM 2814 C CA . PHE A 1 385 ? -5.579 -17.588 34.146 1.00 98.12 385 PHE A CA 1
ATOM 2815 C C . PHE A 1 385 ? -4.992 -18.911 34.650 1.00 98.12 385 PHE A C 1
ATOM 2817 O O . PHE A 1 385 ? -4.114 -19.482 34.005 1.00 98.12 385 PHE A O 1
ATOM 2824 N N . ALA A 1 386 ? -5.502 -19.450 35.763 1.00 97.19 386 ALA A N 1
ATOM 2825 C CA . ALA A 1 386 ? -5.057 -20.735 36.303 1.00 97.19 386 ALA A CA 1
ATOM 2826 C C . ALA A 1 386 ? -5.257 -21.884 35.299 1.00 97.19 386 ALA A C 1
ATOM 2828 O O . ALA A 1 386 ? -4.393 -22.752 35.172 1.00 97.19 386 ALA A O 1
ATOM 2829 N N . ARG A 1 387 ? -6.342 -21.856 34.513 1.00 94.38 387 ARG A N 1
ATOM 2830 C CA . ARG A 1 387 ? -6.569 -22.802 33.409 1.00 94.38 387 ARG A CA 1
ATOM 2831 C C . ARG A 1 387 ? -5.486 -22.741 32.328 1.00 94.38 387 ARG A C 1
ATOM 2833 O O . ARG A 1 387 ? -5.235 -23.765 31.699 1.00 94.38 387 ARG A O 1
ATOM 2840 N N . GLN A 1 388 ? -4.830 -21.598 32.108 1.00 95.62 388 GLN A N 1
ATOM 2841 C CA . GLN A 1 388 ? -3.706 -21.496 31.161 1.00 95.62 388 GLN A CA 1
ATOM 2842 C C . GLN A 1 388 ? -2.418 -22.137 31.676 1.00 95.62 388 GLN A C 1
ATOM 2844 O O . GLN A 1 388 ? -1.557 -22.495 30.878 1.00 95.62 388 GLN A O 1
ATOM 2849 N N . LEU A 1 389 ? -2.309 -22.323 32.992 1.00 94.44 389 LEU A N 1
ATOM 2850 C CA . LEU A 1 389 ? -1.181 -22.986 33.645 1.00 94.44 389 LEU A CA 1
ATOM 2851 C C . LEU A 1 389 ? -1.437 -24.479 33.911 1.00 94.44 389 LEU A C 1
ATOM 2853 O O . LEU A 1 389 ? -0.571 -25.158 34.453 1.00 94.44 389 LEU A O 1
ATOM 2857 N N . SER A 1 390 ? -2.633 -24.980 33.593 1.00 90.44 390 SER A N 1
ATOM 2858 C CA . SER A 1 390 ? -3.053 -26.347 33.898 1.00 90.44 390 SER A CA 1
ATOM 2859 C C . SER A 1 390 ? -2.660 -27.324 32.790 1.00 90.44 390 SER A C 1
ATOM 2861 O O . SER A 1 390 ? -3.120 -27.197 31.653 1.00 90.44 390 SER A O 1
ATOM 2863 N N . ASP A 1 391 ? -1.908 -28.365 33.155 1.00 81.12 391 ASP A N 1
ATOM 2864 C CA . ASP A 1 391 ? -1.571 -29.478 32.259 1.00 81.12 391 ASP A CA 1
ATOM 2865 C C . ASP A 1 391 ? -2.820 -30.234 31.775 1.00 81.12 391 ASP A C 1
ATOM 2867 O O . ASP A 1 391 ? -2.882 -30.654 30.623 1.00 81.12 391 ASP A O 1
ATOM 2871 N N . GLU A 1 392 ? -3.852 -30.372 32.616 1.00 78.44 392 GLU A N 1
ATOM 2872 C CA . GLU A 1 392 ? -5.108 -31.047 32.250 1.00 78.44 392 GLU A CA 1
ATOM 2873 C C . GLU A 1 392 ? -5.875 -30.287 31.167 1.00 78.44 392 GLU A C 1
ATOM 2875 O O . GLU A 1 392 ? -6.417 -30.887 30.236 1.00 78.44 392 GLU A O 1
ATOM 2880 N N . ALA A 1 393 ? -5.914 -28.957 31.278 1.00 73.94 393 ALA A N 1
ATOM 2881 C CA . ALA A 1 393 ? -6.466 -28.107 30.233 1.00 73.94 393 ALA A CA 1
ATOM 2882 C C . ALA A 1 393 ? -5.563 -28.110 28.990 1.00 73.94 393 ALA A C 1
ATOM 2884 O O . ALA A 1 393 ? -6.066 -27.999 27.875 1.00 73.94 393 ALA A O 1
ATOM 2885 N N . GLY A 1 394 ? -4.242 -28.224 29.170 1.00 66.75 394 GLY A N 1
ATOM 2886 C CA . GLY A 1 394 ? -3.238 -28.415 28.116 1.00 66.75 394 GLY A CA 1
ATOM 2887 C C . GLY A 1 394 ? -3.483 -29.662 27.278 1.00 66.75 394 GLY A C 1
ATOM 2888 O O . GLY A 1 394 ? -3.523 -29.591 26.055 1.00 66.75 394 GLY A O 1
ATOM 2889 N N . ALA A 1 395 ? -3.722 -30.788 27.942 1.00 65.88 395 ALA A N 1
ATOM 2890 C CA . ALA A 1 395 ? -3.836 -32.107 27.329 1.00 65.88 395 ALA A CA 1
ATOM 2891 C C . ALA A 1 395 ? -5.068 -32.289 26.426 1.00 65.88 395 ALA A C 1
ATOM 2893 O O . ALA A 1 395 ? -5.128 -33.258 25.671 1.00 65.88 395 ALA A O 1
ATOM 2894 N N . ARG A 1 396 ? -6.059 -31.389 26.500 1.00 81.12 396 ARG A N 1
ATOM 2895 C CA . ARG A 1 396 ? -7.230 -31.398 25.603 1.00 81.12 396 ARG A CA 1
ATOM 2896 C C . ARG A 1 396 ? -7.004 -30.615 24.312 1.00 81.12 396 ARG A C 1
ATOM 2898 O O . ARG A 1 396 ? -7.841 -30.692 23.416 1.00 81.12 396 ARG A O 1
ATOM 2905 N N . GLU A 1 397 ? -5.902 -29.875 24.212 1.00 86.25 397 GLU A N 1
ATOM 2906 C CA . GLU A 1 397 ? -5.507 -29.225 22.970 1.00 86.25 397 GLU A CA 1
ATOM 2907 C C . GLU A 1 397 ? -4.897 -30.244 22.007 1.00 86.25 397 GLU A C 1
ATOM 2909 O O . GLU A 1 397 ? -4.143 -31.135 22.397 1.00 86.25 397 GLU A O 1
ATOM 2914 N N . ILE A 1 398 ? -5.229 -30.106 20.728 1.00 83.81 398 ILE A N 1
ATOM 2915 C CA . ILE A 1 398 ? -4.699 -30.968 19.672 1.00 83.81 398 ILE A CA 1
ATOM 2916 C C . ILE A 1 398 ? -3.549 -30.223 19.001 1.00 83.81 398 ILE A C 1
ATOM 2918 O O . ILE A 1 398 ? -3.658 -29.030 18.722 1.00 83.81 398 ILE A O 1
ATOM 2922 N N . HIS A 1 399 ? -2.449 -30.925 18.733 1.00 74.75 399 HIS A N 1
ATOM 2923 C CA . HIS A 1 399 ? -1.340 -30.350 17.983 1.00 74.75 399 HIS A CA 1
ATOM 2924 C C . HIS A 1 399 ? -1.767 -30.141 16.517 1.00 74.75 399 HIS A C 1
ATOM 2926 O O . HIS A 1 399 ? -2.318 -31.069 15.923 1.00 74.75 399 HIS A O 1
ATOM 2932 N N . PRO A 1 400 ? -1.500 -28.972 15.908 1.00 68.12 400 PRO A N 1
ATOM 2933 C CA . PRO A 1 400 ? -1.971 -28.644 14.558 1.00 68.12 400 PRO A CA 1
ATOM 2934 C C . PRO A 1 400 ? -1.459 -29.595 13.467 1.00 68.12 400 PRO A C 1
ATOM 2936 O O . PRO A 1 400 ? -2.052 -29.675 12.401 1.00 68.12 400 PRO A O 1
ATOM 2939 N N . GLY A 1 401 ? -0.358 -30.316 13.710 1.00 65.06 401 GLY A N 1
ATOM 2940 C CA . GLY A 1 401 ? 0.189 -31.324 12.786 1.00 65.06 401 GLY A CA 1
ATOM 2941 C C . GLY A 1 401 ? 0.803 -30.758 11.496 1.00 65.06 401 GLY A C 1
ATOM 2942 O O . GLY A 1 401 ? 1.415 -31.508 10.743 1.00 65.06 401 GLY A O 1
ATOM 2943 N N . VAL A 1 402 ? 0.691 -29.444 11.283 1.00 64.75 402 VAL A N 1
ATOM 2944 C CA . VAL A 1 402 ? 1.200 -28.682 10.138 1.00 64.75 402 VAL A CA 1
ATOM 2945 C C . VAL A 1 402 ? 2.154 -27.597 10.649 1.00 64.75 402 VAL A C 1
ATOM 2947 O O . VAL A 1 402 ? 1.912 -26.999 11.701 1.00 64.75 402 VAL A O 1
ATOM 2950 N N . ALA A 1 403 ? 3.254 -27.368 9.929 1.00 66.00 403 ALA A N 1
ATOM 2951 C CA . ALA A 1 403 ? 4.240 -26.340 10.256 1.00 66.00 403 ALA A CA 1
ATOM 2952 C C . ALA A 1 403 ? 3.733 -24.932 9.881 1.00 66.00 403 ALA A C 1
ATOM 2954 O O . ALA A 1 403 ? 2.981 -24.773 8.916 1.00 66.00 403 ALA A O 1
ATOM 2955 N N . ILE A 1 404 ? 4.147 -23.901 10.627 1.00 62.69 404 ILE A N 1
ATOM 2956 C CA . ILE A 1 404 ? 3.684 -22.516 10.414 1.00 62.69 404 ILE A CA 1
ATOM 2957 C C . ILE A 1 404 ? 4.140 -21.952 9.063 1.00 62.69 404 ILE A C 1
ATOM 2959 O O . ILE A 1 404 ? 3.440 -21.152 8.440 1.00 62.69 404 ILE A O 1
ATOM 2963 N N . GLU A 1 405 ? 5.278 -22.431 8.569 1.00 61.84 405 GLU A N 1
ATOM 2964 C CA . GLU A 1 405 ? 5.838 -22.103 7.263 1.00 61.84 405 GLU A CA 1
ATOM 2965 C C . GLU A 1 405 ? 4.907 -22.568 6.138 1.00 61.84 405 GLU A C 1
ATOM 2967 O O . GLU A 1 405 ? 4.603 -21.796 5.234 1.00 61.84 405 GLU A O 1
ATOM 2972 N N . THR A 1 406 ? 4.360 -23.783 6.247 1.00 62.56 406 THR A N 1
ATOM 2973 C CA . THR A 1 406 ? 3.419 -24.348 5.267 1.00 62.56 406 THR A CA 1
ATOM 2974 C C . THR A 1 406 ? 2.112 -23.553 5.217 1.00 62.56 406 THR A C 1
ATOM 2976 O O . THR A 1 406 ? 1.583 -23.290 4.142 1.00 62.56 406 THR A O 1
ATOM 2979 N N . ILE A 1 407 ? 1.615 -23.101 6.373 1.00 64.69 407 ILE A N 1
ATOM 2980 C CA . ILE A 1 407 ? 0.447 -22.209 6.446 1.00 64.69 407 ILE A CA 1
ATOM 2981 C C . ILE A 1 407 ? 0.776 -20.875 5.762 1.00 64.69 407 ILE A C 1
ATOM 2983 O O . ILE A 1 407 ? 0.002 -20.385 4.947 1.00 64.69 407 ILE A O 1
ATOM 2987 N N . THR A 1 408 ? 1.945 -20.302 6.046 1.00 64.50 408 THR A N 1
ATOM 2988 C CA . THR A 1 408 ? 2.378 -19.015 5.482 1.00 64.50 408 THR A CA 1
ATOM 2989 C C . THR A 1 408 ? 2.498 -19.070 3.956 1.00 64.50 408 THR A C 1
ATOM 2991 O O . THR A 1 408 ? 2.017 -18.165 3.276 1.00 64.50 408 THR A O 1
ATOM 2994 N N . GLU A 1 409 ? 3.065 -20.143 3.403 1.00 65.12 409 GLU A N 1
ATOM 2995 C CA . GLU A 1 409 ? 3.162 -20.360 1.953 1.00 65.12 409 GLU A CA 1
ATOM 2996 C C . GLU A 1 409 ? 1.783 -20.410 1.275 1.00 65.12 409 GLU A C 1
ATOM 2998 O O . GLU A 1 409 ? 1.587 -19.762 0.245 1.00 65.12 409 GLU A O 1
ATOM 3003 N N . PHE A 1 410 ? 0.796 -21.089 1.874 1.00 66.56 410 PHE A N 1
ATOM 3004 C CA . PHE A 1 410 ? -0.569 -21.141 1.331 1.00 66.56 410 PHE A CA 1
ATOM 3005 C C . PHE A 1 410 ? -1.241 -19.770 1.274 1.00 66.56 410 PHE A C 1
ATOM 3007 O O . PHE A 1 410 ? -1.923 -19.440 0.300 1.00 66.56 410 PHE A O 1
ATOM 3014 N N . PHE A 1 411 ? -1.046 -18.955 2.310 1.00 66.75 411 PHE A N 1
ATOM 3015 C CA . PHE A 1 411 ? -1.579 -17.598 2.337 1.00 66.75 411 PHE A CA 1
ATOM 3016 C C . PHE A 1 411 ? -0.873 -16.706 1.312 1.00 66.75 411 PHE A C 1
ATOM 3018 O O . PHE A 1 411 ? -1.540 -15.938 0.622 1.00 66.75 411 PHE A O 1
ATOM 3025 N N . LEU A 1 412 ? 0.448 -16.832 1.153 1.00 66.44 412 LEU A N 1
ATOM 3026 C CA . LEU A 1 412 ? 1.204 -16.073 0.154 1.00 66.44 412 LEU A CA 1
ATOM 3027 C C . LEU A 1 412 ? 0.754 -16.397 -1.280 1.00 66.44 412 LEU A C 1
ATOM 3029 O O . LEU A 1 412 ? 0.509 -15.463 -2.043 1.00 66.44 412 LEU A O 1
ATOM 3033 N N . ASP A 1 413 ? 0.551 -17.671 -1.633 1.00 65.88 413 ASP A N 1
ATOM 3034 C CA . ASP A 1 413 ? 0.030 -18.063 -2.958 1.00 65.88 413 ASP A CA 1
ATOM 3035 C C . ASP A 1 413 ? -1.371 -17.491 -3.230 1.00 65.88 413 ASP A C 1
ATOM 3037 O O . ASP A 1 413 ? -1.675 -16.990 -4.321 1.00 65.88 413 ASP A O 1
ATOM 3041 N N . ALA A 1 414 ? -2.258 -17.518 -2.232 1.00 60.72 414 ALA A N 1
ATOM 3042 C CA . ALA A 1 414 ? -3.589 -16.949 -2.396 1.00 60.72 414 ALA A CA 1
ATOM 3043 C C . ALA A 1 414 ? -3.535 -15.425 -2.625 1.00 60.72 414 ALA A C 1
ATOM 3045 O O . ALA A 1 414 ? -4.286 -14.885 -3.449 1.00 60.72 414 ALA A O 1
ATOM 3046 N N . MET A 1 415 ? -2.590 -14.750 -1.962 1.00 64.81 415 MET A N 1
ATOM 3047 C CA . MET A 1 415 ? -2.380 -13.303 -2.030 1.00 64.81 415 MET A CA 1
ATOM 3048 C C . MET A 1 415 ? -1.728 -12.798 -3.320 1.00 64.81 415 MET A C 1
ATOM 3050 O O . MET A 1 415 ? -1.918 -11.624 -3.660 1.00 64.81 415 MET A O 1
ATOM 3054 N N . GLN A 1 416 ? -1.031 -13.669 -4.052 1.00 66.56 416 GLN A N 1
ATOM 3055 C CA . GLN A 1 416 ? -0.347 -13.368 -5.315 1.00 66.56 416 GLN A CA 1
ATOM 3056 C C . GLN A 1 416 ? -1.283 -13.240 -6.524 1.00 66.56 416 GLN A C 1
ATOM 3058 O O . GLN A 1 416 ? -0.813 -12.926 -7.610 1.00 66.56 416 GLN A O 1
ATOM 3063 N N . THR A 1 417 ? -2.596 -13.436 -6.353 1.00 62.25 417 THR A N 1
ATOM 3064 C CA . THR A 1 417 ? -3.579 -13.271 -7.436 1.00 62.25 417 THR A CA 1
ATOM 3065 C C . THR A 1 417 ? -3.656 -11.791 -7.861 1.00 62.25 417 THR A C 1
ATOM 3067 O O . THR A 1 417 ? -4.168 -10.973 -7.080 1.00 62.25 417 THR A O 1
ATOM 3070 N N . PRO A 1 418 ? -3.153 -11.408 -9.053 1.00 53.91 418 PRO A N 1
ATOM 3071 C CA . PRO A 1 418 ? -3.098 -10.009 -9.478 1.00 53.91 418 PRO A CA 1
ATOM 3072 C C . PRO A 1 418 ? -4.502 -9.467 -9.756 1.00 53.91 418 PRO A C 1
ATOM 3074 O O . PRO A 1 418 ? -5.352 -10.180 -10.284 1.00 53.91 418 PRO A O 1
ATOM 3077 N N . GLY A 1 419 ? -4.770 -8.216 -9.373 1.00 59.44 419 GLY A N 1
ATOM 3078 C CA . GLY A 1 419 ? -6.063 -7.556 -9.613 1.00 59.44 419 GLY A CA 1
ATOM 3079 C C . GLY A 1 419 ? -7.255 -8.085 -8.800 1.00 59.44 419 GLY A C 1
ATOM 3080 O O . GLY A 1 419 ? -8.323 -7.485 -8.866 1.00 59.44 419 GLY A O 1
ATOM 3081 N N . ALA A 1 420 ? -7.081 -9.154 -8.016 1.00 70.19 420 ALA A N 1
ATOM 3082 C CA . ALA A 1 420 ? -8.149 -9.717 -7.197 1.00 70.19 420 ALA A CA 1
ATOM 3083 C C . ALA A 1 420 ? -8.503 -8.803 -6.012 1.00 70.19 420 ALA A C 1
ATOM 3085 O O . ALA A 1 420 ? -7.610 -8.322 -5.301 1.00 70.19 420 ALA A O 1
ATOM 3086 N N . THR A 1 421 ? -9.798 -8.602 -5.763 1.00 82.38 421 THR A N 1
ATOM 3087 C CA . THR A 1 421 ? -10.280 -7.897 -4.566 1.00 82.38 421 THR A CA 1
ATOM 3088 C C . THR A 1 421 ? -9.908 -8.659 -3.290 1.00 82.38 421 THR A C 1
ATOM 3090 O O . THR A 1 421 ? -9.519 -9.832 -3.320 1.00 82.38 421 THR A O 1
ATOM 3093 N N . LYS A 1 422 ? -10.037 -8.004 -2.129 1.00 82.69 422 LYS A N 1
ATOM 3094 C CA . LYS A 1 422 ? -9.812 -8.657 -0.831 1.00 82.69 422 LYS A CA 1
ATOM 3095 C C . LYS A 1 422 ? -10.708 -9.890 -0.680 1.00 82.69 422 LYS A C 1
ATOM 3097 O O . LYS A 1 422 ? -10.226 -10.955 -0.310 1.00 82.69 422 LYS A O 1
ATOM 3102 N N . GLU A 1 423 ? -11.977 -9.767 -1.046 1.00 83.88 423 GLU A N 1
ATOM 3103 C CA . GLU A 1 423 ? -12.979 -10.832 -0.997 1.00 83.88 423 GLU A CA 1
ATOM 3104 C C . GLU A 1 423 ? -12.625 -11.978 -1.954 1.00 83.88 423 GLU A C 1
ATOM 3106 O O . GLU A 1 423 ? -12.755 -13.144 -1.603 1.00 83.88 423 GLU A O 1
ATOM 3111 N N . GLU A 1 424 ? -12.113 -11.688 -3.152 1.00 84.62 424 GLU A N 1
ATOM 3112 C CA . GLU A 1 424 ? -11.640 -12.711 -4.096 1.00 84.62 424 GLU A CA 1
ATOM 3113 C C . GLU A 1 424 ? -10.460 -13.518 -3.558 1.00 84.62 424 GLU A C 1
ATOM 3115 O O . GLU A 1 424 ? -10.458 -14.749 -3.637 1.00 84.62 424 GLU A O 1
ATOM 3120 N N . LYS A 1 425 ? -9.485 -12.840 -2.953 1.00 86.31 425 LYS A N 1
ATOM 3121 C CA . LYS A 1 425 ? -8.350 -13.499 -2.301 1.00 86.31 425 LYS A CA 1
ATOM 3122 C C . LYS A 1 425 ? -8.812 -14.323 -1.097 1.00 86.31 425 LYS A C 1
ATOM 3124 O O . LYS A 1 425 ? -8.384 -15.464 -0.947 1.00 86.31 425 LYS A O 1
ATOM 3129 N N . LEU A 1 426 ? -9.745 -13.804 -0.295 1.00 90.38 426 LEU A N 1
ATOM 3130 C CA . LEU A 1 426 ? -10.358 -14.535 0.819 1.00 90.38 426 LEU A CA 1
ATOM 3131 C C . LEU A 1 426 ? -11.136 -15.771 0.349 1.00 90.38 426 LEU A C 1
ATOM 3133 O O . LEU A 1 426 ? -11.006 -16.825 0.963 1.00 90.38 426 LEU A O 1
ATOM 3137 N N . ARG A 1 427 ? -11.859 -15.704 -0.776 1.00 91.12 427 ARG A N 1
ATOM 3138 C CA . ARG A 1 427 ? -12.500 -16.882 -1.388 1.00 91.12 427 ARG A CA 1
ATOM 3139 C C . ARG A 1 427 ? -11.483 -17.924 -1.843 1.00 91.12 427 ARG A C 1
ATOM 3141 O O . ARG A 1 427 ? -11.711 -19.117 -1.659 1.00 91.12 427 ARG A O 1
ATOM 3148 N N . LYS A 1 428 ? -10.339 -17.503 -2.396 1.00 87.69 428 LYS A N 1
ATOM 3149 C CA . LYS A 1 428 ? -9.250 -18.424 -2.767 1.00 87.69 428 LYS A CA 1
ATOM 3150 C C . LYS A 1 428 ? -8.669 -19.118 -1.529 1.00 87.69 428 LYS A C 1
ATOM 3152 O O . LYS A 1 428 ? -8.533 -20.340 -1.536 1.00 87.69 428 LYS A O 1
ATOM 3157 N N . ILE A 1 429 ? -8.415 -18.372 -0.450 1.00 88.69 429 ILE A N 1
ATOM 3158 C CA . ILE A 1 429 ? -8.010 -18.947 0.846 1.00 88.69 429 ILE A CA 1
ATOM 3159 C C . ILE A 1 429 ? -9.087 -19.917 1.354 1.00 88.69 429 ILE A C 1
ATOM 3161 O O . ILE A 1 429 ? -8.765 -21.020 1.790 1.00 88.69 429 ILE A O 1
ATOM 3165 N N . GLY A 1 430 ? -10.365 -19.558 1.230 1.00 89.81 430 GLY A N 1
ATOM 3166 C CA . GLY A 1 430 ? -11.492 -20.403 1.615 1.00 89.81 430 GLY A CA 1
ATOM 3167 C C . GLY A 1 430 ? -11.582 -21.713 0.826 1.00 89.81 430 GLY A C 1
ATOM 3168 O O . GLY A 1 430 ? -11.851 -22.766 1.404 1.00 89.81 430 GLY A O 1
ATOM 3169 N N . ALA A 1 431 ? -11.294 -21.684 -0.478 1.00 87.88 431 ALA A N 1
ATOM 3170 C CA . ALA A 1 431 ? -11.229 -22.882 -1.314 1.00 87.88 431 ALA A CA 1
ATOM 3171 C C . ALA A 1 431 ? -10.099 -23.827 -0.873 1.00 87.88 431 ALA A C 1
ATOM 3173 O O . ALA A 1 431 ? -10.309 -25.038 -0.796 1.00 87.88 431 ALA A O 1
ATOM 3174 N N . VAL A 1 432 ? -8.933 -23.275 -0.521 1.00 83.12 432 VAL A N 1
ATOM 3175 C CA . VAL A 1 432 ? -7.815 -24.043 0.050 1.00 83.12 432 VAL A CA 1
ATOM 3176 C C . VAL A 1 432 ? -8.199 -24.617 1.416 1.00 83.12 432 VAL A C 1
ATOM 3178 O O . VAL A 1 432 ? -8.013 -25.809 1.651 1.00 83.12 432 VAL A O 1
ATOM 3181 N N . ALA A 1 433 ? -8.811 -23.811 2.289 1.00 87.62 433 ALA A N 1
ATOM 3182 C CA . ALA A 1 433 ? -9.273 -24.245 3.606 1.00 87.62 433 ALA A CA 1
ATOM 3183 C C . ALA A 1 433 ? -10.267 -25.414 3.515 1.00 87.62 433 ALA A C 1
ATOM 3185 O O . ALA A 1 433 ? -10.202 -26.347 4.309 1.00 87.62 433 ALA A O 1
ATOM 3186 N N . ALA A 1 434 ? -11.167 -25.389 2.527 1.00 88.69 434 ALA A N 1
ATOM 3187 C CA . ALA A 1 434 ? -12.139 -26.454 2.296 1.00 88.69 434 ALA A CA 1
ATOM 3188 C C . ALA A 1 434 ? -11.521 -27.762 1.774 1.00 88.69 434 ALA A C 1
ATOM 3190 O O . ALA A 1 434 ? -12.137 -28.816 1.931 1.00 88.69 434 ALA A O 1
ATOM 3191 N N . ALA A 1 435 ? -10.354 -27.693 1.130 1.00 85.81 435 ALA A N 1
ATOM 3192 C CA . ALA A 1 435 ? -9.656 -28.842 0.557 1.00 85.81 435 ALA A CA 1
ATOM 3193 C C . ALA A 1 435 ? -8.557 -29.412 1.473 1.00 85.81 435 ALA A C 1
ATOM 3195 O O . ALA A 1 435 ? -8.021 -30.480 1.179 1.00 85.81 435 ALA A O 1
ATOM 3196 N N . ALA A 1 436 ? -8.208 -28.710 2.554 1.00 84.56 436 ALA A N 1
ATOM 3197 C CA . ALA A 1 436 ? -7.137 -29.100 3.461 1.00 84.56 436 ALA A CA 1
ATOM 3198 C C . ALA A 1 436 ? -7.478 -30.373 4.254 1.00 84.56 436 ALA A C 1
ATOM 3200 O O . ALA A 1 436 ? -8.575 -30.508 4.803 1.00 84.56 436 ALA A O 1
ATOM 3201 N N . ASP A 1 437 ? -6.505 -31.281 4.359 1.00 85.50 437 ASP A N 1
ATOM 3202 C CA . ASP A 1 437 ? -6.606 -32.449 5.234 1.00 85.50 437 ASP A CA 1
ATOM 3203 C C . ASP A 1 437 ? -6.435 -32.001 6.690 1.00 85.50 437 ASP A C 1
ATOM 3205 O O . ASP A 1 437 ? -5.371 -31.538 7.100 1.00 85.50 437 ASP A O 1
ATOM 3209 N N . THR A 1 438 ? -7.519 -32.067 7.456 1.00 89.56 438 THR A N 1
ATOM 3210 C CA . THR A 1 438 ? -7.593 -31.588 8.840 1.00 89.56 438 THR A CA 1
ATOM 3211 C C . THR A 1 438 ? -8.354 -32.599 9.695 1.00 89.56 438 THR A C 1
ATOM 3213 O O . THR A 1 438 ? -9.000 -33.522 9.192 1.00 89.56 438 THR A O 1
ATOM 3216 N N . VAL A 1 439 ? -8.305 -32.437 11.020 1.00 90.75 439 VAL A N 1
ATOM 3217 C CA . VAL A 1 439 ? -9.204 -33.188 11.911 1.00 90.75 439 VAL A CA 1
ATOM 3218 C C . VAL A 1 439 ? -10.671 -32.916 11.559 1.00 90.75 439 VAL A C 1
ATOM 3220 O O . VAL A 1 439 ? -11.006 -31.875 11.001 1.00 90.75 439 VAL A O 1
ATOM 3223 N N . SER A 1 440 ? -11.574 -33.826 11.930 1.00 92.56 440 SER A N 1
ATOM 3224 C CA . SER A 1 440 ? -12.999 -33.627 11.648 1.00 92.56 440 SER A CA 1
ATOM 3225 C C . SER A 1 440 ? -13.569 -32.397 12.369 1.00 92.56 440 SER A C 1
ATOM 3227 O O . SER A 1 440 ? -13.176 -32.088 13.499 1.00 92.56 440 SER A O 1
ATOM 3229 N N . GLU A 1 441 ? -14.537 -31.726 11.740 1.00 93.12 441 GLU A N 1
ATOM 3230 C CA . GLU A 1 441 ? -15.246 -30.580 12.325 1.00 93.12 441 GLU A CA 1
ATOM 3231 C C . GLU A 1 441 ? -15.805 -30.887 13.735 1.00 93.12 441 GLU A C 1
ATOM 3233 O O . GLU A 1 441 ? -15.506 -30.117 14.651 1.00 93.12 441 GLU A O 1
ATOM 3238 N N . PRO A 1 442 ? -16.490 -32.026 13.994 1.00 93.94 442 PRO A N 1
ATOM 3239 C CA . PRO A 1 442 ? -16.921 -32.387 15.348 1.00 93.94 442 PRO A CA 1
ATOM 3240 C C . PRO A 1 442 ? -15.767 -32.527 16.348 1.00 93.94 442 PRO A C 1
ATOM 3242 O O . PRO A 1 442 ? -15.858 -32.023 17.464 1.00 93.94 442 PRO A O 1
ATOM 3245 N N . THR A 1 443 ? -14.654 -33.152 15.946 1.00 93.31 443 THR A N 1
ATOM 3246 C CA . THR A 1 443 ? -13.470 -33.291 16.809 1.00 93.31 443 THR A CA 1
ATOM 3247 C C . THR A 1 443 ? -12.916 -31.927 17.204 1.00 93.31 443 THR A C 1
ATOM 3249 O O . THR A 1 443 ? -12.604 -31.698 18.372 1.00 93.31 443 THR A O 1
ATOM 3252 N N . ARG A 1 444 ? -12.807 -30.995 16.249 1.00 94.00 444 ARG A N 1
ATOM 3253 C CA . ARG A 1 444 ? -12.315 -29.647 16.545 1.00 94.00 444 ARG A CA 1
ATOM 3254 C C . ARG A 1 444 ? -13.292 -28.874 17.427 1.00 94.00 444 ARG A C 1
ATOM 3256 O O . ARG A 1 444 ? -12.857 -28.206 18.368 1.00 94.00 444 ARG A O 1
ATOM 3263 N N . ARG A 1 445 ? -14.590 -28.990 17.147 1.00 96.06 445 ARG A N 1
ATOM 3264 C CA . ARG A 1 445 ? -15.665 -28.375 17.927 1.00 96.06 445 ARG A CA 1
ATOM 3265 C C . ARG A 1 445 ? -15.634 -28.824 19.388 1.00 96.06 445 ARG A C 1
ATOM 3267 O O . ARG A 1 445 ? -15.791 -27.984 20.269 1.00 96.06 445 ARG A O 1
ATOM 3274 N N . ASP A 1 446 ? -15.370 -30.102 19.658 1.00 95.56 446 ASP A N 1
ATOM 3275 C CA . ASP A 1 446 ? -15.246 -30.613 21.027 1.00 95.56 446 ASP A CA 1
ATOM 3276 C C . ASP A 1 446 ? -14.086 -29.955 21.782 1.00 95.56 446 ASP A C 1
ATOM 3278 O O . ASP A 1 446 ? -14.240 -29.602 22.951 1.00 95.56 446 ASP A O 1
ATOM 3282 N N . VAL A 1 447 ? -12.942 -29.716 21.130 1.00 94.12 447 VAL A N 1
ATOM 3283 C CA . VAL A 1 447 ? -11.828 -28.969 21.746 1.00 94.12 447 VAL A CA 1
ATOM 3284 C C . VAL A 1 447 ? -12.263 -27.546 22.099 1.00 94.12 447 VAL A C 1
ATOM 3286 O O . VAL A 1 447 ? -12.018 -27.089 23.213 1.00 94.12 447 VAL A O 1
ATOM 3289 N N . ILE A 1 448 ? -12.950 -26.853 21.184 1.00 96.50 448 ILE A N 1
ATOM 3290 C CA . ILE A 1 448 ? -13.459 -25.496 21.435 1.00 96.50 448 ILE A CA 1
ATOM 3291 C C . ILE A 1 448 ? -14.461 -25.488 22.592 1.00 96.50 448 ILE A C 1
ATOM 3293 O O . ILE A 1 448 ? -14.320 -24.680 23.505 1.00 96.50 448 ILE A O 1
ATOM 3297 N N . ALA A 1 449 ? -15.412 -26.421 22.617 1.00 96.50 449 ALA A N 1
ATOM 3298 C CA . ALA A 1 449 ? -16.384 -26.544 23.700 1.00 96.50 449 ALA A CA 1
ATOM 3299 C C . ALA A 1 449 ? -15.702 -26.710 25.069 1.00 96.50 449 ALA A C 1
ATOM 3301 O O . ALA A 1 449 ? -16.148 -26.134 26.057 1.00 96.50 449 ALA A O 1
ATOM 3302 N N . HIS A 1 450 ? -14.593 -27.451 25.132 1.00 93.62 450 HIS A N 1
ATOM 3303 C CA . HIS A 1 450 ? -13.822 -27.633 26.363 1.00 93.62 450 HIS A CA 1
ATOM 3304 C C . HIS A 1 450 ? -13.058 -26.386 26.823 1.00 93.62 450 HIS A C 1
ATOM 3306 O O . HIS A 1 450 ? -12.831 -26.226 28.026 1.00 93.62 450 HIS A O 1
ATOM 3312 N N . ARG A 1 451 ? -12.671 -25.493 25.903 1.00 92.62 451 ARG A N 1
ATOM 3313 C CA . ARG A 1 451 ? -12.029 -24.214 26.255 1.00 92.62 451 ARG A CA 1
ATOM 3314 C C . ARG A 1 451 ? -12.985 -23.279 26.991 1.00 92.62 451 ARG A C 1
ATOM 3316 O O . ARG A 1 451 ? -12.531 -22.447 27.780 1.00 92.62 451 ARG A O 1
ATOM 3323 N N . LEU A 1 452 ? -14.286 -23.401 26.736 1.00 95.69 452 LEU A N 1
ATOM 3324 C CA . LEU A 1 452 ? -15.303 -22.474 27.220 1.00 95.69 452 LEU A CA 1
ATOM 3325 C C . LEU A 1 452 ? -15.954 -22.980 28.521 1.00 95.69 452 LEU A C 1
ATOM 3327 O O . LEU A 1 452 ? -16.439 -24.110 28.560 1.00 95.69 452 LEU A O 1
ATOM 3331 N N . PRO A 1 453 ? -15.999 -22.165 29.592 1.00 94.38 453 PRO A N 1
ATOM 3332 C CA . PRO A 1 453 ? -16.735 -22.510 30.811 1.00 94.38 453 PRO A CA 1
ATOM 3333 C C . PRO A 1 453 ? -18.261 -22.524 30.628 1.00 94.38 453 PRO A C 1
ATOM 3335 O O . PRO A 1 453 ? -18.947 -23.267 31.322 1.00 94.38 453 PRO A O 1
ATOM 3338 N N . SER A 1 454 ? -18.781 -21.719 29.694 1.00 94.81 454 SER A N 1
ATOM 3339 C CA . SER A 1 454 ? -20.199 -21.644 29.322 1.00 94.81 454 SER A CA 1
ATOM 3340 C C . SER A 1 454 ? -20.355 -21.804 27.812 1.00 94.81 454 SER A C 1
ATOM 3342 O O . SER A 1 454 ? -19.495 -21.361 27.049 1.00 94.81 454 SER A O 1
ATOM 3344 N N . HIS A 1 455 ? -21.452 -22.428 27.381 1.00 96.50 455 HIS A N 1
ATOM 3345 C CA . HIS A 1 455 ? -21.814 -22.595 25.965 1.00 96.50 455 HIS A CA 1
ATOM 3346 C C . HIS A 1 455 ? -22.995 -21.710 25.548 1.00 96.50 455 HIS A C 1
ATOM 3348 O O . HIS A 1 455 ? -23.404 -21.753 24.389 1.00 96.50 455 HIS A O 1
ATOM 3354 N N . ASP A 1 456 ? -23.515 -20.905 26.473 1.00 93.69 456 ASP A N 1
ATOM 3355 C CA . ASP A 1 456 ? -24.623 -19.982 26.241 1.00 93.69 456 ASP A CA 1
ATOM 3356 C C . ASP A 1 456 ? -24.104 -18.568 25.978 1.00 93.69 456 ASP A C 1
ATOM 3358 O O . ASP A 1 456 ? -23.175 -18.103 26.647 1.00 93.69 456 ASP A O 1
ATOM 3362 N N . TRP A 1 457 ? -24.740 -17.860 25.041 1.00 95.06 457 TRP A N 1
ATOM 3363 C CA . TRP A 1 457 ? -24.460 -16.443 24.815 1.00 95.06 457 TRP A CA 1
ATOM 3364 C C . TRP A 1 457 ? -24.747 -15.616 26.080 1.00 95.06 457 TRP A C 1
ATOM 3366 O O . TRP A 1 457 ? -25.761 -15.839 26.752 1.00 95.06 457 TRP A O 1
ATOM 3376 N N . PRO A 1 458 ? -23.882 -14.645 26.422 1.00 92.25 458 PRO A N 1
ATOM 3377 C CA . PRO A 1 458 ? -24.120 -13.757 27.554 1.00 92.25 458 PRO A CA 1
ATOM 3378 C C . PRO A 1 458 ? -25.271 -12.784 27.281 1.00 92.25 458 PRO A C 1
ATOM 3380 O O . PRO A 1 458 ? -25.726 -12.617 26.158 1.00 92.25 458 PRO A O 1
ATOM 3383 N N . ARG A 1 459 ? -25.713 -12.059 28.316 1.00 87.94 459 ARG A N 1
ATOM 3384 C CA . ARG A 1 459 ? -26.616 -10.903 28.128 1.00 87.94 459 ARG A CA 1
ATOM 3385 C C . ARG A 1 459 ? -25.911 -9.672 27.555 1.00 87.94 459 ARG A C 1
ATOM 3387 O O . ARG A 1 459 ? -26.566 -8.818 26.972 1.00 87.94 459 ARG A O 1
ATOM 3394 N N . ARG A 1 460 ? -24.602 -9.559 27.786 1.00 89.44 460 ARG A N 1
ATOM 3395 C CA . ARG A 1 460 ? -23.741 -8.496 27.255 1.00 89.44 460 ARG A CA 1
ATOM 3396 C C . ARG A 1 460 ? -23.578 -8.661 25.746 1.00 89.44 460 ARG A C 1
ATOM 3398 O O . ARG A 1 460 ? -23.672 -9.781 25.248 1.00 89.44 460 ARG A O 1
ATOM 3405 N N . VAL A 1 461 ? -23.302 -7.568 25.041 1.00 95.12 461 VAL A N 1
ATOM 3406 C CA . VAL A 1 461 ? -23.011 -7.612 23.606 1.00 95.12 461 VAL A CA 1
ATOM 3407 C C . VAL A 1 461 ? -21.658 -8.287 23.392 1.00 95.12 461 VAL A C 1
ATOM 3409 O O . VAL A 1 461 ? -20.621 -7.781 23.825 1.00 95.12 461 VAL A O 1
ATOM 3412 N N . LEU A 1 462 ? -21.681 -9.438 22.725 1.00 97.12 462 LEU A N 1
ATOM 3413 C CA . LEU A 1 462 ? -20.501 -10.202 22.344 1.00 97.12 462 LEU A CA 1
ATOM 3414 C C . LEU A 1 462 ? -20.511 -10.382 20.827 1.00 97.12 462 LEU A C 1
ATOM 3416 O O . LEU A 1 462 ? -21.500 -10.843 20.268 1.00 97.12 462 LEU A O 1
ATOM 3420 N N . ARG A 1 463 ? -19.414 -10.010 20.169 1.00 98.19 463 ARG A N 1
ATOM 3421 C CA . ARG A 1 463 ? -19.255 -10.051 18.713 1.00 98.19 463 ARG A CA 1
ATOM 3422 C C . ARG A 1 463 ? -18.044 -10.892 18.348 1.00 98.19 463 ARG A C 1
ATOM 3424 O O . ARG A 1 463 ? -16.943 -10.650 18.839 1.00 98.19 463 ARG A O 1
ATOM 3431 N N . MET A 1 464 ? -18.240 -11.870 17.475 1.00 97.75 464 MET A N 1
ATOM 3432 C CA . MET A 1 464 ? -17.186 -12.760 16.997 1.00 97.75 464 MET A CA 1
ATOM 3433 C C . MET A 1 464 ? -17.062 -12.679 15.493 1.00 97.75 464 MET A C 1
ATOM 3435 O O . MET A 1 464 ? -18.062 -12.651 14.784 1.00 97.75 464 MET A O 1
ATOM 3439 N N . THR A 1 465 ? -15.836 -12.673 15.001 1.00 98.06 465 THR A N 1
ATOM 3440 C CA . THR A 1 465 ? -15.564 -12.496 13.575 1.00 98.06 465 THR A CA 1
ATOM 3441 C C . THR A 1 465 ? -15.347 -13.841 12.894 1.00 98.06 465 THR A C 1
ATOM 3443 O O . THR A 1 465 ? -14.673 -14.726 13.425 1.00 98.06 465 THR A O 1
ATOM 3446 N N . GLY A 1 466 ? -15.890 -13.996 11.692 1.00 97.38 466 GLY A N 1
ATOM 3447 C CA . GLY A 1 466 ? -15.586 -15.100 10.787 1.00 97.38 466 GLY A CA 1
ATOM 3448 C C . GLY A 1 466 ? -15.632 -14.626 9.341 1.00 97.38 466 GLY A C 1
ATOM 3449 O O . GLY A 1 466 ? -16.314 -13.654 9.033 1.00 97.38 466 GLY A O 1
ATOM 3450 N N . ILE A 1 467 ? -14.914 -15.298 8.448 1.00 97.50 467 ILE A N 1
ATOM 3451 C CA . ILE A 1 467 ? -15.012 -15.053 7.006 1.00 97.50 467 ILE A CA 1
ATOM 3452 C C . ILE A 1 467 ? -15.854 -16.157 6.375 1.00 97.50 467 ILE A C 1
ATOM 3454 O O . ILE A 1 467 ? -15.590 -17.340 6.595 1.00 97.50 467 ILE A O 1
ATOM 3458 N N . ASP A 1 468 ? -16.853 -15.784 5.579 1.00 96.56 468 ASP A N 1
ATOM 3459 C CA . ASP A 1 468 ? -17.570 -16.740 4.737 1.00 96.56 468 ASP A CA 1
ATOM 3460 C C . ASP A 1 468 ? -16.661 -17.243 3.609 1.00 96.56 468 ASP A C 1
ATOM 3462 O O . ASP A 1 468 ? -16.086 -16.450 2.864 1.00 96.56 468 ASP A O 1
ATOM 3466 N N . LEU A 1 469 ? -16.537 -18.563 3.468 1.00 93.25 469 LEU A N 1
ATOM 3467 C CA . LEU A 1 469 ? -15.650 -19.172 2.472 1.00 93.25 469 LEU A CA 1
ATOM 3468 C C . LEU A 1 469 ? -16.056 -18.872 1.027 1.00 93.25 469 LEU A C 1
ATOM 3470 O O . LEU A 1 469 ? -15.192 -18.740 0.162 1.00 93.25 469 LEU A O 1
ATOM 3474 N N . ASP A 1 470 ? -17.356 -18.837 0.755 1.00 88.75 470 ASP A N 1
ATOM 3475 C CA . ASP A 1 470 ? -17.903 -18.770 -0.593 1.00 88.75 470 ASP A CA 1
ATOM 3476 C C . ASP A 1 470 ? -18.016 -17.312 -1.076 1.00 88.75 470 ASP A C 1
ATOM 3478 O O . ASP A 1 470 ? -17.901 -17.066 -2.280 1.00 88.75 470 ASP A O 1
ATOM 3482 N N . THR A 1 471 ? -18.203 -16.341 -0.168 1.00 90.38 471 THR A N 1
ATOM 3483 C CA . THR A 1 471 ? -18.276 -14.903 -0.509 1.00 90.38 471 THR A CA 1
ATOM 3484 C C . THR A 1 471 ? -16.998 -14.125 -0.203 1.00 90.38 471 THR A C 1
ATOM 3486 O O . THR A 1 471 ? -16.723 -13.140 -0.884 1.00 90.38 471 THR A O 1
ATOM 3489 N N . GLY A 1 472 ? -16.187 -14.570 0.760 1.00 90.75 472 GLY A N 1
ATOM 3490 C CA . GLY A 1 472 ? -15.025 -13.831 1.257 1.00 90.75 472 GLY A CA 1
ATOM 3491 C C . GLY A 1 472 ? -15.391 -12.656 2.170 1.00 90.75 472 GLY A C 1
ATOM 3492 O O . GLY A 1 472 ? -14.521 -11.863 2.519 1.00 90.75 472 GLY A O 1
ATOM 3493 N N . GLU A 1 473 ? -16.662 -12.521 2.553 1.00 94.12 473 GLU A N 1
ATOM 3494 C CA . GLU A 1 473 ? -17.140 -11.424 3.394 1.00 94.12 473 GLU A CA 1
ATOM 3495 C C . GLU A 1 473 ? -16.869 -11.684 4.879 1.00 94.12 473 GLU A C 1
ATOM 3497 O O . GLU A 1 473 ? -17.013 -12.808 5.371 1.00 94.12 473 GLU A O 1
ATOM 3502 N N . LEU A 1 474 ? -16.554 -10.610 5.608 1.00 95.12 474 LEU A N 1
ATOM 3503 C CA . LEU A 1 474 ? -16.553 -10.610 7.066 1.00 95.12 474 LEU A CA 1
ATOM 3504 C C . LEU A 1 474 ? -17.988 -10.730 7.590 1.00 95.12 474 LEU A C 1
ATOM 3506 O O . LEU A 1 474 ? -18.859 -9.924 7.264 1.00 95.12 474 LEU A O 1
ATOM 3510 N N . VAL A 1 475 ? -18.209 -11.716 8.449 1.00 97.00 475 VAL A N 1
ATOM 3511 C CA . VAL A 1 475 ? -19.453 -11.953 9.174 1.00 97.00 475 VAL A CA 1
ATOM 3512 C C . VAL A 1 475 ? -19.195 -11.793 10.665 1.00 97.00 475 VAL A C 1
ATOM 3514 O O . VAL A 1 475 ? -18.220 -12.321 11.204 1.00 97.00 475 VAL A O 1
ATOM 3517 N N . ILE A 1 476 ? -20.087 -11.057 11.324 1.00 97.81 476 ILE A N 1
ATOM 3518 C CA . ILE A 1 476 ? -20.098 -10.897 12.774 1.00 97.81 476 ILE A CA 1
ATOM 3519 C C . ILE A 1 476 ? -21.192 -11.795 13.339 1.00 97.81 476 ILE A C 1
ATOM 3521 O O . ILE A 1 476 ? -22.359 -11.639 12.987 1.00 97.81 476 ILE A O 1
ATOM 3525 N N . PHE A 1 477 ? -20.801 -12.737 14.191 1.00 97.31 477 PHE A N 1
ATOM 3526 C CA . PHE A 1 477 ? -21.715 -13.529 15.002 1.00 97.31 477 PHE A CA 1
ATOM 3527 C C . PHE A 1 477 ? -21.923 -12.838 16.343 1.00 97.31 477 PHE A C 1
ATOM 3529 O O . PHE A 1 477 ? -20.959 -12.499 17.032 1.00 97.31 477 PHE A O 1
ATOM 3536 N N . ASP A 1 478 ? -23.179 -12.672 16.716 1.00 95.19 478 ASP A N 1
ATOM 3537 C CA . ASP A 1 478 ? -23.625 -12.090 17.972 1.00 95.19 478 ASP A CA 1
ATOM 3538 C C . ASP A 1 478 ? -24.768 -12.908 18.591 1.00 95.19 478 ASP A C 1
ATOM 3540 O O . ASP A 1 478 ? -25.196 -13.942 18.064 1.00 95.19 478 ASP A O 1
ATOM 3544 N N . ASN A 1 479 ? -25.272 -12.423 19.723 1.00 87.88 479 ASN A N 1
ATOM 3545 C CA . ASN A 1 479 ? -26.325 -13.059 20.510 1.00 87.88 479 ASN A CA 1
ATOM 3546 C C . ASN A 1 479 ? -27.614 -13.317 19.702 1.00 87.88 479 ASN A C 1
ATOM 3548 O O . ASN A 1 479 ? -28.351 -14.254 20.014 1.00 87.88 479 ASN A O 1
ATOM 3552 N N . ASP A 1 480 ? -27.875 -12.508 18.671 1.00 90.94 480 ASP A N 1
ATOM 3553 C CA . ASP A 1 480 ? -29.100 -12.539 17.867 1.00 90.94 480 ASP A CA 1
ATOM 3554 C C . ASP A 1 480 ? -28.915 -13.272 16.528 1.00 90.94 480 ASP A C 1
ATOM 3556 O O . ASP A 1 480 ? -29.875 -13.506 15.792 1.00 90.94 480 ASP A O 1
ATOM 3560 N N . SER A 1 481 ? -27.694 -13.720 16.227 1.00 90.94 481 SER A N 1
ATOM 3561 C CA . SER A 1 481 ? -27.349 -14.384 14.968 1.00 90.94 481 SER A CA 1
ATOM 3562 C C . SER A 1 481 ? -27.992 -15.767 14.790 1.00 90.94 481 SER A C 1
ATOM 3564 O O . SER A 1 481 ? -27.953 -16.332 13.697 1.00 90.94 481 SER A O 1
ATOM 3566 N N . GLY A 1 482 ? -28.561 -16.351 15.852 1.00 92.25 482 GLY A N 1
ATOM 3567 C CA . GLY A 1 482 ? -29.153 -17.696 15.825 1.00 92.25 482 GLY A CA 1
ATOM 3568 C C . GLY A 1 482 ? -28.127 -18.833 15.703 1.00 92.25 482 GLY A C 1
ATOM 3569 O O . GLY A 1 482 ? -28.489 -19.959 15.361 1.00 92.25 482 GLY A O 1
ATOM 3570 N N . VAL A 1 483 ? -26.852 -18.545 15.975 1.00 96.06 483 VAL A N 1
ATOM 3571 C CA . VAL A 1 483 ? -25.724 -19.489 15.944 1.00 96.06 483 VAL A CA 1
ATOM 3572 C C . VAL A 1 483 ? -25.356 -19.876 17.375 1.00 96.06 483 VAL A C 1
ATOM 3574 O O . VAL A 1 483 ? -25.369 -19.025 18.257 1.00 96.06 483 VAL A O 1
ATOM 3577 N N . GLY A 1 484 ? -25.017 -21.140 17.642 1.00 96.38 484 GLY A N 1
ATOM 3578 C CA . GLY A 1 484 ? -24.532 -21.549 18.965 1.00 96.38 484 GLY A CA 1
ATOM 3579 C C . GLY A 1 484 ? -23.177 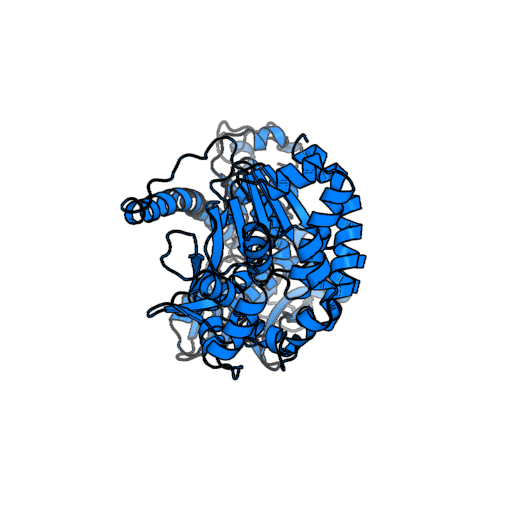-20.913 19.297 1.00 96.38 484 GLY A C 1
ATOM 3580 O O . GLY A 1 484 ? -22.312 -20.834 18.428 1.00 96.38 484 GLY A O 1
ATOM 3581 N N . LEU A 1 485 ? -22.954 -20.499 20.552 1.00 97.62 485 LEU A N 1
ATOM 3582 C CA . LEU A 1 485 ? -21.713 -19.816 20.962 1.00 97.62 485 LEU A CA 1
ATOM 3583 C C . LEU A 1 485 ? -20.459 -20.634 20.621 1.00 97.62 485 LEU A C 1
ATOM 3585 O O . LEU A 1 485 ? -19.491 -20.104 20.087 1.00 97.62 485 LEU A O 1
ATOM 3589 N N . VAL A 1 486 ? -20.492 -21.943 20.891 1.00 98.12 486 VAL A N 1
ATOM 3590 C CA . VAL A 1 486 ? -19.382 -22.857 20.575 1.00 98.12 486 VAL A CA 1
ATOM 3591 C C . VAL A 1 486 ? -19.078 -22.864 19.076 1.00 98.12 486 VAL A C 1
ATOM 3593 O O . VAL A 1 486 ? -17.909 -22.885 18.702 1.00 98.12 486 VAL A O 1
ATOM 3596 N N . ASP A 1 487 ? -20.105 -22.816 18.227 1.00 97.94 487 ASP A N 1
ATOM 3597 C CA . ASP A 1 487 ? -19.950 -22.848 16.770 1.00 97.94 487 ASP A CA 1
ATOM 3598 C C . ASP A 1 487 ? -19.419 -21.509 16.240 1.00 97.94 487 ASP A C 1
ATOM 3600 O O . ASP A 1 487 ? -18.563 -21.501 15.359 1.00 97.94 487 ASP A O 1
ATOM 3604 N N . ALA A 1 488 ? -19.845 -20.384 16.826 1.00 98.06 488 ALA A N 1
ATOM 3605 C CA . ALA A 1 488 ? -19.306 -19.059 16.516 1.00 98.06 488 ALA A CA 1
ATOM 3606 C C . ALA A 1 488 ? -17.821 -18.930 16.911 1.00 98.06 488 ALA A C 1
ATOM 3608 O O . ALA A 1 488 ? -17.004 -18.482 16.104 1.00 98.06 488 ALA A O 1
ATOM 3609 N N . VAL A 1 489 ? -17.440 -19.397 18.110 1.00 98.38 489 VAL A N 1
ATOM 3610 C CA . VAL A 1 489 ? -16.028 -19.447 18.536 1.00 98.38 489 VAL A CA 1
ATOM 3611 C C . VAL A 1 489 ? -15.235 -20.385 17.629 1.00 98.38 489 VAL A C 1
ATOM 3613 O O . VAL A 1 489 ? -14.133 -20.042 17.204 1.00 98.38 489 VAL A O 1
ATOM 3616 N N . ALA A 1 490 ? -15.790 -21.556 17.298 1.00 98.00 490 ALA A N 1
ATOM 3617 C CA . ALA A 1 490 ? -15.133 -22.519 16.424 1.00 98.00 490 ALA A CA 1
ATOM 3618 C C . ALA A 1 490 ? -14.899 -21.946 15.021 1.00 98.00 490 ALA A C 1
ATOM 3620 O O . ALA A 1 490 ? -13.789 -22.079 14.512 1.00 98.00 490 ALA A O 1
ATOM 3621 N N . ALA A 1 491 ? -15.891 -21.267 14.436 1.00 97.69 491 ALA A N 1
ATOM 3622 C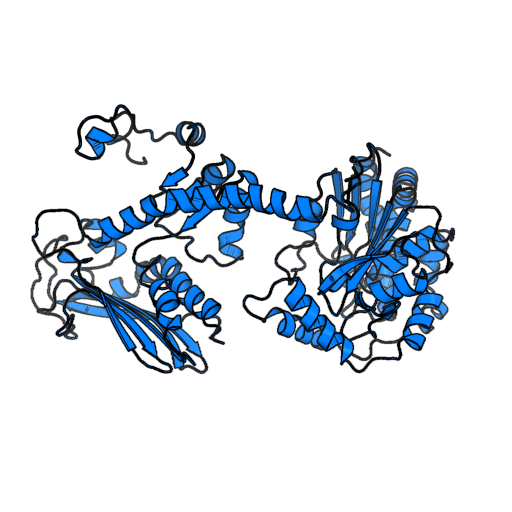 CA . ALA A 1 491 ? -15.764 -20.583 13.150 1.00 97.69 491 ALA A CA 1
ATOM 3623 C C . ALA A 1 491 ? -14.678 -19.503 13.203 1.00 97.69 491 ALA A C 1
ATOM 3625 O O . ALA A 1 491 ? -13.802 -19.459 12.343 1.00 97.69 491 ALA A O 1
ATOM 3626 N N . SER A 1 492 ? -14.676 -18.690 14.261 1.00 97.94 492 SER A N 1
ATOM 3627 C CA . SER A 1 492 ? -13.666 -17.652 14.464 1.00 97.94 492 SER A CA 1
ATOM 3628 C C . SER A 1 492 ? -12.260 -18.220 14.691 1.00 97.94 492 SER A C 1
ATOM 3630 O O . SER A 1 492 ? -11.292 -17.539 14.400 1.00 97.94 492 SER A O 1
ATOM 3632 N N . CYS A 1 493 ? -12.126 -19.464 15.167 1.00 96.50 493 CYS A N 1
ATOM 3633 C CA . CYS A 1 493 ? -10.853 -20.166 15.382 1.00 96.50 493 CYS A CA 1
ATOM 3634 C C . CYS A 1 493 ? -10.459 -21.124 14.236 1.00 96.50 493 CYS A C 1
ATOM 3636 O O . CYS A 1 493 ? -9.508 -21.903 14.395 1.00 96.50 493 CYS A O 1
ATOM 3638 N N . ALA A 1 494 ? -11.198 -21.152 13.123 1.00 95.31 494 ALA A N 1
ATOM 3639 C CA . ALA A 1 494 ? -10.995 -22.099 12.026 1.00 95.31 494 ALA A CA 1
ATOM 3640 C C . ALA A 1 494 ? -9.892 -21.627 11.063 1.00 95.31 494 ALA A C 1
ATOM 3642 O O . ALA A 1 494 ? -10.165 -21.201 9.939 1.00 95.31 494 ALA A O 1
ATOM 3643 N N . VAL A 1 495 ? -8.641 -21.650 11.537 1.00 92.06 495 VAL A N 1
ATOM 3644 C CA . VAL A 1 495 ? -7.458 -21.212 10.775 1.00 92.06 495 VAL A CA 1
ATOM 3645 C C . VAL A 1 495 ? -7.301 -22.064 9.502 1.00 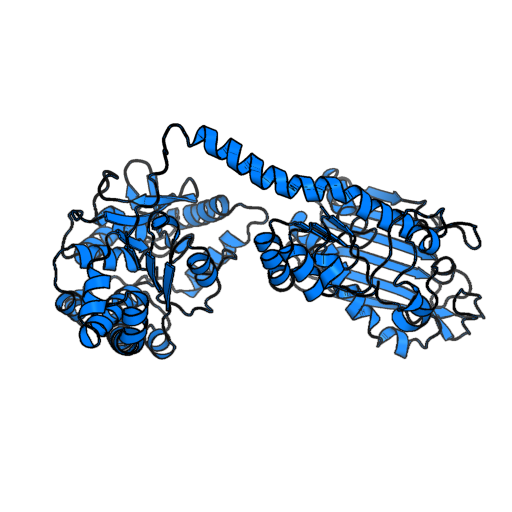92.06 495 VAL A C 1
ATOM 3647 O O . VAL A 1 495 ? -7.114 -23.282 9.620 1.00 92.06 495 VAL A O 1
ATOM 3650 N N . PRO A 1 496 ? -7.331 -21.456 8.298 1.00 89.25 496 PRO A N 1
ATOM 3651 C CA . PRO A 1 496 ? -7.156 -22.155 7.025 1.00 89.25 496 PRO A CA 1
ATOM 3652 C C . PRO A 1 496 ? -5.915 -23.046 6.984 1.00 89.25 496 PRO A C 1
ATOM 3654 O O . PRO A 1 496 ? -4.820 -22.620 7.345 1.00 89.25 496 PRO A O 1
ATOM 3657 N N . GLY A 1 497 ? -6.089 -24.289 6.532 1.00 84.56 497 GLY A N 1
ATOM 3658 C CA . GLY A 1 497 ? -5.004 -25.270 6.430 1.00 84.56 497 GLY A CA 1
ATOM 3659 C C . GLY A 1 497 ? -4.618 -25.950 7.749 1.00 84.56 497 GLY A C 1
ATOM 3660 O O . GLY A 1 497 ? -3.840 -26.896 7.721 1.00 84.56 497 GLY A O 1
ATOM 3661 N N . VAL A 1 498 ? -5.167 -25.509 8.887 1.00 87.50 498 VAL A N 1
ATOM 3662 C CA . VAL A 1 498 ? -4.888 -26.089 10.213 1.00 87.50 498 VAL A CA 1
ATOM 3663 C C . VAL A 1 498 ? -6.121 -26.751 10.801 1.00 87.50 498 VAL A C 1
ATOM 3665 O O . VAL A 1 498 ? -6.078 -27.892 11.258 1.00 87.50 498 VAL A O 1
ATOM 3668 N N . TRP A 1 499 ? -7.232 -26.020 10.806 1.00 92.69 499 TRP A N 1
ATOM 3669 C CA . TRP A 1 499 ? -8.486 -26.452 11.401 1.00 92.69 499 TRP A CA 1
ATOM 3670 C C . TRP A 1 499 ? -9.581 -26.493 10.333 1.00 92.69 499 TRP A C 1
ATOM 3672 O O . TRP A 1 499 ? -9.572 -25.660 9.423 1.00 92.69 499 TRP A O 1
ATOM 3682 N N . PRO A 1 500 ? -10.528 -27.442 10.429 1.00 93.62 500 PRO A N 1
ATOM 3683 C CA . PRO A 1 500 ? -11.611 -27.548 9.461 1.00 93.62 500 PRO A CA 1
ATOM 3684 C C . PRO A 1 500 ? -12.482 -26.279 9.481 1.00 93.62 500 PRO A C 1
ATOM 3686 O O . PRO A 1 500 ? -12.813 -25.799 10.572 1.00 93.62 500 PRO A O 1
ATOM 3689 N N . PRO A 1 501 ? -12.907 -25.756 8.315 1.00 95.94 501 PRO A N 1
ATOM 3690 C CA . PRO A 1 501 ? -13.954 -24.741 8.250 1.00 95.94 501 PRO A CA 1
ATOM 3691 C C . PRO A 1 501 ? -15.231 -25.219 8.946 1.00 95.94 501 PRO A C 1
ATOM 3693 O O . PRO A 1 501 ? -15.593 -26.393 8.845 1.00 95.94 501 PRO A O 1
ATOM 3696 N N . VAL A 1 502 ? -15.943 -24.309 9.608 1.00 97.62 502 VAL A N 1
ATOM 3697 C CA . VAL A 1 502 ? -17.146 -24.641 10.387 1.00 97.62 502 VAL A CA 1
ATOM 3698 C C . VAL A 1 502 ? -18.396 -24.405 9.557 1.00 97.62 502 VAL A C 1
ATOM 3700 O O . VAL A 1 502 ? -18.565 -23.341 8.954 1.00 97.62 502 VAL A O 1
ATOM 3703 N N . ARG A 1 503 ? -19.292 -25.392 9.514 1.00 96.75 503 ARG A N 1
ATOM 3704 C CA . ARG A 1 503 ? -20.567 -25.299 8.808 1.00 96.75 503 ARG A CA 1
ATOM 3705 C C . ARG A 1 503 ? -21.648 -24.769 9.743 1.00 96.75 503 ARG A C 1
ATOM 3707 O O . ARG A 1 503 ? -22.021 -25.411 10.718 1.00 96.75 503 ARG A O 1
ATOM 3714 N N . ILE A 1 504 ? -22.230 -23.632 9.374 1.00 94.56 504 ILE A N 1
ATOM 3715 C CA . ILE A 1 504 ? -23.367 -23.032 10.077 1.00 94.56 504 ILE A CA 1
ATOM 3716 C C . ILE A 1 504 ? -24.499 -22.870 9.062 1.00 94.56 504 ILE A C 1
ATOM 3718 O O . ILE A 1 504 ? -24.424 -22.080 8.117 1.00 94.56 504 ILE A O 1
ATOM 3722 N N . GLY A 1 505 ? -25.547 -23.680 9.223 1.00 92.50 505 GLY A N 1
ATOM 3723 C CA . GLY A 1 505 ? -26.607 -23.799 8.224 1.00 92.50 505 GLY A CA 1
ATOM 3724 C C . GLY A 1 505 ? -26.061 -24.305 6.883 1.00 92.50 505 GLY A C 1
ATOM 3725 O O . GLY A 1 505 ? -25.425 -25.356 6.818 1.00 92.50 505 GLY A O 1
ATOM 3726 N N . SER A 1 506 ? -26.316 -23.561 5.804 1.00 90.44 506 SER A N 1
ATOM 3727 C CA . SER A 1 506 ? -25.815 -23.876 4.458 1.00 90.44 506 SER A CA 1
ATOM 3728 C C . SER A 1 506 ? -24.448 -23.261 4.140 1.00 90.44 506 SER A C 1
ATOM 3730 O O . SER A 1 506 ? -23.916 -23.523 3.065 1.00 90.44 506 SER A O 1
ATOM 3732 N N . ARG A 1 507 ? -23.903 -22.424 5.030 1.00 95.19 507 ARG A N 1
ATOM 3733 C CA . ARG A 1 507 ? -22.674 -21.648 4.813 1.00 95.19 507 ARG A CA 1
ATOM 3734 C C . ARG A 1 507 ? -21.504 -22.288 5.556 1.00 95.19 507 ARG A C 1
ATOM 3736 O O . ARG A 1 507 ? -21.702 -23.048 6.507 1.00 95.19 507 ARG A O 1
ATOM 3743 N N . ARG A 1 508 ? -20.282 -21.990 5.118 1.00 96.81 508 ARG A N 1
ATOM 3744 C CA . ARG A 1 508 ? -19.045 -22.425 5.780 1.00 96.81 508 ARG A CA 1
ATOM 3745 C C . ARG A 1 508 ? -18.202 -21.212 6.121 1.00 96.81 508 ARG A C 1
ATOM 3747 O O . ARG A 1 508 ? -18.124 -20.284 5.319 1.00 96.81 508 ARG A O 1
ATOM 3754 N N . PHE A 1 509 ? -17.550 -21.262 7.274 1.00 97.88 509 PHE A N 1
ATOM 3755 C CA . PHE A 1 509 ? -16.789 -20.146 7.817 1.00 97.88 509 PHE A CA 1
ATOM 3756 C C . PHE A 1 509 ? -15.365 -20.550 8.198 1.00 97.88 509 PHE A C 1
ATOM 3758 O O . PHE A 1 509 ? -15.135 -21.662 8.679 1.00 97.88 509 PHE A O 1
ATOM 3765 N N . MET A 1 510 ? -14.428 -19.630 7.978 1.00 96.12 510 MET A N 1
ATOM 3766 C CA . MET A 1 510 ? -13.045 -19.691 8.454 1.00 96.12 510 MET A CA 1
ATOM 3767 C C . MET A 1 510 ? -12.756 -18.524 9.397 1.00 96.12 510 MET A C 1
ATOM 3769 O O . MET A 1 510 ? -13.557 -17.596 9.534 1.00 96.12 510 MET A O 1
ATOM 3773 N N . ASP A 1 511 ? -11.584 -18.578 10.017 1.00 96.62 511 ASP A N 1
ATOM 3774 C CA . ASP A 1 511 ? -11.094 -17.589 10.972 1.00 96.62 511 ASP A CA 1
ATOM 3775 C C . ASP A 1 511 ? -11.170 -16.142 10.429 1.00 96.62 511 ASP A C 1
ATOM 3777 O O . ASP A 1 511 ? -10.677 -15.837 9.339 1.00 96.62 511 ASP A O 1
ATOM 3781 N N . GLY A 1 512 ? -11.782 -15.235 11.203 1.00 94.12 512 GLY A N 1
ATOM 3782 C CA . GLY A 1 512 ? -11.881 -13.799 10.890 1.00 94.12 512 GLY A CA 1
ATOM 3783 C C . GLY A 1 512 ? -10.519 -13.102 10.774 1.00 94.12 512 GLY A C 1
ATOM 3784 O O . GLY A 1 512 ? -10.347 -12.164 9.991 1.00 94.12 512 GLY A O 1
ATOM 3785 N N . GLY A 1 513 ? -9.533 -13.635 11.497 1.00 91.62 513 GLY A N 1
ATOM 3786 C CA . GLY A 1 513 ? -8.125 -13.255 11.523 1.00 91.62 513 GLY A CA 1
ATOM 3787 C C . GLY A 1 513 ? -7.456 -13.276 10.156 1.00 91.62 513 GLY A C 1
ATOM 3788 O O . GLY A 1 513 ? -6.505 -12.532 9.924 1.00 91.62 513 GLY A O 1
ATOM 3789 N N . VAL A 1 514 ? -7.989 -14.086 9.235 1.00 88.88 514 VAL A N 1
ATOM 3790 C CA . VAL A 1 514 ? -7.525 -14.166 7.848 1.00 88.88 514 VAL A CA 1
ATOM 3791 C C . VAL A 1 514 ? -7.684 -12.821 7.154 1.00 88.88 514 VAL A C 1
ATOM 3793 O O . VAL A 1 514 ? -6.791 -12.451 6.409 1.00 88.88 514 VAL A O 1
ATOM 3796 N N . GLY A 1 515 ? -8.779 -12.089 7.386 1.00 86.38 515 GLY A N 1
ATOM 3797 C CA . GLY A 1 515 ? -9.033 -10.784 6.766 1.00 86.38 515 GLY A CA 1
ATOM 3798 C C . GLY A 1 515 ? -8.480 -9.602 7.566 1.00 86.38 515 GLY A C 1
ATOM 3799 O O . GLY A 1 515 ? -8.046 -8.609 6.978 1.00 86.38 515 GLY A O 1
ATOM 3800 N N . SER A 1 516 ? -8.509 -9.695 8.892 1.00 91.38 516 SER A N 1
ATOM 3801 C CA . SER A 1 516 ? -7.831 -8.803 9.837 1.00 91.38 516 SER A CA 1
ATOM 3802 C C . SER A 1 516 ? -7.744 -9.514 11.179 1.00 91.38 516 SER A C 1
ATOM 3804 O O . SER A 1 516 ? -8.713 -10.135 11.605 1.00 91.38 516 SER A O 1
ATOM 3806 N N . THR A 1 517 ? -6.615 -9.404 11.876 1.00 91.94 517 THR A N 1
ATOM 3807 C CA . THR A 1 517 ? -6.467 -10.010 13.204 1.00 91.94 517 THR A CA 1
ATOM 3808 C C . THR A 1 517 ? -7.215 -9.249 14.294 1.00 91.94 517 THR A C 1
ATOM 3810 O O . THR A 1 517 ? -7.520 -9.861 15.312 1.00 91.94 517 THR A O 1
ATOM 3813 N N . VAL A 1 518 ? -7.540 -7.965 14.105 1.00 94.00 518 VAL A N 1
ATOM 3814 C CA . VAL A 1 518 ? -8.182 -7.120 15.130 1.00 94.00 518 VAL A CA 1
ATOM 3815 C C . VAL A 1 518 ? -9.652 -6.804 14.821 1.00 94.00 518 VAL A C 1
ATOM 3817 O O . VAL A 1 518 ? -10.456 -6.762 15.746 1.00 94.00 518 VAL A O 1
ATOM 3820 N N . ASN A 1 519 ? -10.029 -6.665 13.542 1.00 95.12 519 ASN A N 1
ATOM 3821 C CA . ASN A 1 519 ? -11.395 -6.375 13.079 1.00 95.12 519 ASN A CA 1
ATOM 3822 C C . ASN A 1 519 ? -12.075 -5.213 13.834 1.00 95.12 519 ASN A C 1
ATOM 3824 O O . ASN A 1 519 ? -13.187 -5.354 14.345 1.00 95.12 519 ASN A O 1
ATOM 3828 N N . MET A 1 520 ? -11.437 -4.040 13.871 1.00 94.75 520 MET A N 1
ATOM 3829 C CA . MET A 1 520 ? -11.939 -2.855 14.590 1.00 94.75 520 MET A CA 1
ATOM 3830 C C . MET A 1 520 ? -13.311 -2.382 14.100 1.00 94.75 520 MET A C 1
ATOM 3832 O O . MET A 1 520 ? -14.067 -1.792 14.866 1.00 94.75 520 MET A O 1
ATOM 3836 N N . SER A 1 521 ? -13.663 -2.690 12.847 1.00 93.06 521 SER A N 1
ATOM 3837 C CA . SER A 1 521 ? -15.001 -2.429 12.299 1.00 93.06 521 SER A CA 1
ATOM 3838 C C . SER A 1 521 ? -16.132 -3.110 13.080 1.00 93.06 521 SER A C 1
ATOM 3840 O O . SER A 1 521 ? -17.253 -2.628 13.059 1.00 93.06 521 SER A O 1
ATOM 3842 N N . ALA A 1 522 ? -15.858 -4.188 13.822 1.00 94.69 522 ALA A N 1
ATOM 3843 C CA . ALA A 1 522 ? -16.855 -4.839 14.672 1.00 94.69 522 ALA A CA 1
ATOM 3844 C C . ALA A 1 522 ? -17.171 -4.054 15.962 1.00 94.69 522 ALA A C 1
ATOM 3846 O O . ALA A 1 522 ? -18.039 -4.473 16.728 1.00 94.69 522 ALA A O 1
ATOM 3847 N N . ALA A 1 523 ? -16.476 -2.942 16.217 1.00 95.38 523 ALA A N 1
ATOM 3848 C CA . ALA A 1 523 ? -16.697 -2.034 17.342 1.00 95.38 523 ALA A CA 1
ATOM 3849 C C . ALA A 1 523 ? -17.024 -0.596 16.889 1.00 95.38 523 ALA A C 1
ATOM 3851 O O . ALA A 1 523 ? -16.929 0.322 17.699 1.00 95.38 523 ALA A O 1
ATOM 3852 N N . ASP A 1 524 ? -17.344 -0.372 15.610 1.00 90.62 524 ASP A N 1
ATOM 3853 C CA . ASP A 1 524 ? -17.472 0.965 15.004 1.00 90.62 524 ASP A CA 1
ATOM 3854 C C . ASP A 1 524 ? -18.583 1.850 15.601 1.00 90.62 524 ASP A C 1
ATOM 3856 O O . ASP A 1 524 ? -18.541 3.073 15.471 1.00 90.62 524 ASP A O 1
ATOM 3860 N N . ASP A 1 525 ? -19.536 1.243 16.301 1.00 89.56 525 ASP A N 1
ATOM 3861 C CA . ASP A 1 525 ? -20.605 1.894 17.055 1.00 89.56 525 ASP A CA 1
ATOM 3862 C C . ASP A 1 525 ? -20.207 2.314 18.484 1.00 89.56 525 ASP A C 1
ATOM 3864 O O . ASP A 1 525 ? -21.007 2.930 19.196 1.00 89.56 525 ASP A O 1
ATOM 3868 N N . CYS A 1 526 ? -18.976 2.015 18.913 1.00 91.31 526 CYS A N 1
ATOM 3869 C CA . CYS A 1 526 ? -18.446 2.375 20.225 1.00 91.31 526 CYS A CA 1
ATOM 3870 C C . CYS A 1 526 ? -17.670 3.701 20.185 1.00 91.31 526 CYS A C 1
ATOM 3872 O O . CYS A 1 526 ? -16.917 3.988 19.258 1.00 91.31 526 CYS A O 1
ATOM 3874 N N . ALA A 1 527 ? -17.784 4.496 21.251 1.00 93.12 527 ALA A N 1
ATOM 3875 C CA . ALA A 1 527 ? -17.048 5.755 21.386 1.00 93.12 527 ALA A CA 1
ATOM 3876 C C . ALA A 1 527 ? -15.580 5.539 21.796 1.00 93.12 527 ALA A C 1
ATOM 3878 O O . ALA A 1 527 ? -14.714 6.357 21.479 1.00 93.12 527 ALA A O 1
ATOM 3879 N N . THR A 1 528 ? -15.303 4.435 22.496 1.00 95.88 528 THR A N 1
ATOM 3880 C CA . THR A 1 528 ? -13.976 4.095 23.019 1.00 95.88 528 THR A CA 1
ATOM 3881 C C . THR A 1 528 ? -13.674 2.621 22.777 1.00 95.88 528 THR A C 1
ATOM 3883 O O . THR A 1 528 ? -14.534 1.781 23.024 1.00 95.88 528 THR A O 1
ATOM 3886 N N . ALA A 1 529 ? -12.451 2.275 22.378 1.00 97.81 529 ALA A N 1
ATOM 3887 C CA . ALA A 1 529 ? -12.011 0.887 22.254 1.00 97.81 529 ALA A CA 1
ATOM 3888 C C . ALA A 1 529 ? -10.618 0.664 22.862 1.00 97.81 529 ALA A C 1
ATOM 3890 O O . ALA A 1 529 ? -9.679 1.417 22.605 1.00 97.81 529 ALA A O 1
ATOM 3891 N N . VAL A 1 530 ? -10.462 -0.400 23.650 1.00 98.50 530 VAL A N 1
ATOM 3892 C CA . VAL A 1 530 ? -9.145 -0.903 24.065 1.00 98.50 530 VAL A CA 1
ATOM 3893 C C . VAL A 1 530 ? -8.879 -2.204 23.321 1.00 98.50 530 VAL A C 1
ATOM 3895 O O . VAL A 1 530 ? -9.660 -3.144 23.444 1.00 98.50 530 VAL A O 1
ATOM 3898 N N . ALA A 1 531 ? -7.795 -2.257 22.550 1.00 98.56 531 ALA A N 1
ATOM 3899 C CA . ALA A 1 531 ? -7.414 -3.411 21.746 1.00 98.56 531 ALA A CA 1
ATOM 3900 C C . ALA A 1 531 ? -6.196 -4.126 22.347 1.00 98.56 531 ALA A C 1
ATOM 3902 O O . ALA A 1 531 ? -5.149 -3.504 22.553 1.00 98.56 531 ALA A O 1
ATOM 3903 N N . LEU A 1 532 ? -6.313 -5.432 22.595 1.00 98.75 532 LEU A N 1
ATOM 3904 C CA . LEU A 1 532 ? -5.177 -6.297 22.918 1.00 98.75 532 LEU A CA 1
ATOM 3905 C C . LEU A 1 532 ? -4.755 -7.038 21.651 1.00 98.75 532 LEU A C 1
ATOM 3907 O O . LEU A 1 532 ? -5.562 -7.726 21.034 1.00 98.75 532 LEU A O 1
ATOM 3911 N N . VAL A 1 533 ? -3.495 -6.868 21.252 1.00 98.19 533 VAL A N 1
ATOM 3912 C CA . VAL A 1 533 ? -2.962 -7.392 19.993 1.00 98.19 533 VAL A CA 1
ATOM 3913 C C . VAL A 1 533 ? -1.778 -8.318 20.292 1.00 98.19 533 VAL A C 1
ATOM 3915 O O . VAL A 1 533 ? -0.687 -7.819 20.582 1.00 98.19 533 VAL A O 1
ATOM 3918 N N . PRO A 1 534 ? -1.946 -9.655 20.210 1.00 97.00 534 PRO A N 1
ATOM 3919 C CA . PRO A 1 534 ? -0.889 -10.642 20.466 1.00 97.00 534 PRO A CA 1
ATOM 3920 C C . PRO A 1 534 ? 0.195 -10.706 19.370 1.00 97.00 534 PRO A C 1
ATOM 3922 O O . PRO A 1 534 ? 0.615 -11.778 18.938 1.00 97.00 534 PRO A O 1
ATOM 3925 N N . SER A 1 535 ? 0.654 -9.557 18.886 1.00 93.56 535 SER A N 1
ATOM 3926 C CA . SER A 1 535 ? 1.725 -9.421 17.903 1.00 93.56 535 SER A CA 1
ATOM 3927 C C . SER A 1 535 ? 2.497 -8.125 18.135 1.00 93.56 535 SER A C 1
ATOM 3929 O O . SER A 1 535 ? 2.062 -7.251 18.885 1.00 93.56 535 SER A O 1
ATOM 3931 N N . SER A 1 536 ? 3.630 -7.971 17.450 1.00 91.06 536 SER A N 1
ATOM 3932 C CA . SER A 1 536 ? 4.326 -6.685 17.396 1.00 91.06 536 SER A CA 1
ATOM 3933 C C . SER A 1 536 ? 3.486 -5.661 16.627 1.00 91.06 536 SER A C 1
ATOM 3935 O O . SER A 1 536 ? 2.783 -6.014 15.677 1.00 91.06 536 SER A O 1
ATOM 3937 N N . SER A 1 537 ? 3.619 -4.379 16.971 1.00 85.62 537 SER A N 1
ATOM 3938 C CA . SER A 1 537 ? 3.085 -3.273 16.160 1.00 85.62 537 SER A CA 1
ATOM 3939 C C . SER A 1 537 ? 3.762 -3.158 14.790 1.00 85.62 537 SER A C 1
ATOM 3941 O O . SER A 1 537 ? 3.245 -2.496 13.898 1.00 85.62 537 SER A O 1
ATOM 3943 N N . GLN A 1 538 ? 4.914 -3.811 14.611 1.00 79.38 538 GLN A N 1
ATOM 3944 C CA . GLN A 1 538 ? 5.656 -3.866 13.350 1.00 79.38 538 GLN A CA 1
ATOM 3945 C C . GLN A 1 538 ? 5.339 -5.122 12.527 1.00 79.38 538 GLN A C 1
ATOM 3947 O O . GLN A 1 538 ? 5.953 -5.332 11.481 1.00 79.38 538 GLN A O 1
ATOM 3952 N N . THR A 1 539 ? 4.436 -5.992 12.995 1.00 75.56 539 THR A N 1
ATOM 3953 C CA . THR A 1 539 ? 4.072 -7.205 12.260 1.00 75.56 539 THR A CA 1
ATOM 3954 C C . THR A 1 539 ? 3.403 -6.816 10.933 1.00 75.56 539 THR A C 1
ATOM 3956 O O . THR A 1 539 ? 2.371 -6.141 10.953 1.00 75.56 539 THR A O 1
ATOM 3959 N N . PRO A 1 540 ? 3.968 -7.212 9.777 1.00 64.62 540 PRO A N 1
ATOM 3960 C CA . PRO A 1 540 ? 3.410 -6.857 8.479 1.00 64.62 540 PRO A CA 1
ATOM 3961 C C . PRO A 1 540 ? 2.057 -7.541 8.261 1.00 64.62 540 PRO A C 1
ATOM 3963 O O . PRO A 1 540 ? 1.871 -8.704 8.614 1.00 64.62 540 PRO A O 1
ATOM 3966 N N . SER A 1 541 ? 1.120 -6.820 7.645 1.00 72.88 541 SER A N 1
ATOM 3967 C CA . SER A 1 541 ? -0.177 -7.358 7.229 1.00 72.88 541 SER A CA 1
ATOM 3968 C C . SER A 1 541 ? -0.129 -7.766 5.755 1.00 72.88 541 SER A C 1
ATOM 3970 O O . SER A 1 541 ? 0.340 -6.979 4.928 1.00 72.88 541 SER A O 1
ATOM 3972 N N . PRO A 1 542 ? -0.651 -8.948 5.384 1.00 63.56 542 PRO A N 1
ATOM 3973 C CA . PRO A 1 542 ? -0.718 -9.361 3.984 1.00 63.56 542 PRO A CA 1
ATOM 3974 C C . PRO A 1 542 ? -1.671 -8.484 3.151 1.00 63.56 542 PRO A C 1
ATOM 3976 O O . PRO A 1 542 ? -1.559 -8.455 1.929 1.00 63.56 542 PRO A O 1
ATOM 3979 N N . TRP A 1 543 ? -2.578 -7.734 3.788 1.00 67.44 543 TRP A N 1
ATOM 3980 C CA . TRP A 1 543 ? -3.622 -6.931 3.131 1.00 67.44 543 TRP A CA 1
ATOM 3981 C C . TRP A 1 543 ? -3.253 -5.459 2.923 1.00 67.44 543 TRP A C 1
ATOM 3983 O O . TRP A 1 543 ? -4.107 -4.656 2.550 1.00 67.44 543 TRP A O 1
ATOM 3993 N N . GLY A 1 544 ? -2.001 -5.086 3.184 1.00 56.31 544 GLY A N 1
ATOM 3994 C CA . GLY A 1 544 ? -1.514 -3.711 3.075 1.00 56.31 544 GLY A CA 1
ATOM 3995 C C . GLY A 1 544 ? -1.779 -2.866 4.323 1.00 56.31 544 GLY A C 1
ATOM 3996 O O . GLY A 1 544 ? -0.839 -2.272 4.835 1.00 56.31 544 GLY A O 1
ATOM 3997 N N . THR A 1 545 ? -3.007 -2.846 4.857 1.00 60.47 545 THR A N 1
ATOM 3998 C CA . THR A 1 545 ? -3.318 -2.151 6.124 1.00 60.47 545 THR A CA 1
ATOM 3999 C C . THR A 1 545 ? -2.883 -2.991 7.323 1.00 60.47 545 THR A C 1
ATOM 4001 O O . THR A 1 545 ? -3.378 -4.110 7.507 1.00 60.47 545 THR A O 1
ATOM 4004 N N . GLY A 1 546 ? -1.951 -2.472 8.125 1.00 73.81 546 GLY A N 1
ATOM 4005 C CA . GLY A 1 546 ? -1.502 -3.098 9.370 1.00 73.81 546 GLY A CA 1
ATOM 4006 C C . GLY A 1 546 ? -2.532 -2.978 10.495 1.00 73.81 546 GLY A C 1
ATOM 4007 O O . GLY A 1 546 ? -3.442 -2.154 10.431 1.00 73.81 546 GLY A O 1
ATOM 4008 N N . THR A 1 547 ? -2.364 -3.755 11.568 1.00 83.94 547 THR A N 1
ATOM 4009 C CA . THR A 1 547 ? -3.196 -3.629 12.784 1.00 83.94 547 THR A CA 1
ATOM 4010 C C . THR A 1 547 ? -3.116 -2.228 13.393 1.00 83.94 547 THR A C 1
ATOM 4012 O O . THR A 1 547 ? -4.115 -1.723 13.896 1.00 83.94 547 THR A O 1
ATOM 4015 N N . VAL A 1 548 ? -1.956 -1.569 13.284 1.00 84.19 548 VAL A N 1
ATOM 4016 C CA . VAL A 1 548 ? -1.757 -0.168 13.690 1.00 84.19 548 VAL A CA 1
ATOM 4017 C C . VAL A 1 548 ? -2.660 0.774 12.901 1.00 84.19 548 VAL A C 1
ATOM 4019 O O . VAL A 1 548 ? -3.361 1.578 13.509 1.00 84.19 548 VAL A O 1
ATOM 4022 N N . ASP A 1 549 ? -2.678 0.661 11.573 1.00 82.50 549 ASP A N 1
ATOM 4023 C CA . ASP A 1 549 ? -3.480 1.536 10.711 1.00 82.50 549 ASP A CA 1
ATOM 4024 C C . ASP A 1 549 ? -4.974 1.326 10.952 1.00 82.50 549 ASP A C 1
ATOM 4026 O O . ASP A 1 549 ? -5.733 2.287 11.027 1.00 82.50 549 ASP A O 1
ATOM 4030 N N . GLU A 1 550 ? -5.390 0.069 11.120 1.00 88.19 550 GLU A N 1
ATOM 4031 C CA . GLU A 1 550 ? -6.782 -0.280 11.394 1.00 88.19 550 GLU A CA 1
ATOM 4032 C C . GLU A 1 550 ? -7.264 0.259 12.747 1.00 88.19 550 GLU A C 1
ATOM 4034 O O . GLU A 1 550 ? -8.360 0.810 12.826 1.00 88.19 550 GLU A O 1
ATOM 4039 N N . ILE A 1 551 ? -6.449 0.148 13.803 1.00 91.00 551 ILE A N 1
ATOM 4040 C CA . ILE A 1 551 ? -6.781 0.717 15.116 1.00 91.00 551 ILE A CA 1
ATOM 4041 C C . ILE A 1 551 ? -6.775 2.248 15.067 1.00 91.00 551 ILE A C 1
ATOM 4043 O O . ILE A 1 551 ? -7.690 2.867 15.600 1.00 91.00 551 ILE A O 1
ATOM 4047 N N . ASN A 1 552 ? -5.807 2.867 14.386 1.00 87.81 552 ASN A N 1
ATOM 4048 C CA . ASN A 1 552 ? -5.740 4.326 14.244 1.00 87.81 552 ASN A CA 1
ATOM 4049 C C . ASN A 1 552 ? -6.883 4.903 13.391 1.00 87.81 552 ASN A C 1
ATOM 4051 O O . ASN A 1 552 ? -7.214 6.077 13.533 1.00 87.81 552 ASN A O 1
ATOM 4055 N N . ALA A 1 553 ? -7.469 4.100 12.499 1.00 86.00 553 ALA A N 1
ATOM 4056 C CA . ALA A 1 553 ? -8.625 4.479 11.691 1.00 86.00 553 ALA A CA 1
ATOM 4057 C C . ALA A 1 553 ? -9.961 4.379 12.450 1.00 86.00 553 ALA A C 1
ATOM 4059 O O . ALA A 1 553 ? -10.997 4.763 11.901 1.00 86.00 553 ALA A O 1
ATOM 4060 N N . PHE A 1 554 ? -9.964 3.862 13.684 1.00 89.69 554 PHE A N 1
ATOM 4061 C CA . PHE A 1 554 ? -11.163 3.809 14.511 1.00 89.69 554 PHE A CA 1
ATOM 4062 C C . PHE A 1 554 ? -11.693 5.231 14.777 1.00 89.69 554 PHE A C 1
ATOM 4064 O O . PHE A 1 554 ? -10.919 6.112 15.149 1.00 89.69 554 PHE A O 1
ATOM 4071 N N . PRO A 1 555 ? -13.002 5.482 14.598 1.00 84.19 555 PRO A N 1
ATOM 4072 C CA . PRO A 1 555 ? -13.558 6.834 14.671 1.00 84.19 555 PRO A CA 1
ATOM 4073 C C . PRO A 1 555 ? -13.564 7.427 16.090 1.00 84.19 555 PRO A C 1
ATOM 4075 O O . PRO A 1 555 ? -13.623 8.647 16.242 1.00 84.19 555 PRO A O 1
ATOM 4078 N N . GLY A 1 556 ? -13.541 6.574 17.118 1.00 89.56 556 GLY A N 1
ATOM 4079 C CA . GLY A 1 556 ? -13.536 6.963 18.526 1.00 89.56 556 GLY A CA 1
ATOM 4080 C C . GLY A 1 556 ? -12.143 6.999 19.165 1.00 89.56 556 GLY A C 1
ATOM 4081 O O . GLY A 1 556 ? -11.111 6.939 18.501 1.00 89.56 556 GLY A O 1
ATOM 4082 N N . ALA A 1 557 ? -12.100 7.071 20.495 1.00 94.75 557 ALA A N 1
ATOM 4083 C CA . ALA A 1 557 ? -10.849 7.001 21.244 1.00 94.75 557 ALA A CA 1
ATOM 4084 C C . ALA A 1 557 ? -10.329 5.557 21.302 1.00 94.75 557 ALA A C 1
ATOM 4086 O O . ALA A 1 557 ? -11.057 4.655 21.714 1.00 94.75 557 ALA A O 1
ATOM 4087 N N . THR A 1 558 ? -9.054 5.330 20.976 1.00 97.12 558 THR A N 1
ATOM 4088 C CA . THR A 1 558 ? -8.447 3.989 21.046 1.00 97.12 558 THR A CA 1
ATOM 4089 C C . THR A 1 558 ? -7.202 3.908 21.905 1.00 97.12 558 THR A C 1
ATOM 4091 O O . THR A 1 558 ? -6.346 4.792 21.859 1.00 97.12 558 THR A O 1
ATOM 4094 N N . LEU A 1 559 ? -7.037 2.772 22.583 1.00 97.88 559 LEU A N 1
ATOM 4095 C CA . LEU A 1 559 ? -5.780 2.357 23.195 1.00 97.88 559 LEU A CA 1
ATOM 4096 C C . LEU A 1 559 ? -5.411 0.947 22.731 1.00 97.88 559 LEU A C 1
ATOM 4098 O O . LEU A 1 559 ? -6.156 0.006 22.972 1.00 97.88 559 LEU A O 1
ATOM 4102 N N . ALA A 1 560 ? -4.235 0.792 22.126 1.00 97.81 560 ALA A N 1
ATOM 4103 C CA . ALA A 1 560 ? -3.695 -0.513 21.756 1.00 97.81 560 ALA A CA 1
ATOM 4104 C C . ALA A 1 560 ? -2.571 -0.957 22.701 1.00 97.81 560 ALA A C 1
ATOM 4106 O O . ALA A 1 560 ? -1.652 -0.179 23.005 1.00 97.81 560 ALA A O 1
ATOM 4107 N N . ILE A 1 561 ? -2.617 -2.230 23.093 1.00 98.50 561 ILE A N 1
ATOM 4108 C CA . ILE A 1 561 ? -1.539 -2.948 23.771 1.00 98.50 561 ILE A CA 1
ATOM 4109 C C . ILE A 1 561 ? -1.065 -4.057 22.833 1.00 98.50 561 ILE A C 1
ATOM 4111 O O . ILE A 1 561 ? -1.801 -5.001 22.561 1.00 98.50 561 ILE A O 1
ATOM 4115 N N . TYR A 1 562 ? 0.163 -3.924 22.339 1.00 98.38 562 TYR A N 1
ATOM 4116 C CA . TYR A 1 562 ? 0.832 -4.918 21.498 1.00 98.38 562 TYR A CA 1
ATOM 4117 C C . TYR A 1 562 ? 1.724 -5.809 22.353 1.00 98.38 562 TYR A C 1
ATOM 4119 O O . TYR A 1 562 ? 2.307 -5.317 23.319 1.00 98.38 562 TYR A O 1
ATOM 4127 N N . ALA A 1 563 ? 1.885 -7.080 21.991 1.00 98.12 563 ALA A N 1
ATOM 4128 C CA . ALA A 1 563 ? 2.835 -7.968 22.656 1.00 98.12 563 ALA A CA 1
ATOM 4129 C C . ALA A 1 563 ? 4.260 -7.392 22.592 1.00 98.12 563 ALA A C 1
ATOM 4131 O O . ALA A 1 563 ? 4.776 -7.076 21.516 1.00 98.12 563 ALA A O 1
ATOM 4132 N N . ASP A 1 564 ? 4.892 -7.240 23.756 1.00 96.75 564 ASP A N 1
ATOM 4133 C CA . ASP A 1 564 ? 6.272 -6.767 23.847 1.00 96.75 564 ASP A CA 1
ATOM 4134 C C . ASP A 1 564 ? 7.293 -7.879 23.548 1.00 96.75 564 ASP A C 1
ATOM 4136 O O . ASP A 1 564 ? 6.945 -9.034 23.311 1.00 96.75 564 ASP A O 1
ATOM 4140 N N . ALA A 1 565 ? 8.584 -7.534 23.534 1.00 95.94 565 ALA A N 1
ATOM 4141 C CA . ALA A 1 565 ? 9.642 -8.480 23.179 1.00 95.94 565 ALA A CA 1
ATOM 4142 C C . ALA A 1 565 ? 9.701 -9.713 24.105 1.00 95.94 565 ALA A C 1
ATOM 4144 O O . ALA A 1 565 ? 9.959 -10.815 23.623 1.00 95.94 565 ALA A O 1
ATOM 4145 N N . GLU A 1 566 ? 9.438 -9.546 25.407 1.00 96.56 566 GLU A N 1
ATOM 4146 C CA . GLU A 1 566 ? 9.392 -10.657 26.372 1.00 96.56 566 GLU A CA 1
ATOM 4147 C C . GLU A 1 566 ? 8.209 -11.584 26.074 1.00 96.56 566 GLU A C 1
ATOM 4149 O O . GLU A 1 566 ? 8.351 -12.807 26.078 1.00 96.56 566 GLU A O 1
ATOM 4154 N N . SER A 1 567 ? 7.054 -11.001 25.754 1.00 98.00 567 SER A N 1
ATOM 4155 C CA . SER A 1 567 ? 5.852 -11.741 25.376 1.00 98.00 567 SER A CA 1
ATOM 4156 C C . SER A 1 567 ? 6.045 -12.497 24.065 1.00 98.00 567 SER A C 1
ATOM 4158 O O . SER A 1 567 ? 5.794 -13.697 24.014 1.00 98.00 567 SER A O 1
ATOM 4160 N N . LEU A 1 568 ? 6.587 -11.849 23.031 1.00 96.12 568 LEU A N 1
ATOM 4161 C CA . LEU A 1 568 ? 6.883 -12.489 21.745 1.00 96.12 568 LEU A CA 1
ATOM 4162 C C . LEU A 1 568 ? 7.881 -13.646 21.894 1.00 96.12 568 LEU A C 1
ATOM 4164 O O . LEU A 1 568 ? 7.730 -14.676 21.241 1.00 96.12 568 LEU A O 1
ATOM 4168 N N . GLN A 1 569 ? 8.873 -13.516 22.781 1.00 95.62 569 GLN A N 1
ATOM 4169 C CA . GLN A 1 569 ? 9.777 -14.619 23.105 1.00 95.62 569 GLN A CA 1
ATOM 4170 C C . GLN A 1 569 ? 9.041 -15.773 23.805 1.00 95.62 569 GLN A C 1
ATOM 4172 O O . GLN A 1 569 ? 9.302 -16.938 23.502 1.00 95.62 569 GLN A O 1
ATOM 4177 N N . ALA A 1 570 ? 8.118 -15.462 24.719 1.00 96.75 570 ALA A N 1
ATOM 4178 C CA . ALA A 1 570 ? 7.319 -16.447 25.444 1.00 96.75 570 ALA A CA 1
ATOM 4179 C C . ALA A 1 570 ? 6.312 -17.198 24.553 1.00 96.75 570 ALA A C 1
ATOM 4181 O O . ALA A 1 570 ? 5.988 -18.349 24.851 1.00 96.75 570 ALA A O 1
ATOM 4182 N N . PHE A 1 571 ? 5.859 -16.587 23.451 1.00 95.62 571 PHE A N 1
ATOM 4183 C CA . PHE A 1 571 ? 4.980 -17.236 22.468 1.00 95.62 571 PHE A CA 1
ATOM 4184 C C . PHE A 1 571 ? 5.687 -18.393 21.754 1.00 95.62 571 PHE A C 1
ATOM 4186 O O . PHE A 1 571 ? 5.044 -19.361 21.346 1.00 95.62 571 PHE A O 1
ATOM 4193 N N . GLY A 1 572 ? 7.016 -18.315 21.640 1.00 90.69 572 GLY A N 1
ATOM 4194 C CA . GLY A 1 572 ? 7.822 -19.304 20.941 1.00 90.69 572 GLY A CA 1
ATOM 4195 C C . GLY A 1 572 ? 7.619 -19.276 19.418 1.00 90.69 572 GLY A C 1
ATOM 4196 O O . GLY A 1 572 ? 6.949 -18.396 18.880 1.00 90.69 572 GLY A O 1
ATOM 4197 N N . PRO A 1 573 ? 8.221 -20.234 18.694 1.00 84.50 573 PRO A N 1
ATOM 4198 C CA . PRO A 1 573 ? 8.194 -20.255 17.230 1.00 84.50 573 PRO A CA 1
ATOM 4199 C C . PRO A 1 573 ? 6.829 -20.650 16.649 1.00 84.50 573 PRO A C 1
ATOM 4201 O O . PRO A 1 573 ? 6.551 -20.347 15.493 1.00 84.50 573 PRO A O 1
ATOM 4204 N N . ASN A 1 574 ? 5.980 -21.328 17.430 1.00 85.44 574 ASN A N 1
ATOM 4205 C CA . ASN A 1 574 ? 4.650 -21.750 17.008 1.00 85.44 574 ASN A CA 1
ATOM 4206 C C . ASN A 1 574 ? 3.595 -21.334 18.053 1.00 85.44 574 ASN A C 1
ATOM 4208 O O . ASN A 1 574 ? 3.444 -22.021 19.066 1.00 85.44 574 ASN A O 1
ATOM 4212 N N . PRO A 1 575 ? 2.808 -20.272 17.799 1.00 86.88 575 PRO A N 1
ATOM 4213 C CA . PRO A 1 575 ? 1.797 -19.785 18.741 1.00 86.88 575 PRO A CA 1
ATOM 4214 C C . PRO A 1 575 ? 0.576 -20.717 18.875 1.00 86.88 575 PRO A C 1
ATOM 4216 O O . PRO A 1 575 ? -0.339 -20.434 19.650 1.00 86.88 575 PRO A O 1
ATOM 4219 N N . LEU A 1 576 ? 0.525 -21.820 18.119 1.00 87.31 576 LEU A N 1
ATOM 4220 C CA . LEU A 1 576 ? -0.504 -22.861 18.210 1.00 87.31 576 LEU A CA 1
ATOM 4221 C C . LEU A 1 576 ? -0.055 -24.086 19.020 1.00 87.31 576 LEU A C 1
ATOM 4223 O O . LEU A 1 576 ? -0.863 -24.988 19.234 1.00 87.31 576 LEU A O 1
ATOM 4227 N N . ASP A 1 577 ? 1.201 -24.139 19.466 1.00 87.38 577 ASP A N 1
ATOM 4228 C CA . ASP A 1 577 ? 1.705 -25.228 20.303 1.00 87.38 577 ASP A CA 1
ATOM 4229 C C . ASP A 1 577 ? 1.150 -25.094 21.735 1.00 87.38 577 ASP A C 1
ATOM 4231 O O . ASP A 1 577 ? 1.337 -24.047 22.359 1.00 87.38 577 ASP A O 1
ATOM 4235 N N . PRO A 1 578 ? 0.497 -26.118 22.315 1.00 89.38 578 PRO A N 1
ATOM 4236 C CA . PRO A 1 578 ? 0.042 -26.076 23.705 1.00 89.38 578 PRO A CA 1
ATOM 4237 C C . PRO A 1 578 ? 1.130 -25.694 24.724 1.00 89.38 578 PRO A C 1
ATOM 4239 O O . PRO A 1 578 ? 0.805 -25.107 25.759 1.00 89.38 578 PRO A O 1
ATOM 4242 N N . ALA A 1 579 ? 2.408 -25.960 24.431 1.00 90.38 579 ALA A N 1
ATOM 4243 C CA . ALA A 1 579 ? 3.537 -25.605 25.287 1.00 90.38 579 ALA A CA 1
ATOM 4244 C C . ALA A 1 579 ? 3.724 -24.086 25.467 1.00 90.38 579 ALA A C 1
ATOM 4246 O O . ALA A 1 579 ? 4.289 -23.659 26.476 1.00 90.38 579 ALA A O 1
ATOM 4247 N N . CYS A 1 580 ? 3.225 -23.251 24.545 1.00 93.25 580 CYS A N 1
ATOM 4248 C CA . CYS A 1 580 ? 3.349 -21.795 24.660 1.00 93.25 580 CYS A CA 1
ATOM 4249 C C . CYS A 1 580 ? 2.420 -21.187 25.725 1.00 93.25 580 CYS A C 1
ATOM 4251 O O . CYS A 1 580 ? 2.633 -20.049 26.143 1.00 93.25 580 CYS A O 1
ATOM 4253 N N . ARG A 1 581 ? 1.398 -21.914 26.198 1.00 95.81 581 ARG A N 1
ATOM 4254 C CA . ARG A 1 581 ? 0.321 -21.352 27.034 1.00 95.81 581 ARG A CA 1
ATOM 4255 C C . ARG A 1 581 ? 0.822 -20.784 28.360 1.00 95.81 581 ARG A C 1
ATOM 4257 O O . ARG A 1 581 ? 0.617 -19.607 28.645 1.00 95.81 581 ARG A O 1
ATOM 4264 N N . ALA A 1 582 ? 1.503 -21.599 29.163 1.00 96.94 582 ALA A N 1
ATOM 4265 C CA . ALA A 1 582 ? 1.995 -21.174 30.470 1.00 96.94 582 ALA A CA 1
ATOM 4266 C C . ALA A 1 582 ? 2.981 -19.986 30.405 1.00 96.94 582 ALA A C 1
ATOM 4268 O O . ALA A 1 582 ? 2.745 -19.001 31.115 1.00 96.94 582 ALA A O 1
ATOM 4269 N N . PRO A 1 583 ? 4.039 -20.006 29.564 1.00 97.69 583 PRO A N 1
ATOM 4270 C CA . PRO A 1 583 ? 4.949 -18.866 29.461 1.00 97.69 583 PRO A CA 1
ATOM 4271 C C . PRO A 1 583 ? 4.256 -17.612 28.906 1.00 97.69 583 PRO A C 1
ATOM 4273 O O . PRO A 1 583 ? 4.476 -16.525 29.440 1.00 97.69 583 PRO A O 1
ATOM 4276 N N . SER A 1 584 ? 3.363 -17.744 27.916 1.00 98.50 584 SER A N 1
ATOM 4277 C CA . SER A 1 584 ? 2.623 -16.602 27.347 1.00 98.50 584 SER A CA 1
ATOM 4278 C C . SER A 1 584 ? 1.702 -15.937 28.372 1.00 98.50 584 SER A C 1
ATOM 4280 O O . SER A 1 584 ? 1.657 -14.710 28.449 1.00 98.50 584 SER A O 1
ATOM 4282 N N . ALA A 1 585 ? 1.014 -16.723 29.210 1.00 98.62 585 ALA A N 1
ATOM 4283 C CA . ALA A 1 585 ? 0.180 -16.194 30.289 1.00 98.62 585 ALA A CA 1
ATOM 4284 C C . ALA A 1 585 ? 1.008 -15.403 31.310 1.00 98.62 585 ALA A C 1
ATOM 4286 O O . ALA A 1 585 ? 0.644 -14.290 31.694 1.00 98.62 585 ALA A O 1
ATOM 4287 N N . GLN A 1 586 ? 2.148 -15.951 31.736 1.00 98.69 586 GLN A N 1
ATOM 4288 C CA . GLN A 1 586 ? 3.030 -15.292 32.700 1.00 98.69 586 GLN A CA 1
ATOM 4289 C C . GLN A 1 586 ? 3.616 -13.987 32.146 1.00 98.69 586 GLN A C 1
ATOM 4291 O O . GLN A 1 586 ? 3.584 -12.970 32.843 1.00 98.69 586 GLN A O 1
ATOM 4296 N N . ALA A 1 587 ? 4.090 -13.998 30.896 1.00 98.62 587 ALA A N 1
ATOM 4297 C CA . ALA A 1 587 ? 4.592 -12.804 30.222 1.00 98.62 587 ALA A CA 1
ATOM 4298 C C . ALA A 1 587 ? 3.492 -11.744 30.060 1.00 98.62 587 ALA A C 1
ATOM 4300 O O . ALA A 1 587 ? 3.698 -10.587 30.424 1.00 98.62 587 ALA A O 1
ATOM 4301 N N . GLY A 1 588 ? 2.288 -12.156 29.645 1.00 98.75 588 GLY A N 1
ATOM 4302 C CA . GLY A 1 588 ? 1.125 -11.275 29.554 1.00 98.75 588 GLY A CA 1
ATOM 4303 C C . GLY A 1 588 ? 0.787 -10.619 30.890 1.00 98.75 588 GLY A C 1
ATOM 4304 O O . GLY A 1 588 ? 0.599 -9.409 30.949 1.00 98.75 588 GLY A O 1
ATOM 4305 N N . ARG A 1 589 ? 0.801 -11.369 32.000 1.00 98.75 589 ARG A N 1
ATOM 4306 C CA . ARG A 1 589 ? 0.557 -10.810 33.344 1.00 98.75 589 ARG A CA 1
ATOM 4307 C C . ARG A 1 589 ? 1.612 -9.794 33.762 1.00 98.75 589 ARG A C 1
ATOM 4309 O O . ARG A 1 589 ? 1.270 -8.765 34.345 1.00 98.75 589 ARG A O 1
ATOM 4316 N N . ALA A 1 590 ? 2.880 -10.055 33.457 1.00 98.75 590 ALA A N 1
ATOM 4317 C CA . ALA A 1 590 ? 3.953 -9.098 33.706 1.00 98.75 590 ALA A CA 1
ATOM 4318 C C . ALA A 1 590 ? 3.778 -7.822 32.865 1.00 98.75 590 ALA A C 1
ATOM 4320 O O . ALA A 1 590 ? 3.874 -6.719 33.404 1.00 98.75 590 ALA A O 1
ATOM 4321 N N . GLN A 1 591 ? 3.454 -7.960 31.577 1.00 98.69 591 GLN A N 1
ATOM 4322 C CA . GLN A 1 591 ? 3.198 -6.830 30.689 1.00 98.69 591 GLN A CA 1
ATOM 4323 C C . GLN A 1 591 ? 1.965 -6.024 31.124 1.00 98.69 591 GLN A C 1
ATOM 4325 O O . GLN A 1 591 ? 2.034 -4.800 31.205 1.00 98.69 591 GLN A O 1
ATOM 4330 N N . GLY A 1 592 ? 0.866 -6.690 31.483 1.00 98.69 592 GLY A N 1
ATOM 4331 C CA . GLY A 1 592 ? -0.361 -6.048 31.955 1.00 98.69 592 GLY A CA 1
ATOM 4332 C C . GLY A 1 592 ? -0.130 -5.148 33.168 1.00 98.69 592 GLY A C 1
ATOM 4333 O O . GLY A 1 592 ? -0.631 -4.028 33.203 1.00 98.69 592 GLY A O 1
ATOM 4334 N N . ARG A 1 593 ? 0.714 -5.576 34.117 1.00 98.75 593 ARG A N 1
ATOM 4335 C CA . ARG A 1 593 ? 1.120 -4.735 35.259 1.00 98.75 593 ARG A CA 1
ATOM 4336 C C . ARG A 1 593 ? 1.850 -3.466 34.815 1.00 98.75 593 ARG A C 1
ATOM 4338 O O . ARG A 1 593 ? 1.618 -2.400 35.372 1.00 98.75 593 ARG A O 1
ATOM 4345 N N . ARG A 1 594 ? 2.709 -3.555 33.793 1.00 98.50 594 ARG A N 1
ATOM 4346 C CA . ARG A 1 594 ? 3.432 -2.391 33.243 1.00 98.50 594 ARG A CA 1
ATOM 4347 C C . ARG A 1 594 ? 2.498 -1.425 32.509 1.00 98.50 594 ARG A C 1
ATOM 4349 O O . ARG A 1 594 ? 2.653 -0.214 32.642 1.00 98.50 594 ARG A O 1
ATOM 4356 N N . GLU A 1 595 ? 1.519 -1.946 31.774 1.00 98.31 595 GLU A N 1
ATOM 4357 C CA . GLU A 1 595 ? 0.556 -1.145 31.002 1.00 98.31 595 GLU A CA 1
ATOM 4358 C C . GLU A 1 595 ? -0.592 -0.580 31.855 1.00 98.31 595 GLU A C 1
ATOM 4360 O O . GLU A 1 595 ? -1.263 0.363 31.435 1.00 98.31 595 GLU A O 1
ATOM 4365 N N . ALA A 1 596 ? -0.805 -1.102 33.067 1.00 98.25 596 ALA A N 1
ATOM 4366 C CA . ALA A 1 596 ? -1.935 -0.766 33.935 1.00 98.25 596 ALA A CA 1
ATOM 4367 C C . ALA A 1 596 ? -2.137 0.743 34.131 1.00 98.25 596 ALA A C 1
ATOM 4369 O O . ALA A 1 596 ? -3.262 1.236 34.060 1.00 98.25 596 ALA A O 1
ATOM 4370 N N . ARG A 1 597 ? -1.045 1.499 34.310 1.00 97.00 597 ARG A N 1
ATOM 4371 C CA . ARG A 1 597 ? -1.100 2.960 34.442 1.00 97.00 597 ARG A CA 1
ATOM 4372 C C . ARG A 1 597 ? -1.616 3.639 33.170 1.00 97.00 597 ARG A C 1
ATOM 4374 O O . ARG A 1 597 ? -2.460 4.523 33.261 1.00 97.00 597 ARG A O 1
ATOM 4381 N N . ARG A 1 598 ? -1.124 3.232 31.999 1.00 97.81 598 ARG A N 1
ATOM 4382 C CA . ARG A 1 598 ? -1.528 3.797 30.702 1.00 97.81 598 ARG A CA 1
ATOM 4383 C C . ARG A 1 598 ? -2.998 3.487 30.404 1.00 97.81 598 ARG A C 1
ATOM 4385 O O . ARG A 1 598 ? -3.708 4.341 29.884 1.00 97.81 598 ARG A O 1
ATOM 4392 N N . VAL A 1 599 ? -3.466 2.301 30.798 1.00 97.81 599 VAL A N 1
ATOM 4393 C CA . VAL A 1 599 ? -4.886 1.921 30.728 1.00 97.81 599 VAL A CA 1
ATOM 4394 C C . VAL A 1 599 ? -5.734 2.768 31.679 1.00 97.81 599 VAL A C 1
ATOM 4396 O O . VAL A 1 599 ? -6.770 3.280 31.265 1.00 97.81 599 VAL A O 1
ATOM 4399 N N . ALA A 1 600 ? -5.293 2.969 32.923 1.00 97.06 600 ALA A N 1
ATOM 4400 C CA . ALA A 1 600 ? -5.995 3.809 33.895 1.00 97.06 600 ALA A CA 1
ATOM 4401 C C . ALA A 1 600 ? -6.109 5.269 33.428 1.00 97.06 600 ALA A C 1
ATOM 4403 O O . ALA A 1 600 ? -7.189 5.852 33.497 1.00 97.06 600 ALA A O 1
ATOM 4404 N N . GLU A 1 601 ? -5.025 5.838 32.890 1.00 96.75 601 GLU A N 1
ATOM 4405 C CA . GLU A 1 601 ? -5.006 7.194 32.326 1.00 96.75 601 GLU A CA 1
ATOM 4406 C C . GLU A 1 601 ? -5.966 7.326 31.133 1.00 96.75 601 GLU A C 1
ATOM 4408 O O . GLU A 1 601 ? -6.708 8.303 31.053 1.00 96.75 601 GLU A O 1
ATOM 4413 N N . PHE A 1 602 ? -6.003 6.332 30.241 1.00 97.06 602 PHE A N 1
ATOM 4414 C CA . PHE A 1 602 ? -6.899 6.329 29.083 1.00 97.06 602 PHE A CA 1
ATOM 4415 C C . PHE A 1 602 ? -8.380 6.183 29.466 1.00 97.06 602 PHE A C 1
ATOM 4417 O O . PHE A 1 602 ? -9.237 6.843 28.884 1.00 97.06 602 PHE A O 1
ATOM 4424 N N . LEU A 1 603 ? -8.688 5.330 30.448 1.00 93.38 603 LEU A N 1
ATOM 4425 C CA . LEU A 1 603 ? -10.059 5.079 30.905 1.00 93.38 603 LEU A CA 1
ATOM 4426 C C . LEU A 1 603 ? -10.550 6.086 31.958 1.00 93.38 603 LEU A C 1
ATOM 4428 O O . LEU A 1 603 ? -11.737 6.085 32.281 1.00 93.38 603 LEU A O 1
ATOM 4432 N N . GLY A 1 604 ? -9.665 6.929 32.499 1.00 89.56 604 GLY A N 1
ATOM 4433 C CA . GLY A 1 604 ? -9.981 7.875 33.571 1.00 89.56 604 GLY A CA 1
ATOM 4434 C C . GLY A 1 604 ? -10.351 7.205 34.903 1.00 89.56 604 GLY A C 1
ATOM 4435 O O . GLY A 1 604 ? -11.239 7.704 35.596 1.00 89.56 604 GLY A O 1
ATOM 4436 N N . ALA A 1 605 ? -9.716 6.072 35.239 1.00 72.31 605 ALA A N 1
ATOM 4437 C CA . ALA A 1 605 ? -10.116 5.160 36.326 1.00 72.31 605 ALA A CA 1
ATOM 4438 C C . ALA A 1 605 ? -9.177 5.136 37.546 1.00 72.31 605 ALA A C 1
ATOM 4440 O O . ALA A 1 605 ? -7.943 5.219 37.353 1.00 72.31 605 ALA A O 1
#

Organism: NCBI:txid39688

Mean predicted aligned error: 16.45 Å

Nearest PDB structures (foldseek):
  7xdu-assembly1_A  TM=8.248E-01  e=1.320E-14  Thermoanaerobacter thermohydrosulfuricus
  6g1m-assembly2_C  TM=8.030E-01  e=7.318E-14  Petrotoga mobilis SJ95
  6g1m-assembly2_D  TM=8.096E-01  e=6.596E-14  Petrotoga mobilis SJ95
  6g1h-assembly1_A-2  TM=8.342E-01  e=1.484E-12  Petrotoga mobilis SJ95
  6iaq-assembly1_A  TM=7.314E-01  e=9.609E-12  Mycolicibacterium smegmatis